Protein AF-A0A151H3S8-F1 (afdb_monomer_lite)

Organism: NCBI:txid1130821

pLDDT: mean 70.16, std 22.09, range [24.27, 95.25]

Radius of gyration: 26.81 Å; chains: 1; bounding box: 78×84×75 Å

Structure (mmCIF, N/CA/C/O backbone):
data_AF-A0A151H3S8-F1
#
_entry.id   AF-A0A151H3S8-F1
#
loop_
_atom_site.group_PDB
_atom_site.id
_atom_site.type_symbol
_atom_site.label_atom_id
_atom_site.label_alt_id
_atom_site.label_comp_id
_atom_site.label_asym_id
_atom_site.label_entity_id
_atom_site.label_seq_id
_atom_site.pdbx_PDB_ins_code
_atom_site.Cartn_x
_atom_site.Cartn_y
_atom_site.Cartn_z
_atom_site.occupancy
_atom_site.B_iso_or_equiv
_atom_site.auth_seq_id
_atom_site.auth_comp_id
_atom_site.auth_asym_id
_atom_site.auth_atom_id
_atom_site.pdbx_PDB_model_num
ATOM 1 N N . MET A 1 1 ? 16.695 7.810 -28.076 1.00 33.47 1 MET A N 1
ATOM 2 C CA . MET A 1 1 ? 15.445 7.553 -27.325 1.00 33.47 1 MET A CA 1
ATOM 3 C C . MET A 1 1 ? 15.535 7.958 -25.852 1.00 33.47 1 MET A C 1
ATOM 5 O O . MET A 1 1 ? 14.651 8.676 -25.416 1.00 33.47 1 MET A O 1
ATOM 9 N N . LEU A 1 2 ? 16.621 7.655 -25.122 1.00 27.52 2 LEU A N 1
ATOM 10 C CA . LEU A 1 2 ? 16.833 8.073 -23.715 1.00 27.52 2 LEU A CA 1
ATOM 11 C C . LEU A 1 2 ? 16.659 9.586 -23.425 1.00 27.52 2 LEU A C 1
ATOM 13 O O . LEU A 1 2 ? 16.150 9.957 -22.371 1.00 27.52 2 LEU A O 1
ATOM 17 N N . CYS A 1 3 ? 17.021 10.472 -24.364 1.00 28.41 3 CYS A N 1
ATOM 18 C CA . CYS A 1 3 ? 16.755 11.915 -24.233 1.00 28.41 3 CYS A CA 1
ATOM 19 C C . CYS A 1 3 ? 15.269 12.282 -24.385 1.00 28.41 3 CYS A C 1
ATOM 21 O O . CYS A 1 3 ? 14.827 13.243 -23.769 1.00 28.41 3 CYS A O 1
ATOM 23 N N . GLY A 1 4 ? 14.491 11.524 -25.166 1.00 32.66 4 GLY A N 1
ATOM 24 C CA . GLY A 1 4 ? 13.061 11.776 -25.363 1.00 32.66 4 GLY A CA 1
ATOM 25 C C . GLY A 1 4 ? 12.244 11.444 -24.116 1.00 32.66 4 GLY A C 1
ATOM 26 O O . GLY A 1 4 ? 11.429 12.256 -23.692 1.00 32.66 4 GLY A O 1
ATOM 27 N N . ASN A 1 5 ? 12.537 10.311 -23.470 1.00 38.62 5 ASN A N 1
ATOM 28 C CA . ASN A 1 5 ? 11.821 9.871 -22.267 1.00 38.62 5 ASN A CA 1
ATOM 29 C C . ASN A 1 5 ? 12.137 10.753 -21.051 1.00 38.62 5 ASN A C 1
ATOM 31 O O . ASN A 1 5 ? 11.227 11.102 -20.307 1.00 38.62 5 ASN A O 1
ATOM 35 N N . ARG A 1 6 ? 13.383 11.231 -20.897 1.00 40.81 6 ARG A N 1
ATOM 36 C CA . ARG A 1 6 ? 13.722 12.232 -19.864 1.00 40.81 6 ARG A CA 1
ATOM 37 C C . ARG A 1 6 ? 13.026 13.576 -20.084 1.00 40.81 6 ARG A C 1
ATOM 39 O O . ARG A 1 6 ? 12.608 14.204 -19.119 1.00 40.81 6 ARG A O 1
ATOM 46 N N . MET A 1 7 ? 12.872 14.010 -21.335 1.00 35.75 7 MET A N 1
ATOM 47 C CA . MET A 1 7 ? 12.169 15.256 -21.666 1.00 35.75 7 MET A CA 1
ATOM 48 C C . MET A 1 7 ? 10.652 15.132 -21.437 1.00 35.75 7 MET A C 1
ATOM 50 O O . MET A 1 7 ? 10.023 16.074 -20.965 1.00 35.75 7 MET A O 1
ATOM 54 N N . ARG A 1 8 ? 10.072 13.953 -21.703 1.00 45.62 8 ARG A N 1
ATOM 55 C CA . ARG A 1 8 ? 8.661 13.639 -21.413 1.00 45.62 8 ARG A CA 1
ATOM 56 C C . ARG A 1 8 ? 8.392 13.529 -19.916 1.00 45.62 8 ARG A C 1
ATOM 58 O O . ARG A 1 8 ? 7.446 14.152 -19.444 1.00 45.62 8 ARG A O 1
ATOM 65 N N . PHE A 1 9 ? 9.264 12.849 -19.170 1.00 49.25 9 PHE A N 1
ATOM 66 C CA . PHE A 1 9 ? 9.236 12.833 -17.708 1.00 49.25 9 PHE A CA 1
ATOM 67 C C . PHE A 1 9 ? 9.288 14.259 -17.152 1.00 49.25 9 PHE A C 1
ATOM 69 O O . PHE A 1 9 ? 8.436 14.642 -16.361 1.00 49.25 9 PHE A O 1
ATOM 76 N N . PHE A 1 10 ? 10.197 15.098 -17.659 1.00 47.69 10 PHE A N 1
ATOM 77 C CA . PHE A 1 10 ? 10.275 16.508 -17.282 1.00 47.69 10 PHE A CA 1
ATOM 78 C C . PHE A 1 10 ? 8.970 17.272 -17.566 1.00 47.69 10 PHE A C 1
ATOM 80 O O . PHE A 1 10 ? 8.544 18.057 -16.730 1.00 47.69 10 PHE A O 1
ATOM 87 N N . CYS A 1 11 ? 8.278 17.016 -18.684 1.00 42.19 11 CYS A N 1
ATOM 88 C CA . CYS A 1 11 ? 6.964 17.614 -18.968 1.00 42.19 11 CYS A CA 1
ATOM 89 C C . CYS A 1 11 ? 5.844 17.127 -18.030 1.00 42.19 11 CYS A C 1
ATOM 91 O O . CYS A 1 11 ? 4.983 17.926 -17.656 1.00 42.19 11 CYS A O 1
ATOM 93 N N . VAL A 1 12 ? 5.840 15.843 -17.657 1.00 51.38 12 VAL A N 1
ATOM 94 C CA . VAL A 1 12 ? 4.890 15.276 -16.682 1.00 51.38 12 VAL A CA 1
ATOM 95 C C . VAL A 1 12 ? 5.138 15.886 -15.300 1.00 51.38 12 VAL A C 1
ATOM 97 O O . VAL A 1 12 ? 4.198 16.340 -14.651 1.00 51.38 12 VAL A O 1
ATOM 100 N N . VAL A 1 13 ? 6.402 16.000 -14.896 1.00 50.38 13 VAL A N 1
ATOM 101 C CA . VAL A 1 13 ? 6.828 16.646 -13.648 1.00 50.38 13 VAL A CA 1
ATOM 102 C C . VAL A 1 13 ? 6.478 18.127 -13.621 1.00 50.38 13 VAL A C 1
ATOM 104 O O . VAL A 1 13 ? 5.935 18.594 -12.624 1.00 50.38 13 VAL A O 1
ATOM 107 N N . LEU A 1 14 ? 6.705 18.859 -14.717 1.00 45.75 14 LEU A N 1
ATOM 108 C CA . LEU A 1 14 ? 6.343 20.276 -14.817 1.00 45.75 14 LEU A CA 1
ATOM 109 C C . LEU A 1 14 ? 4.830 20.482 -14.651 1.00 45.75 14 LEU A C 1
ATOM 111 O O . LEU A 1 14 ? 4.399 21.431 -14.004 1.00 45.75 14 LEU A O 1
ATOM 115 N N . ARG A 1 15 ? 4.008 19.584 -15.214 1.00 47.19 15 ARG A N 1
ATOM 116 C CA . ARG A 1 15 ? 2.549 19.614 -15.027 1.00 47.19 15 ARG A CA 1
ATOM 117 C C . ARG A 1 15 ? 2.136 19.241 -13.608 1.00 47.19 15 ARG A C 1
ATOM 119 O O . ARG A 1 15 ? 1.258 19.902 -13.070 1.00 47.19 15 ARG A O 1
ATOM 126 N N . CYS A 1 16 ? 2.785 18.265 -12.977 1.00 42.44 16 CYS A N 1
ATOM 127 C CA . CYS A 1 16 ? 2.534 17.947 -11.569 1.00 42.44 16 CYS A CA 1
ATOM 128 C C . CYS A 1 16 ? 2.910 19.121 -10.654 1.00 42.44 16 CYS A C 1
ATOM 130 O O . CYS A 1 16 ? 2.154 19.461 -9.751 1.00 42.44 16 CYS A O 1
ATOM 132 N N . GLN A 1 17 ? 4.021 19.813 -10.926 1.00 46.38 17 GLN A N 1
ATOM 133 C CA . GLN A 1 17 ? 4.381 21.050 -10.226 1.00 46.38 17 GLN A CA 1
ATOM 134 C C . GLN A 1 17 ? 3.351 22.170 -10.440 1.00 46.38 17 GLN A C 1
ATOM 136 O O . GLN A 1 17 ? 3.150 22.970 -9.537 1.00 46.38 17 GLN A O 1
ATOM 141 N N . LEU A 1 18 ? 2.665 22.230 -11.586 1.00 42.50 18 LEU A N 1
ATOM 142 C CA . LEU A 1 18 ? 1.588 23.200 -11.827 1.00 42.50 18 LEU A CA 1
ATOM 143 C C . LEU A 1 18 ? 0.288 22.842 -11.087 1.00 42.50 18 LEU A C 1
ATOM 145 O O . LEU A 1 18 ? -0.363 23.739 -10.561 1.00 42.50 18 LEU A O 1
ATOM 149 N N . VAL A 1 19 ? -0.066 21.555 -11.010 1.00 44.34 19 VAL A N 1
ATOM 150 C CA . VAL A 1 19 ? -1.266 21.067 -10.299 1.00 44.34 19 VAL A CA 1
ATOM 151 C C . VAL A 1 19 ? -1.096 21.165 -8.777 1.00 44.34 19 VAL A C 1
ATOM 153 O O . VAL A 1 19 ? -1.994 21.631 -8.086 1.00 44.34 19 VAL A O 1
ATOM 156 N N . PHE A 1 20 ? 0.077 20.805 -8.247 1.00 41.88 20 PHE A N 1
ATOM 157 C CA . PHE A 1 20 ? 0.353 20.813 -6.801 1.00 41.88 20 PHE A CA 1
ATOM 158 C C . PHE A 1 20 ? 1.076 22.080 -6.301 1.00 41.88 20 PHE A C 1
ATOM 160 O O . PHE A 1 20 ? 1.223 22.274 -5.096 1.00 41.88 20 PHE A O 1
ATOM 167 N N . GLY A 1 21 ? 1.536 22.958 -7.197 1.00 34.25 21 GLY A N 1
ATOM 168 C CA . GLY A 1 21 ? 2.223 24.212 -6.855 1.00 34.25 21 GLY A CA 1
ATOM 169 C C . GLY A 1 21 ? 1.316 25.439 -6.746 1.00 34.25 21 GLY A C 1
ATOM 170 O O . GLY A 1 21 ? 1.804 26.502 -6.367 1.00 34.25 21 GLY A O 1
ATOM 171 N N . SER A 1 22 ? 0.015 25.334 -7.051 1.00 29.20 22 SER A N 1
ATOM 172 C CA . SER A 1 22 ? -0.906 26.485 -7.015 1.00 29.20 22 SER A CA 1
ATOM 173 C C . SER A 1 22 ? -1.560 26.745 -5.649 1.00 29.20 22 SER A C 1
ATOM 175 O O . SER A 1 22 ? -2.349 27.683 -5.532 1.00 29.20 22 SER A O 1
ATOM 177 N N . VAL A 1 23 ? -1.241 25.970 -4.609 1.00 31.00 23 VAL A N 1
ATOM 178 C CA . VAL A 1 23 ? -1.730 26.217 -3.243 1.00 31.00 23 VAL A CA 1
ATOM 179 C C . VAL A 1 23 ? -0.580 26.745 -2.387 1.00 31.00 23 VAL A C 1
ATOM 181 O O . VAL A 1 23 ? -0.004 26.040 -1.565 1.00 31.00 23 VAL A O 1
ATOM 184 N N . ALA A 1 24 ? -0.214 28.008 -2.609 1.00 25.53 24 ALA A N 1
ATOM 185 C CA . ALA A 1 24 ? 0.591 28.764 -1.656 1.00 25.53 24 ALA A CA 1
ATOM 186 C C . ALA A 1 24 ? -0.344 29.427 -0.623 1.00 25.53 24 ALA A C 1
ATOM 188 O O . ALA A 1 24 ? -1.339 30.039 -1.019 1.00 25.53 24 ALA A O 1
ATOM 189 N N . PRO A 1 25 ? -0.054 29.361 0.689 1.00 29.08 25 PRO A N 1
ATOM 190 C CA . PRO A 1 25 ? -0.843 30.059 1.691 1.00 29.08 25 PRO A CA 1
ATOM 191 C C . PRO A 1 25 ? -0.446 31.542 1.699 1.00 29.08 25 PRO A C 1
ATOM 193 O O . PRO A 1 25 ? 0.622 31.908 2.186 1.00 29.08 25 PRO A O 1
ATOM 196 N N . GLN A 1 26 ? -1.305 32.423 1.186 1.00 25.70 26 GLN A N 1
ATOM 197 C CA . GLN A 1 26 ? -1.210 33.853 1.493 1.00 25.70 26 GLN A CA 1
ATOM 198 C C . GLN A 1 26 ? -1.675 34.093 2.943 1.00 25.70 26 GLN A C 1
ATOM 200 O O . GLN A 1 26 ? -2.866 34.203 3.220 1.00 25.70 26 GLN A O 1
ATOM 205 N N . ARG A 1 27 ? -0.718 34.176 3.873 1.00 27.08 27 ARG A N 1
ATOM 206 C CA . ARG A 1 27 ? -0.787 35.024 5.083 1.00 27.08 27 ARG A CA 1
ATOM 207 C C . ARG A 1 27 ? -0.183 36.381 4.682 1.00 27.08 27 ARG A C 1
ATOM 209 O O . ARG A 1 27 ? 0.862 36.377 4.046 1.00 27.08 27 ARG A O 1
ATOM 216 N N . ASP A 1 28 ? -0.723 37.572 4.916 1.00 26.20 28 ASP A N 1
ATOM 217 C CA . ASP A 1 28 ? -1.780 38.073 5.791 1.00 26.20 28 ASP A CA 1
ATOM 218 C C . ASP A 1 28 ? -2.398 39.343 5.166 1.00 26.20 28 ASP A C 1
ATOM 220 O O . ASP A 1 28 ? -1.677 40.171 4.607 1.00 26.20 28 ASP A O 1
ATOM 224 N N . SER A 1 29 ? -3.719 39.521 5.299 1.00 25.44 29 SER A N 1
ATOM 225 C CA . SER A 1 29 ? -4.421 40.744 5.763 1.00 25.44 29 SER A CA 1
ATOM 226 C C . SER A 1 29 ? -5.896 40.750 5.306 1.00 25.44 29 SER A C 1
ATOM 228 O O . SER A 1 29 ? -6.223 40.648 4.131 1.00 25.44 29 SER A O 1
ATOM 230 N N . VAL A 1 30 ? -6.802 40.821 6.281 1.00 28.44 30 VAL A N 1
ATOM 231 C CA . VAL A 1 30 ? -8.283 40.794 6.193 1.00 28.44 30 VAL A CA 1
ATOM 232 C C . VAL A 1 30 ? -8.810 42.241 6.375 1.00 28.44 30 VAL A C 1
ATOM 234 O O . VAL A 1 30 ? -8.043 43.026 6.940 1.00 28.44 30 VAL A O 1
ATOM 237 N N . PRO A 1 31 ? -10.071 42.645 6.043 1.00 41.00 31 PRO A N 1
ATOM 238 C CA . PRO A 1 31 ? -11.226 41.920 5.461 1.00 41.00 31 PRO A CA 1
ATOM 239 C C . PRO A 1 31 ? -11.864 42.581 4.214 1.00 41.00 31 PRO A C 1
ATOM 241 O O . PRO A 1 31 ? -11.874 43.796 4.101 1.00 41.00 31 PRO A O 1
ATOM 244 N N . GLU A 1 32 ? -12.561 41.807 3.369 1.00 24.44 32 GLU A N 1
ATOM 245 C CA . GLU A 1 32 ? -14.003 42.004 3.089 1.00 24.44 32 GLU A CA 1
ATOM 246 C C . GLU A 1 32 ? -14.570 40.979 2.083 1.00 24.44 32 GLU A C 1
ATOM 248 O O . GLU A 1 32 ? -13.991 40.664 1.051 1.00 24.44 32 GLU A O 1
ATOM 253 N N . LYS A 1 33 ? -15.748 40.460 2.446 1.00 28.52 33 LYS A N 1
ATOM 254 C CA . LYS A 1 33 ? -16.774 39.730 1.678 1.00 28.52 33 LYS A CA 1
ATOM 255 C C . LYS A 1 33 ? -16.570 39.563 0.156 1.00 28.52 33 LYS A C 1
ATOM 257 O O . LYS A 1 33 ? -16.813 40.496 -0.603 1.00 28.52 33 LYS A O 1
ATOM 262 N N . ARG A 1 34 ? -16.432 38.305 -0.284 1.00 25.00 34 ARG A N 1
ATOM 263 C CA . ARG A 1 34 ? -17.424 37.534 -1.082 1.00 25.00 34 ARG A CA 1
ATOM 264 C C . ARG A 1 34 ? -16.780 36.217 -1.529 1.00 25.00 34 ARG A C 1
ATOM 266 O O . ARG A 1 34 ? -15.941 36.204 -2.419 1.00 25.00 34 ARG A O 1
ATOM 273 N N . SER A 1 35 ? -17.193 35.110 -0.920 1.00 29.03 35 SER A N 1
ATOM 274 C CA . SER A 1 35 ? -16.950 33.768 -1.449 1.00 29.03 35 SER A CA 1
ATOM 275 C C . SER A 1 35 ? -17.723 33.615 -2.760 1.00 29.03 35 SER A C 1
ATOM 277 O O . SER A 1 35 ? -18.953 33.526 -2.744 1.00 29.03 35 SER A O 1
ATOM 279 N N . ALA A 1 36 ? -17.015 33.630 -3.886 1.00 27.00 36 ALA A N 1
ATOM 280 C CA . ALA A 1 36 ? -17.535 33.082 -5.130 1.00 27.00 36 ALA A CA 1
ATOM 281 C C . ALA A 1 36 ? -17.450 31.545 -5.044 1.00 27.00 36 ALA A C 1
ATOM 283 O O . ALA A 1 36 ? -16.439 31.037 -4.552 1.00 27.00 36 ALA A O 1
ATOM 284 N N . PRO A 1 37 ? -18.489 30.803 -5.457 1.00 31.75 37 PRO A N 1
ATOM 285 C CA . PRO A 1 37 ? -18.424 29.349 -5.499 1.00 31.75 37 PRO A CA 1
ATOM 286 C C . PRO A 1 37 ? -17.394 28.930 -6.553 1.00 31.75 37 PRO A C 1
ATOM 288 O O . PRO A 1 37 ? -17.336 29.529 -7.629 1.00 31.75 37 PRO A O 1
ATOM 291 N N . ALA A 1 38 ? -16.580 27.919 -6.246 1.00 35.50 38 ALA A N 1
ATOM 292 C CA . ALA A 1 38 ? -15.809 27.221 -7.265 1.00 35.50 38 ALA A CA 1
ATOM 293 C C . ALA A 1 38 ? -16.806 26.703 -8.312 1.00 35.50 38 ALA A C 1
ATOM 295 O O . ALA A 1 38 ? -17.723 25.951 -7.996 1.00 35.50 38 ALA A O 1
ATOM 296 N N . THR A 1 39 ? -16.714 27.219 -9.532 1.00 38.47 39 THR A N 1
ATOM 297 C CA . THR A 1 39 ? -17.584 26.833 -10.642 1.00 38.47 39 THR A CA 1
ATOM 298 C C . THR A 1 39 ? -17.227 25.419 -11.087 1.00 38.47 39 THR A C 1
ATOM 300 O O . THR A 1 39 ? -16.055 25.168 -11.369 1.00 38.47 39 THR A O 1
ATOM 303 N N . GLU A 1 40 ? -18.225 24.537 -11.205 1.00 41.41 40 GLU A N 1
ATOM 304 C CA . GLU A 1 40 ? -18.119 23.140 -11.677 1.00 41.41 40 GLU A CA 1
ATOM 305 C C . GLU A 1 40 ? -17.261 22.992 -12.954 1.00 41.41 40 GLU A C 1
ATOM 307 O O . GLU A 1 40 ? -16.571 21.996 -13.146 1.00 41.41 40 GLU A O 1
ATOM 312 N N . GLU A 1 41 ? -17.212 24.021 -13.805 1.00 34.31 41 GLU A N 1
ATOM 313 C CA . GLU A 1 41 ? -16.375 24.066 -15.012 1.00 34.31 41 GLU A CA 1
ATOM 314 C C . GLU A 1 41 ? -14.860 23.951 -14.734 1.00 34.31 41 GLU A C 1
ATOM 316 O O . GLU A 1 41 ? -14.128 23.392 -15.550 1.00 34.31 41 GLU A O 1
ATOM 321 N N . GLY A 1 42 ? -14.374 24.441 -13.587 1.00 31.09 42 GLY A N 1
ATOM 322 C CA . GLY A 1 42 ? -12.959 24.360 -13.204 1.00 31.09 42 GLY A CA 1
ATOM 323 C C . GLY A 1 42 ? -12.530 22.953 -12.780 1.00 31.09 42 GLY A C 1
ATOM 324 O O . GLY A 1 42 ? -11.440 22.507 -13.138 1.00 31.09 42 GLY A O 1
ATOM 325 N N . GLU A 1 43 ? -13.412 22.233 -12.086 1.00 41.50 43 GLU A N 1
ATOM 326 C CA . GLU A 1 43 ? -13.204 20.837 -11.678 1.00 41.50 43 GLU A CA 1
ATOM 327 C C . GLU A 1 43 ? -13.292 19.890 -12.883 1.00 41.50 43 GLU A C 1
ATOM 329 O O . GLU A 1 43 ? -12.491 18.966 -13.017 1.00 41.50 43 GLU A O 1
ATOM 334 N N . ILE A 1 44 ? -14.194 20.171 -13.831 1.00 41.34 44 ILE A N 1
ATOM 335 C CA . ILE A 1 44 ? -14.317 19.409 -15.083 1.00 41.34 44 ILE A CA 1
ATOM 336 C C . ILE A 1 44 ? -13.062 19.572 -15.957 1.00 41.34 44 ILE A C 1
ATOM 338 O O . ILE A 1 44 ? -12.578 18.598 -16.540 1.00 41.34 44 ILE A O 1
ATOM 342 N N . LEU A 1 45 ? -12.497 20.782 -16.042 1.00 33.88 45 LEU A N 1
ATOM 343 C CA . LEU A 1 45 ? -11.269 21.034 -16.803 1.00 33.88 45 LEU A CA 1
ATOM 344 C C . LEU A 1 45 ? -10.027 20.410 -16.147 1.00 33.88 45 LEU A C 1
ATOM 346 O O . LEU A 1 45 ? -9.149 19.941 -16.878 1.00 33.88 45 LEU A O 1
ATOM 350 N N . SER A 1 46 ? -9.951 20.358 -14.809 1.00 51.41 46 SER A N 1
ATOM 351 C CA . SER A 1 46 ? -8.850 19.676 -14.115 1.00 51.41 46 SER A CA 1
ATOM 352 C C . SER A 1 46 ? -8.953 18.159 -14.274 1.00 51.41 46 SER A C 1
ATOM 354 O O . SER A 1 46 ? -7.994 17.543 -14.725 1.00 51.41 46 SER A O 1
ATOM 356 N N . ALA A 1 47 ? -10.132 17.565 -14.064 1.00 54.88 47 ALA A N 1
ATOM 357 C CA . ALA A 1 47 ? -10.356 16.131 -14.262 1.00 54.88 47 ALA A CA 1
ATOM 358 C C . ALA A 1 47 ? -10.075 15.687 -15.712 1.00 54.88 47 ALA A C 1
ATOM 360 O O . ALA A 1 47 ? -9.515 14.615 -15.960 1.00 54.88 47 ALA A O 1
ATOM 361 N N . PHE A 1 48 ? -10.402 16.532 -16.697 1.00 48.59 48 PHE A N 1
ATOM 362 C CA . PHE A 1 48 ? -10.076 16.278 -18.100 1.00 48.59 48 PHE A CA 1
ATOM 363 C C . PHE A 1 48 ? -8.564 16.342 -18.375 1.00 48.59 48 PHE A C 1
ATOM 365 O O . PHE A 1 48 ? -8.025 15.487 -19.083 1.00 48.59 48 PHE A O 1
ATOM 372 N N . ALA A 1 49 ? -7.858 17.333 -17.821 1.00 52.88 49 ALA A N 1
ATOM 373 C CA . ALA A 1 49 ? -6.404 17.445 -17.951 1.00 52.88 49 ALA A CA 1
ATOM 374 C C . ALA A 1 49 ? -5.670 16.271 -17.275 1.00 52.88 49 ALA A C 1
ATOM 376 O O . ALA A 1 49 ? -4.692 15.759 -17.835 1.00 52.88 49 ALA A O 1
ATOM 377 N N . ASP A 1 50 ? -6.193 15.813 -16.138 1.00 63.09 50 ASP A N 1
ATOM 378 C CA . ASP A 1 50 ? -5.707 14.671 -15.366 1.00 63.09 50 ASP A CA 1
ATOM 379 C C . ASP A 1 50 ? -5.867 13.367 -16.161 1.00 63.09 50 ASP A C 1
ATOM 381 O O . ASP A 1 50 ? -4.899 12.626 -16.357 1.00 63.09 50 ASP A O 1
ATOM 385 N N . GLY A 1 51 ? -7.046 13.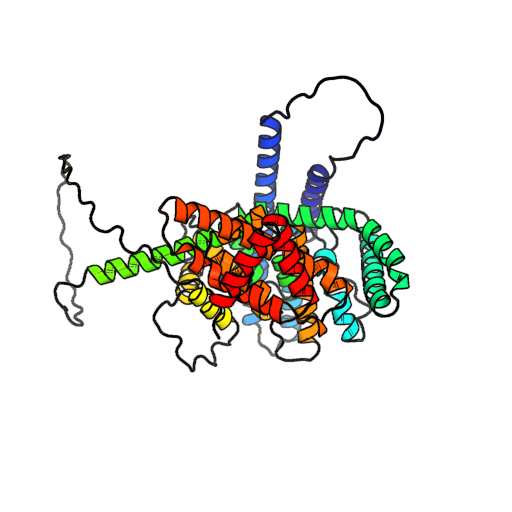142 -16.753 1.00 68.38 51 GLY A N 1
ATOM 386 C CA . GLY A 1 51 ? -7.305 11.984 -17.611 1.00 68.38 51 GLY A CA 1
ATOM 387 C C . GLY A 1 51 ? -6.440 11.951 -18.879 1.00 68.38 51 GLY A C 1
ATOM 388 O O . GLY A 1 51 ? -6.002 10.882 -19.312 1.00 68.38 51 GLY A O 1
ATOM 389 N N . VAL A 1 52 ? -6.135 13.108 -19.480 1.00 73.00 52 VAL A N 1
ATOM 390 C CA . VAL A 1 52 ? -5.234 13.195 -20.646 1.00 73.00 52 VAL A CA 1
ATOM 391 C C . VAL A 1 52 ? -3.785 12.894 -20.262 1.00 73.00 52 VAL A C 1
ATOM 393 O O . VAL A 1 52 ? -3.076 12.238 -21.031 1.00 73.00 52 VAL A O 1
ATOM 396 N N . LEU A 1 53 ? -3.327 13.360 -19.096 1.00 78.00 53 LEU A N 1
ATOM 397 C CA . LEU A 1 53 ? -1.984 13.052 -18.609 1.00 78.00 53 LEU A CA 1
ATOM 398 C C . LEU A 1 53 ? -1.843 11.557 -18.317 1.00 78.00 53 LEU A C 1
ATOM 400 O O . LEU A 1 53 ? -0.917 10.938 -18.838 1.00 78.00 53 LEU A O 1
ATOM 404 N N . ALA A 1 54 ? -2.784 10.976 -17.568 1.00 79.44 54 ALA A N 1
ATOM 405 C CA . ALA A 1 54 ? -2.782 9.553 -17.243 1.00 79.44 54 ALA A CA 1
ATOM 406 C C . ALA A 1 54 ? -2.755 8.685 -18.510 1.00 79.44 54 ALA A C 1
ATOM 408 O O . ALA A 1 54 ? -1.962 7.754 -18.597 1.00 79.44 54 ALA A O 1
ATOM 409 N N . ARG A 1 55 ? -3.533 9.027 -19.548 1.00 84.31 55 ARG A N 1
ATOM 410 C CA . ARG A 1 55 ? -3.518 8.295 -20.831 1.00 84.31 55 ARG A CA 1
ATOM 411 C C . ARG A 1 55 ? -2.155 8.315 -21.517 1.00 84.31 55 ARG A C 1
ATOM 413 O O . ARG A 1 55 ? -1.699 7.269 -21.965 1.00 84.31 55 ARG A O 1
ATOM 420 N N . ARG A 1 56 ? -1.493 9.473 -21.569 1.00 84.38 56 ARG A N 1
ATOM 421 C CA . ARG A 1 56 ? -0.145 9.579 -22.155 1.00 84.38 56 ARG A CA 1
ATOM 422 C C . ARG A 1 56 ? 0.887 8.799 -21.355 1.00 84.38 56 ARG A C 1
ATOM 424 O O . ARG A 1 56 ? 1.725 8.128 -21.939 1.00 84.38 56 ARG A O 1
ATOM 431 N N . VAL A 1 57 ? 0.796 8.867 -20.028 1.00 86.75 57 VAL A N 1
ATOM 432 C CA . VAL A 1 57 ? 1.648 8.080 -19.134 1.00 86.75 57 VAL A CA 1
ATOM 433 C C . VAL A 1 57 ? 1.431 6.588 -19.378 1.00 86.75 57 VAL A C 1
ATOM 435 O O . VAL A 1 57 ? 2.412 5.867 -19.490 1.00 86.75 57 VAL A O 1
ATOM 438 N N . VAL A 1 58 ? 0.184 6.125 -19.530 1.00 87.69 58 VAL A N 1
ATOM 439 C CA . VAL A 1 58 ? -0.117 4.728 -19.885 1.00 87.69 58 VAL A CA 1
ATOM 440 C C . VAL A 1 58 ? 0.543 4.338 -21.207 1.00 87.69 58 VAL A C 1
ATOM 442 O O . VAL A 1 58 ? 1.156 3.279 -21.269 1.00 87.69 58 VAL A O 1
ATOM 445 N N . GLU A 1 59 ? 0.434 5.164 -22.248 1.00 88.06 59 GLU A N 1
ATOM 446 C CA . GLU A 1 59 ? 1.047 4.898 -23.558 1.00 88.06 59 GLU A CA 1
ATOM 447 C C . GLU A 1 59 ? 2.576 4.783 -23.459 1.00 88.06 59 GLU A C 1
ATOM 449 O O . GLU A 1 59 ? 3.129 3.739 -23.804 1.00 88.06 59 GLU A O 1
ATOM 454 N N . ASP A 1 60 ? 3.242 5.795 -22.894 1.00 86.94 60 ASP A N 1
ATOM 455 C CA . ASP A 1 60 ? 4.701 5.802 -22.709 1.00 86.94 60 ASP A CA 1
ATOM 456 C C . ASP A 1 60 ? 5.167 4.626 -21.819 1.00 86.94 60 ASP A C 1
ATOM 458 O O . ASP A 1 60 ? 6.203 4.005 -22.063 1.00 86.94 60 ASP A O 1
ATOM 462 N N . ALA A 1 61 ? 4.394 4.288 -20.785 1.00 89.38 61 ALA A N 1
ATOM 463 C CA . ALA A 1 61 ? 4.690 3.186 -19.878 1.00 89.38 61 ALA A CA 1
ATOM 464 C C . ALA A 1 61 ? 4.512 1.810 -20.539 1.00 89.38 61 ALA A C 1
ATOM 466 O O . ALA A 1 61 ? 5.269 0.884 -20.243 1.00 89.38 61 ALA A O 1
ATOM 467 N N . PHE A 1 62 ? 3.541 1.656 -21.443 1.00 88.56 62 PHE A N 1
ATOM 468 C CA . PHE A 1 62 ? 3.382 0.421 -22.209 1.00 88.56 62 PHE A CA 1
ATOM 469 C C . PHE A 1 62 ? 4.530 0.198 -23.181 1.00 88.56 62 PHE A C 1
ATOM 471 O O . PHE A 1 62 ? 4.973 -0.942 -23.300 1.00 88.56 62 PHE A O 1
ATOM 478 N N . ASP A 1 63 ? 5.032 1.251 -23.825 1.00 89.25 63 ASP A N 1
ATOM 479 C CA . ASP A 1 63 ? 6.198 1.148 -24.705 1.00 89.25 63 ASP A CA 1
ATOM 480 C C . ASP A 1 63 ? 7.415 0.616 -2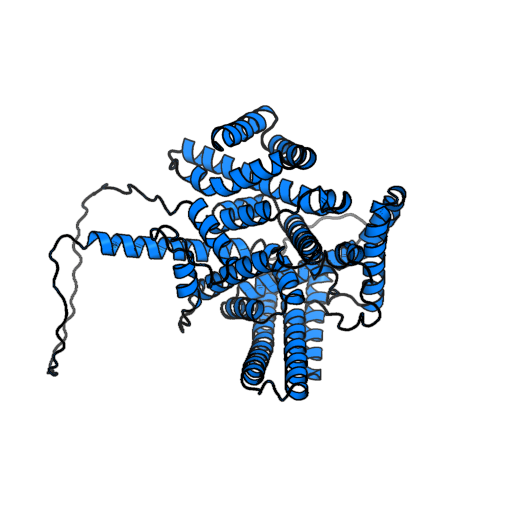3.929 1.00 89.25 63 ASP A C 1
ATOM 482 O O . ASP A 1 63 ? 8.046 -0.358 -24.348 1.00 89.25 63 ASP A O 1
ATOM 486 N N . LEU A 1 64 ? 7.675 1.172 -22.737 1.00 88.56 64 LEU A N 1
ATOM 487 C CA . LEU A 1 64 ? 8.729 0.688 -21.835 1.00 88.56 64 LEU A CA 1
ATOM 488 C C . LEU A 1 64 ? 8.502 -0.767 -21.403 1.00 88.56 64 LEU A C 1
ATOM 490 O O . LEU A 1 64 ? 9.444 -1.556 -21.350 1.00 88.56 64 LEU A O 1
ATOM 494 N N . LEU A 1 65 ? 7.256 -1.135 -21.092 1.00 87.62 65 LEU A N 1
ATOM 495 C CA . LEU A 1 65 ? 6.914 -2.486 -20.653 1.00 87.62 65 LEU A CA 1
ATOM 496 C C . LEU A 1 65 ? 7.063 -3.518 -21.779 1.00 87.62 65 LEU A C 1
ATOM 498 O O . LEU A 1 65 ? 7.510 -4.635 -21.522 1.00 87.62 65 LEU A O 1
ATOM 502 N N . LEU A 1 66 ? 6.705 -3.163 -23.015 1.00 88.38 66 LEU A N 1
ATOM 503 C CA . LEU A 1 66 ? 6.878 -4.018 -24.191 1.00 88.38 66 LEU A CA 1
ATOM 504 C C . LEU A 1 66 ? 8.361 -4.262 -24.479 1.00 88.38 66 LEU A C 1
ATOM 506 O O . LEU A 1 66 ? 8.757 -5.406 -24.700 1.00 88.38 66 LEU A O 1
ATOM 510 N N . GLU A 1 67 ? 9.185 -3.216 -24.407 1.00 89.69 67 GLU A N 1
ATOM 511 C CA . GLU A 1 67 ? 10.636 -3.335 -24.566 1.00 89.69 67 GLU A CA 1
ATOM 512 C C . GLU A 1 67 ? 11.246 -4.195 -23.445 1.00 89.69 67 GLU A C 1
ATOM 514 O O . GLU A 1 67 ? 11.993 -5.137 -23.716 1.00 89.69 67 GLU A O 1
ATOM 519 N N . ALA A 1 68 ? 10.846 -3.969 -22.189 1.00 87.75 68 ALA A N 1
ATOM 520 C CA . ALA A 1 68 ? 11.298 -4.774 -21.056 1.00 87.75 68 ALA A CA 1
ATOM 521 C C . ALA A 1 68 ? 10.867 -6.251 -21.153 1.00 87.75 68 ALA A C 1
ATOM 523 O O . ALA A 1 68 ? 11.623 -7.138 -20.751 1.00 87.75 68 ALA A O 1
ATOM 524 N N . ALA A 1 69 ? 9.676 -6.536 -21.689 1.00 87.25 69 ALA A N 1
ATOM 525 C CA . ALA A 1 69 ? 9.194 -7.899 -21.917 1.00 87.25 69 ALA A CA 1
ATOM 526 C C . ALA A 1 69 ? 9.932 -8.602 -23.073 1.00 87.25 69 ALA A C 1
ATOM 528 O O . ALA A 1 69 ? 10.209 -9.802 -22.979 1.00 87.25 69 ALA A O 1
ATOM 529 N N . SER A 1 70 ? 10.297 -7.865 -24.130 1.00 89.25 70 SER A N 1
ATOM 530 C CA . SER A 1 70 ? 11.166 -8.368 -25.205 1.00 89.25 70 SER A CA 1
ATOM 531 C C . SER A 1 70 ? 12.530 -8.764 -24.647 1.00 89.25 70 SER A C 1
ATOM 533 O O . SER A 1 70 ? 12.936 -9.916 -24.784 1.00 89.25 70 SER A O 1
ATOM 535 N N . LEU A 1 71 ? 13.178 -7.858 -23.903 1.00 88.00 71 LEU A N 1
ATOM 536 C CA . LEU A 1 71 ? 14.463 -8.133 -23.253 1.00 88.00 71 LEU A CA 1
ATOM 537 C C . LEU A 1 71 ? 14.376 -9.320 -22.292 1.00 88.00 71 LEU A C 1
ATOM 539 O O . LEU A 1 71 ? 15.292 -10.136 -22.239 1.00 88.00 71 LEU A O 1
ATOM 543 N N . HIS A 1 72 ? 13.273 -9.458 -21.549 1.00 86.81 72 HIS A N 1
ATOM 544 C CA . HIS A 1 72 ? 13.070 -10.616 -20.681 1.00 86.81 72 HIS A CA 1
ATOM 545 C C . HIS A 1 72 ? 13.096 -11.934 -21.462 1.00 86.81 72 HIS A C 1
ATOM 547 O O . HIS A 1 72 ? 13.735 -12.894 -21.035 1.00 86.81 72 HIS A O 1
ATOM 553 N N . SER A 1 73 ? 12.427 -11.968 -22.615 1.00 87.75 73 SER A N 1
ATOM 554 C CA . SER A 1 73 ? 12.382 -13.144 -23.488 1.00 87.75 73 SER A CA 1
ATOM 555 C C . SER A 1 73 ? 13.771 -13.448 -24.060 1.00 87.75 73 SER A C 1
ATOM 557 O O . SER A 1 73 ? 14.236 -14.582 -23.975 1.00 87.75 73 SER A O 1
ATOM 559 N N . GLU A 1 74 ? 14.499 -12.421 -24.506 1.00 89.06 74 GLU A N 1
ATOM 560 C CA . GLU A 1 74 ? 15.887 -12.546 -24.973 1.00 89.06 74 GLU A CA 1
ATOM 561 C C . GLU A 1 74 ? 16.836 -13.071 -23.879 1.00 89.06 74 GLU A C 1
ATOM 563 O O . GLU A 1 74 ? 17.717 -13.887 -24.148 1.00 89.06 74 GLU A O 1
ATOM 568 N N . ILE A 1 75 ? 16.653 -12.657 -22.620 1.00 87.25 75 ILE A N 1
ATOM 569 C CA . ILE A 1 75 ? 17.430 -13.161 -21.474 1.00 87.25 75 ILE A CA 1
ATOM 570 C C . ILE A 1 75 ? 17.171 -14.654 -21.238 1.00 87.25 75 ILE A C 1
ATOM 572 O O . ILE A 1 75 ? 18.104 -15.385 -20.885 1.00 87.25 75 ILE A O 1
ATOM 576 N N . LEU A 1 76 ? 15.922 -15.105 -21.398 1.00 86.94 76 LEU A N 1
ATOM 577 C CA . LEU A 1 76 ? 15.545 -16.513 -21.244 1.00 86.94 76 LEU A CA 1
ATOM 578 C C . LEU A 1 76 ? 16.112 -17.382 -22.375 1.00 86.94 76 LEU A C 1
ATOM 580 O O . LEU A 1 76 ? 16.527 -18.510 -22.116 1.00 86.94 76 LEU A O 1
ATOM 584 N N . GLU A 1 77 ? 16.183 -16.846 -23.593 1.00 89.50 77 GLU A N 1
ATOM 585 C CA . GLU A 1 77 ? 16.759 -17.520 -24.764 1.00 89.50 77 GLU A CA 1
ATOM 586 C C . GLU A 1 77 ? 18.299 -17.485 -24.788 1.00 89.50 77 GLU A C 1
ATOM 588 O O . GLU A 1 77 ? 18.939 -18.336 -25.412 1.00 89.50 77 GLU A O 1
ATOM 593 N N . CYS A 1 78 ? 18.921 -16.532 -24.086 1.00 85.44 78 CYS A N 1
ATOM 594 C CA . CYS A 1 78 ? 20.372 -16.390 -24.023 1.00 85.44 78 CYS A CA 1
ATOM 595 C C . CYS A 1 78 ? 21.027 -17.568 -23.265 1.00 85.44 78 CYS A C 1
ATOM 597 O O . CYS A 1 78 ? 20.744 -17.776 -22.074 1.00 85.44 78 CYS A O 1
ATOM 599 N N . PRO A 1 79 ? 21.959 -18.316 -23.900 1.00 85.50 79 PRO A N 1
ATOM 600 C CA . PRO A 1 79 ? 22.648 -19.433 -23.262 1.00 85.50 79 PRO A CA 1
ATOM 601 C C . PRO A 1 79 ? 23.346 -19.015 -21.966 1.00 85.50 79 PRO A C 1
ATOM 603 O O . PRO A 1 79 ? 24.034 -17.995 -21.916 1.00 85.50 79 PRO A O 1
ATOM 606 N N . ALA A 1 80 ? 23.254 -19.848 -20.926 1.00 78.12 80 ALA A N 1
ATOM 607 C CA . ALA A 1 80 ? 23.875 -19.567 -19.627 1.00 78.12 80 ALA A CA 1
ATOM 608 C C . ALA A 1 80 ? 25.408 -19.381 -19.701 1.00 78.12 80 ALA A C 1
ATOM 610 O O . ALA A 1 80 ? 25.994 -18.728 -18.841 1.00 78.12 80 ALA A O 1
ATOM 611 N N . SER A 1 81 ? 26.061 -19.907 -20.745 1.00 80.44 81 SER A N 1
ATOM 612 C CA . SER A 1 81 ? 27.491 -19.716 -21.012 1.00 80.44 81 SER A CA 1
ATOM 613 C C . SER A 1 81 ? 27.859 -18.278 -21.405 1.00 80.44 81 SER A C 1
ATOM 615 O O . SER A 1 81 ? 29.019 -17.890 -21.277 1.00 80.44 81 SER A O 1
ATOM 617 N N . HIS A 1 82 ? 26.903 -17.458 -21.852 1.00 87.19 82 HIS A N 1
ATOM 618 C CA . HIS A 1 82 ? 27.125 -16.074 -22.279 1.00 87.19 82 HIS A CA 1
ATOM 619 C C . HIS A 1 82 ? 26.855 -15.074 -21.144 1.00 87.19 82 HIS A C 1
ATOM 621 O O . HIS A 1 82 ? 26.084 -14.124 -21.289 1.00 87.19 82 HIS A O 1
ATOM 627 N N . VAL A 1 83 ? 27.532 -15.269 -20.008 1.00 86.19 83 VAL A N 1
ATOM 628 C CA . VAL A 1 83 ? 27.326 -14.506 -18.760 1.00 86.19 83 VAL A CA 1
ATOM 629 C C . VAL A 1 83 ? 27.391 -12.989 -18.976 1.00 86.19 83 VAL A C 1
ATOM 631 O O . VAL A 1 83 ? 26.521 -12.264 -18.504 1.00 86.19 83 VAL A O 1
ATOM 634 N N . ALA A 1 84 ? 28.371 -12.496 -19.739 1.00 85.44 84 ALA A N 1
ATOM 635 C CA . ALA A 1 84 ? 28.536 -11.060 -19.977 1.00 85.44 84 ALA A CA 1
ATOM 636 C C . ALA A 1 84 ? 27.415 -10.452 -20.840 1.00 85.44 84 ALA A C 1
ATOM 638 O O . ALA A 1 84 ? 26.990 -9.327 -20.591 1.00 85.44 84 ALA A O 1
ATOM 639 N N . ALA A 1 85 ? 26.926 -11.181 -21.848 1.00 84.31 85 ALA A N 1
ATOM 640 C CA . ALA A 1 85 ? 25.810 -10.722 -22.673 1.00 84.31 85 ALA A CA 1
ATOM 641 C C . ALA A 1 85 ? 24.505 -10.731 -21.867 1.00 84.31 85 ALA A C 1
ATOM 643 O O . ALA A 1 85 ? 23.761 -9.756 -21.887 1.00 84.31 85 ALA A O 1
ATOM 644 N N . ARG A 1 86 ? 24.283 -11.795 -21.086 1.00 86.69 86 ARG A N 1
ATOM 645 C CA . ARG A 1 86 ? 23.132 -11.922 -20.190 1.00 86.69 86 ARG A CA 1
ATOM 646 C C . ARG A 1 86 ? 23.101 -10.821 -19.128 1.00 86.69 86 ARG A C 1
ATOM 648 O O . ARG A 1 86 ? 22.055 -10.213 -18.948 1.00 86.69 86 ARG A O 1
ATOM 655 N N . SER A 1 87 ? 24.239 -10.516 -18.499 1.00 86.62 87 SER A N 1
ATOM 656 C CA . SER A 1 87 ? 24.357 -9.411 -17.535 1.00 86.62 87 SER A CA 1
ATOM 657 C C . SER A 1 87 ? 23.976 -8.075 -18.169 1.00 86.62 87 SER A C 1
ATOM 659 O O . SER A 1 87 ? 23.180 -7.342 -17.603 1.00 86.62 87 SER A O 1
ATOM 661 N N . ARG A 1 88 ? 24.463 -7.778 -19.382 1.00 87.44 88 ARG A N 1
ATOM 662 C CA . ARG A 1 88 ? 24.117 -6.526 -20.078 1.00 87.44 88 ARG A CA 1
ATOM 663 C C . ARG A 1 88 ? 22.625 -6.413 -20.384 1.00 87.44 88 ARG A C 1
ATOM 665 O O . ARG A 1 88 ? 22.063 -5.336 -20.223 1.00 87.44 88 ARG A O 1
ATOM 672 N N . LEU A 1 89 ? 21.993 -7.503 -20.822 1.00 87.81 89 LEU A N 1
ATOM 673 C CA . LEU A 1 89 ? 20.549 -7.524 -21.070 1.00 87.81 89 LEU A CA 1
ATOM 674 C C . LEU A 1 89 ? 19.759 -7.337 -19.766 1.00 87.81 89 LEU A C 1
ATOM 676 O O . LEU A 1 89 ? 18.772 -6.607 -19.750 1.00 87.81 89 LEU A O 1
ATOM 680 N N . GLN A 1 90 ? 20.211 -7.943 -18.664 1.00 86.81 90 GLN A N 1
ATOM 681 C CA . GLN A 1 90 ? 19.617 -7.752 -17.338 1.00 86.81 90 GLN A CA 1
ATOM 682 C C . GLN A 1 90 ? 19.747 -6.301 -16.858 1.00 86.81 90 GLN A C 1
ATOM 684 O O . GLN A 1 90 ? 18.758 -5.736 -16.399 1.00 86.81 90 GLN A O 1
ATOM 689 N N . ASP A 1 91 ? 20.912 -5.674 -17.036 1.00 85.81 91 ASP A N 1
ATOM 690 C CA . ASP A 1 91 ? 21.132 -4.265 -16.687 1.00 85.81 91 ASP A CA 1
ATOM 691 C C . ASP A 1 91 ? 20.224 -3.337 -17.512 1.00 85.81 91 ASP A C 1
ATOM 693 O O . ASP A 1 91 ? 19.642 -2.385 -16.988 1.00 85.81 91 ASP A O 1
ATOM 697 N N . GLN A 1 92 ? 20.052 -3.632 -18.807 1.00 86.88 92 GLN A N 1
ATOM 698 C CA . GLN A 1 92 ? 19.137 -2.899 -19.686 1.00 86.88 92 GLN A CA 1
ATOM 699 C C . GLN A 1 92 ? 17.679 -3.070 -19.261 1.00 86.88 92 GLN A C 1
ATOM 701 O O . GLN A 1 92 ? 16.962 -2.076 -19.131 1.00 86.88 92 GLN A O 1
ATOM 706 N N . GLN A 1 93 ? 17.249 -4.305 -18.988 1.00 86.88 93 GLN A N 1
ATOM 707 C CA . GLN A 1 93 ? 15.904 -4.582 -18.494 1.00 86.88 93 GLN A CA 1
ATOM 708 C C . GLN A 1 93 ? 15.660 -3.841 -17.175 1.00 86.88 93 GLN A C 1
ATOM 710 O O . GLN A 1 93 ? 14.647 -3.161 -17.027 1.00 86.88 9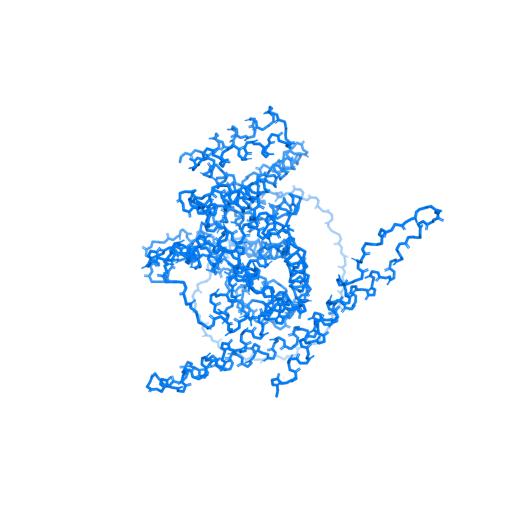3 GLN A O 1
ATOM 715 N N . GLN A 1 94 ? 16.605 -3.909 -16.236 1.00 84.38 94 GLN A N 1
ATOM 716 C CA . GLN A 1 94 ? 16.517 -3.207 -14.962 1.00 84.38 94 GLN A CA 1
ATOM 717 C C . GLN A 1 94 ? 16.411 -1.694 -15.166 1.00 84.38 94 GLN A C 1
ATOM 719 O O . GLN A 1 94 ? 15.587 -1.054 -14.518 1.00 84.38 94 GLN A O 1
ATOM 724 N N . HIS A 1 95 ? 17.184 -1.115 -16.086 1.00 84.12 95 HIS A N 1
ATOM 725 C CA . HIS A 1 95 ? 17.105 0.311 -16.386 1.00 84.12 95 HIS A CA 1
ATOM 726 C C . HIS A 1 95 ? 15.724 0.729 -16.912 1.00 84.12 95 HIS A C 1
ATOM 728 O O . HIS A 1 95 ? 15.174 1.724 -16.440 1.00 84.12 95 HIS A O 1
ATOM 734 N N . LEU A 1 96 ? 15.141 -0.037 -17.840 1.00 86.94 96 LEU A N 1
ATOM 735 C CA . LEU A 1 96 ? 13.792 0.225 -18.354 1.00 86.94 96 LEU A CA 1
ATOM 736 C C . LEU A 1 96 ? 12.730 0.082 -17.266 1.00 86.94 96 LEU A C 1
ATOM 738 O O . LEU A 1 96 ? 11.841 0.924 -17.165 1.00 86.94 96 LEU A O 1
ATOM 742 N N . MET A 1 97 ? 12.845 -0.939 -16.413 1.00 85.69 97 MET A N 1
ATOM 743 C CA . MET A 1 97 ? 11.931 -1.106 -15.285 1.00 85.69 97 MET A CA 1
ATOM 744 C C . MET A 1 97 ? 12.036 0.077 -14.321 1.00 85.69 97 MET A C 1
ATOM 746 O O . MET A 1 97 ? 11.019 0.605 -13.895 1.00 85.69 97 MET A O 1
ATOM 750 N N . LEU A 1 98 ? 13.235 0.568 -14.017 1.00 82.62 98 LEU A N 1
ATOM 751 C CA . LEU A 1 98 ? 13.380 1.756 -13.177 1.00 82.62 98 LEU A CA 1
ATOM 752 C C . LEU A 1 98 ? 12.736 2.990 -13.819 1.00 82.62 98 LEU A C 1
ATOM 754 O O . LEU A 1 98 ? 12.006 3.691 -13.135 1.00 82.62 98 LEU A O 1
ATOM 758 N N . GLN A 1 99 ? 12.908 3.215 -15.124 1.00 85.31 99 GLN A N 1
ATOM 759 C CA . GLN A 1 99 ? 12.213 4.306 -15.825 1.00 85.31 99 GLN A CA 1
ATOM 760 C C . GLN A 1 99 ? 10.689 4.158 -15.782 1.00 85.31 99 GLN A C 1
ATOM 762 O O . GLN A 1 99 ? 9.979 5.141 -15.580 1.00 85.31 99 GLN A O 1
ATOM 767 N N . LEU A 1 100 ? 10.187 2.931 -15.949 1.00 89.50 100 LEU A N 1
ATOM 768 C CA . LEU A 1 100 ? 8.767 2.629 -15.825 1.00 89.50 100 LEU A CA 1
ATOM 769 C C . LEU A 1 100 ? 8.266 2.968 -14.419 1.00 89.50 100 LEU A C 1
ATOM 771 O O . LEU A 1 100 ? 7.233 3.617 -14.292 1.00 89.50 100 LEU A O 1
ATOM 775 N N . PHE A 1 101 ? 9.007 2.569 -13.381 1.00 87.38 101 PHE A N 1
ATOM 776 C CA . PHE A 1 101 ? 8.704 2.912 -11.994 1.00 87.38 101 PHE A CA 1
ATOM 777 C C . PHE A 1 101 ? 8.626 4.428 -11.813 1.00 87.38 101 PHE A C 1
ATOM 779 O O . PHE A 1 101 ? 7.600 4.929 -11.363 1.00 87.38 101 PHE A O 1
ATOM 786 N N . GLU A 1 102 ? 9.663 5.159 -12.235 1.00 85.81 102 GLU A N 1
ATOM 787 C CA . GLU A 1 102 ? 9.698 6.615 -12.103 1.00 85.81 102 GLU A CA 1
ATOM 788 C C . GLU A 1 102 ? 8.460 7.259 -12.732 1.00 85.81 102 GLU A C 1
ATOM 790 O O . GLU A 1 102 ? 7.805 8.100 -12.111 1.00 85.81 102 GLU A O 1
ATOM 795 N N . LEU A 1 103 ? 8.115 6.821 -13.944 1.00 87.50 103 LEU A N 1
ATOM 796 C CA . LEU A 1 103 ? 6.995 7.327 -14.723 1.00 87.50 103 LEU A CA 1
ATOM 797 C C . LEU A 1 103 ? 5.636 7.054 -14.055 1.00 87.50 103 LEU A C 1
ATOM 799 O O . LEU A 1 103 ? 4.811 7.964 -13.983 1.00 87.50 103 LEU A O 1
ATOM 803 N N . VAL A 1 104 ? 5.400 5.838 -13.547 1.00 89.12 104 VAL A N 1
ATOM 804 C CA . VAL A 1 104 ? 4.103 5.473 -12.941 1.00 89.12 104 VAL A CA 1
ATOM 805 C C . VAL A 1 104 ? 3.944 5.975 -11.507 1.00 89.12 104 VAL A C 1
ATOM 807 O O . VAL A 1 104 ? 2.816 6.147 -11.053 1.00 89.12 104 VAL A O 1
ATOM 810 N N . THR A 1 105 ? 5.041 6.238 -10.787 1.00 86.56 105 THR A N 1
ATOM 811 C CA . THR A 1 105 ? 4.987 6.716 -9.395 1.00 86.56 105 THR A CA 1
ATOM 812 C C . THR A 1 105 ? 5.327 8.191 -9.227 1.00 86.56 105 THR A C 1
ATOM 814 O O . THR A 1 105 ? 5.194 8.702 -8.118 1.00 86.56 105 THR A O 1
ATOM 817 N N . LEU A 1 106 ? 5.793 8.882 -10.271 1.00 86.12 106 LEU A N 1
ATOM 818 C CA . LEU A 1 106 ? 6.306 10.258 -10.195 1.00 86.12 106 LEU A CA 1
ATOM 819 C C . LEU A 1 106 ? 7.415 10.430 -9.151 1.00 86.12 106 LEU A C 1
ATOM 821 O O . LEU A 1 106 ? 7.426 11.382 -8.364 1.00 86.12 106 LEU A O 1
ATOM 825 N N . ARG A 1 107 ? 8.364 9.494 -9.134 1.00 81.44 107 ARG A N 1
ATOM 826 C CA . ARG A 1 107 ? 9.531 9.556 -8.247 1.00 81.44 107 ARG A CA 1
ATOM 827 C C . ARG A 1 107 ? 10.797 9.304 -9.027 1.00 81.44 107 ARG A C 1
ATOM 829 O O . ARG A 1 107 ? 10.772 8.570 -9.995 1.00 81.44 107 ARG A O 1
ATOM 836 N N . HIS A 1 108 ? 11.896 9.899 -8.603 1.00 73.62 108 HIS A N 1
ATOM 837 C CA . HIS A 1 108 ? 13.210 9.602 -9.135 1.00 73.62 108 HIS A CA 1
ATOM 838 C C . HIS A 1 108 ? 13.818 8.424 -8.396 1.00 73.62 108 HIS A C 1
ATOM 840 O O . HIS A 1 108 ? 13.874 8.400 -7.160 1.00 73.62 108 HIS A O 1
ATOM 846 N N . ASN A 1 109 ? 14.345 7.481 -9.165 1.00 66.75 109 ASN A N 1
ATOM 847 C CA . ASN A 1 109 ? 15.203 6.461 -8.627 1.00 66.75 109 ASN A CA 1
ATOM 848 C C . ASN A 1 109 ? 16.631 7.004 -8.546 1.00 66.75 109 ASN A C 1
ATOM 850 O O . ASN A 1 109 ? 17.271 7.326 -9.550 1.00 66.75 109 ASN A O 1
ATOM 854 N N . LEU A 1 110 ? 17.166 7.086 -7.333 1.00 56.91 110 LEU A N 1
ATOM 855 C CA . LEU A 1 110 ? 18.578 7.370 -7.137 1.00 56.91 110 LEU A CA 1
ATOM 856 C C . LEU A 1 110 ? 19.375 6.110 -7.483 1.00 56.91 110 LEU A C 1
ATOM 858 O O . LEU A 1 110 ? 19.693 5.305 -6.617 1.00 56.91 110 LEU A O 1
ATOM 862 N N . ALA A 1 111 ? 19.742 5.957 -8.755 1.00 44.03 111 ALA A N 1
ATOM 863 C CA . ALA A 1 111 ? 20.653 4.903 -9.210 1.00 44.03 111 ALA A CA 1
ATOM 864 C C . ALA A 1 111 ? 22.086 5.027 -8.632 1.00 44.03 111 ALA A C 1
ATOM 866 O O . ALA A 1 111 ? 22.955 4.244 -8.992 1.00 44.03 111 ALA A O 1
ATOM 867 N N . ALA A 1 112 ? 22.357 5.990 -7.743 1.00 36.47 112 ALA A N 1
ATOM 868 C CA . ALA A 1 112 ? 23.673 6.235 -7.167 1.00 36.47 112 ALA A CA 1
ATOM 869 C C . ALA A 1 112 ? 23.574 6.730 -5.711 1.00 36.47 112 ALA A C 1
ATOM 871 O O . ALA A 1 112 ? 23.721 7.913 -5.420 1.00 36.47 112 ALA A O 1
ATOM 872 N N . ALA A 1 113 ? 23.378 5.790 -4.789 1.00 36.50 113 ALA A N 1
ATOM 873 C CA . ALA A 1 113 ? 24.164 5.757 -3.554 1.00 36.50 113 ALA A CA 1
ATOM 874 C C . ALA A 1 113 ? 25.156 4.578 -3.638 1.00 36.50 113 ALA A C 1
ATOM 876 O O . ALA A 1 113 ? 25.363 3.822 -2.691 1.00 36.50 113 ALA A O 1
ATOM 877 N N . GLU A 1 114 ? 25.755 4.387 -4.818 1.00 35.00 114 GLU A N 1
ATOM 878 C CA . GLU A 1 114 ? 27.030 3.689 -4.935 1.00 35.00 114 GLU A CA 1
ATOM 879 C C . GLU A 1 114 ? 28.026 4.443 -4.046 1.00 35.00 114 GLU A C 1
ATOM 881 O O . GLU A 1 114 ? 28.294 5.616 -4.295 1.00 35.00 114 GLU A O 1
ATOM 886 N N . ASN A 1 115 ? 28.479 3.779 -2.976 1.00 30.25 115 ASN A N 1
ATOM 887 C CA . ASN A 1 115 ? 29.592 4.101 -2.060 1.00 30.25 115 ASN A CA 1
ATOM 888 C C . ASN A 1 115 ? 29.243 3.957 -0.568 1.00 30.25 115 ASN A C 1
ATOM 890 O O . ASN A 1 115 ? 29.862 4.595 0.278 1.00 30.25 115 ASN A O 1
ATOM 894 N N . SER A 1 116 ? 28.289 3.104 -0.197 1.00 29.41 116 SER A N 1
ATOM 895 C CA . SER A 1 116 ? 28.496 2.119 0.883 1.00 29.41 116 SER A CA 1
ATOM 896 C C . SER A 1 116 ? 27.217 1.316 1.122 1.00 29.41 116 SER A C 1
ATOM 898 O O . SER A 1 116 ? 26.202 1.896 1.503 1.00 29.41 116 SER A O 1
ATOM 900 N N . PRO A 1 117 ? 27.224 -0.020 0.964 1.00 36.34 117 PRO A N 1
ATOM 901 C CA . PRO A 1 117 ? 26.209 -0.811 1.635 1.00 36.34 117 PRO A CA 1
ATOM 902 C C . PRO A 1 117 ? 26.399 -0.609 3.148 1.00 36.34 117 PRO A C 1
ATOM 904 O O . PRO A 1 117 ? 27.542 -0.634 3.623 1.00 36.34 117 PRO A O 1
ATOM 907 N N . PRO A 1 118 ? 25.327 -0.404 3.929 1.00 42.94 118 PRO A N 1
ATOM 908 C CA . PRO A 1 118 ? 25.444 -0.418 5.374 1.00 42.94 118 PRO A CA 1
ATOM 909 C C . PRO A 1 118 ? 26.050 -1.761 5.805 1.00 42.94 118 PRO A C 1
ATOM 911 O O . PRO A 1 118 ? 25.480 -2.822 5.571 1.00 42.94 118 PRO A O 1
ATOM 914 N N . THR A 1 119 ? 27.224 -1.725 6.430 1.00 37.31 119 THR A N 1
ATOM 915 C CA . THR A 1 119 ? 28.044 -2.897 6.794 1.00 37.31 119 THR A CA 1
ATOM 916 C C . THR A 1 119 ? 27.442 -3.773 7.904 1.00 37.31 119 THR A C 1
ATOM 918 O O . THR A 1 119 ? 28.110 -4.661 8.427 1.00 37.31 119 THR A O 1
ATOM 921 N N . SER A 1 120 ? 26.179 -3.557 8.284 1.00 40.31 120 SER A N 1
ATOM 922 C CA . SER A 1 120 ? 25.516 -4.245 9.392 1.00 40.31 120 SER A CA 1
ATOM 923 C C . SER A 1 120 ? 24.056 -4.566 9.071 1.00 40.31 120 SER A C 1
ATOM 925 O O . SER A 1 120 ? 23.310 -3.693 8.636 1.00 40.31 120 SER A O 1
ATOM 927 N N . ALA A 1 121 ? 23.626 -5.792 9.394 1.00 42.38 121 ALA A N 1
ATOM 928 C CA . ALA A 1 121 ? 22.226 -6.233 9.345 1.00 42.38 121 ALA A CA 1
ATOM 929 C C . ALA A 1 121 ? 21.286 -5.338 10.173 1.00 42.38 121 ALA A C 1
ATOM 931 O O . ALA A 1 121 ? 20.113 -5.186 9.846 1.00 42.38 121 ALA A O 1
ATOM 932 N N . VAL A 1 122 ? 21.819 -4.710 11.229 1.00 41.75 122 VAL A N 1
ATOM 933 C CA . VAL A 1 122 ? 21.097 -3.709 12.015 1.00 41.75 122 VAL A CA 1
ATOM 934 C C . VAL A 1 122 ? 20.825 -2.497 11.143 1.00 41.75 122 VAL A C 1
ATOM 936 O O . VAL A 1 122 ? 19.694 -2.069 11.075 1.00 41.75 122 VAL A O 1
ATOM 939 N N . ALA A 1 123 ? 21.800 -1.995 10.391 1.00 41.94 123 ALA A N 1
ATOM 940 C CA . ALA A 1 123 ? 21.573 -0.883 9.479 1.00 41.94 123 ALA A CA 1
ATOM 941 C C . ALA A 1 123 ? 20.610 -1.258 8.327 1.00 41.94 123 ALA A C 1
ATOM 943 O O . ALA A 1 123 ? 19.773 -0.453 7.954 1.00 41.94 123 ALA A O 1
ATOM 944 N N . THR A 1 124 ? 20.548 -2.504 7.863 1.00 46.78 124 THR A N 1
ATOM 945 C CA . THR A 1 124 ? 19.487 -2.932 6.926 1.00 46.78 124 THR A CA 1
ATOM 946 C C . THR A 1 124 ? 18.057 -2.717 7.476 1.00 46.78 124 THR A C 1
ATOM 948 O O . THR A 1 124 ? 17.180 -2.322 6.711 1.00 46.78 124 THR A O 1
ATOM 951 N N . LEU A 1 125 ? 17.825 -2.852 8.795 1.00 44.69 125 LEU A N 1
ATOM 952 C CA . LEU A 1 125 ? 16.535 -2.529 9.447 1.00 44.69 125 LEU A CA 1
ATOM 953 C C . LEU A 1 125 ? 16.185 -1.031 9.422 1.00 44.69 125 LEU A C 1
ATOM 955 O O . LEU A 1 125 ? 15.008 -0.681 9.432 1.00 44.69 125 LEU A O 1
ATOM 959 N N . TYR A 1 126 ? 17.188 -0.149 9.407 1.00 47.97 126 TYR A N 1
ATOM 960 C CA . TYR A 1 126 ? 16.993 1.308 9.475 1.00 47.97 126 TYR A CA 1
ATOM 961 C C . TYR A 1 126 ? 17.022 1.988 8.103 1.00 47.97 126 TYR A C 1
ATOM 963 O O . TYR A 1 126 ? 16.515 3.095 7.962 1.00 47.97 126 TYR A O 1
ATOM 971 N N . PHE A 1 127 ? 17.596 1.336 7.089 1.00 50.16 127 PHE A N 1
ATOM 972 C CA . PHE A 1 127 ? 17.765 1.919 5.755 1.00 50.16 127 PHE A CA 1
ATOM 973 C C . PHE A 1 127 ? 16.626 1.556 4.782 1.00 50.16 127 PHE A C 1
ATOM 975 O O . PHE A 1 127 ? 16.432 2.265 3.796 1.00 50.16 127 PHE A O 1
ATOM 982 N N . LEU A 1 128 ? 15.851 0.498 5.061 1.00 48.88 128 LEU A N 1
ATOM 983 C CA . LEU A 1 128 ? 14.765 0.017 4.197 1.00 48.88 128 LEU A CA 1
ATOM 984 C C . LEU A 1 128 ? 13.314 0.483 4.463 1.00 48.88 128 LEU A C 1
ATOM 986 O O . LEU A 1 128 ? 12.523 0.286 3.539 1.00 48.88 128 LEU A O 1
ATOM 990 N N . PRO A 1 129 ? 12.875 1.075 5.600 1.00 42.31 129 PRO A N 1
ATOM 991 C CA . PRO A 1 129 ? 11.428 1.111 5.857 1.00 42.31 129 PRO A CA 1
ATOM 992 C C . PRO A 1 129 ? 10.602 2.056 4.985 1.00 42.31 129 PRO A C 1
ATOM 994 O O . PRO A 1 129 ? 9.381 1.962 4.996 1.00 42.31 129 PRO A O 1
ATOM 997 N N . PHE A 1 130 ? 11.217 2.922 4.184 1.00 54.28 130 PHE A N 1
ATOM 998 C CA . PHE A 1 130 ? 10.472 3.762 3.252 1.00 54.28 130 PHE A CA 1
ATOM 999 C C . PHE A 1 130 ? 11.038 3.603 1.861 1.00 54.28 130 PHE A C 1
ATOM 1001 O O . PHE A 1 130 ? 11.611 4.537 1.328 1.00 54.28 130 PHE A O 1
ATOM 1008 N N . LEU A 1 131 ? 10.906 2.422 1.255 1.00 56.34 131 LEU A N 1
ATOM 1009 C CA . LEU A 1 131 ? 11.287 2.249 -0.151 1.00 56.34 131 LEU A CA 1
ATOM 1010 C C . LEU A 1 131 ? 10.684 3.360 -1.016 1.00 56.34 131 LEU A C 1
ATOM 1012 O O . LEU A 1 131 ? 11.382 3.951 -1.832 1.00 56.34 131 LEU A O 1
ATOM 1016 N N . LEU A 1 132 ? 9.431 3.730 -0.736 1.00 55.03 132 LEU A N 1
ATOM 1017 C CA . LEU A 1 132 ? 8.807 4.879 -1.359 1.00 55.03 132 LEU A CA 1
ATOM 1018 C C . LEU A 1 132 ? 9.521 6.208 -1.037 1.00 55.03 132 LEU A C 1
ATOM 1020 O O . LEU A 1 132 ? 9.917 6.908 -1.966 1.00 55.03 132 LEU A O 1
ATOM 1024 N N . ASP A 1 133 ? 9.709 6.573 0.237 1.00 67.50 133 ASP A N 1
ATOM 1025 C CA . ASP A 1 133 ? 10.290 7.880 0.621 1.00 67.50 133 ASP A CA 1
ATOM 1026 C C . ASP A 1 133 ? 11.817 7.971 0.475 1.00 67.50 133 ASP A C 1
ATOM 1028 O O . ASP A 1 133 ? 12.372 9.071 0.482 1.00 67.50 133 ASP A O 1
ATOM 1032 N N . ALA A 1 134 ? 12.474 6.836 0.239 1.00 59.31 134 ALA A N 1
ATOM 1033 C CA . ALA A 1 134 ? 13.844 6.724 -0.240 1.00 59.31 134 ALA A CA 1
ATOM 1034 C C . ALA A 1 134 ? 13.966 7.138 -1.713 1.00 59.31 134 ALA A C 1
ATOM 1036 O O . ALA A 1 134 ? 15.051 7.523 -2.156 1.00 59.31 134 ALA A O 1
ATOM 1037 N N . HIS A 1 135 ? 12.869 7.086 -2.472 1.00 71.25 135 HIS A N 1
ATOM 1038 C CA . HIS A 1 135 ? 12.800 7.669 -3.802 1.00 71.25 135 HIS A CA 1
ATOM 1039 C C . HIS A 1 135 ? 12.439 9.147 -3.705 1.00 71.25 135 HIS A C 1
ATOM 1041 O O . HIS A 1 135 ? 11.524 9.549 -2.983 1.00 71.25 135 HIS A O 1
ATOM 1047 N N . VAL A 1 136 ? 13.171 9.961 -4.459 1.00 75.12 136 VAL A N 1
ATOM 1048 C CA . VAL A 1 136 ? 13.043 11.416 -4.399 1.00 75.12 136 VAL A CA 1
ATOM 1049 C C . VAL A 1 136 ? 11.771 11.810 -5.151 1.00 75.12 136 VAL A C 1
ATOM 1051 O O . VAL A 1 136 ? 11.624 11.413 -6.310 1.00 75.12 136 VAL A O 1
ATOM 1054 N N . PRO A 1 137 ? 10.844 12.566 -4.543 1.00 80.31 137 PRO A N 1
ATOM 1055 C CA . PRO A 1 137 ? 9.677 13.076 -5.250 1.00 80.31 137 PRO A CA 1
ATOM 1056 C C . PRO A 1 137 ? 10.098 13.791 -6.532 1.00 80.31 137 PRO A C 1
ATOM 1058 O O . PRO A 1 137 ? 11.037 14.585 -6.526 1.00 80.31 137 PRO A O 1
ATOM 1061 N N . ALA A 1 138 ? 9.405 13.553 -7.643 1.00 77.19 138 ALA A N 1
ATOM 1062 C CA . ALA A 1 138 ? 9.788 14.207 -8.891 1.00 77.19 138 ALA A CA 1
ATOM 1063 C C . ALA A 1 138 ? 9.601 15.737 -8.847 1.00 77.19 138 ALA A C 1
ATOM 1065 O O . ALA A 1 138 ? 10.198 16.469 -9.628 1.00 77.19 138 ALA A O 1
ATOM 1066 N N . SER A 1 139 ? 8.815 16.239 -7.890 1.00 73.25 139 SER A N 1
ATOM 1067 C CA . SER A 1 139 ? 8.676 17.666 -7.600 1.00 73.25 139 SER A CA 1
ATOM 1068 C C . SER A 1 139 ? 9.912 18.300 -6.951 1.00 73.25 139 SER A C 1
ATOM 1070 O O . SER A 1 139 ? 10.002 19.528 -6.941 1.00 73.25 139 SER A O 1
ATOM 1072 N N . THR A 1 140 ? 10.831 17.510 -6.388 1.00 77.00 140 THR A N 1
ATOM 1073 C CA . THR A 1 140 ? 11.993 18.004 -5.643 1.00 77.00 140 THR A CA 1
ATOM 1074 C C . THR A 1 140 ? 12.982 18.716 -6.564 1.00 77.00 140 THR A C 1
ATOM 1076 O O . THR A 1 140 ? 13.463 18.156 -7.546 1.00 77.00 140 THR A O 1
ATOM 1079 N N . VAL A 1 141 ? 13.329 19.957 -6.211 1.00 75.94 141 VAL A N 1
ATOM 1080 C CA . VAL A 1 141 ? 14.246 20.800 -6.998 1.00 75.94 141 VAL A CA 1
ATOM 1081 C C . VAL A 1 141 ? 15.716 20.441 -6.739 1.00 75.94 141 VAL A C 1
ATOM 1083 O O . VAL A 1 141 ? 16.514 20.431 -7.674 1.00 75.94 141 VAL A O 1
ATOM 1086 N N . ASP A 1 142 ? 16.078 20.109 -5.492 1.00 81.69 142 ASP A N 1
ATOM 1087 C CA . ASP A 1 142 ? 17.432 19.681 -5.103 1.00 81.69 142 ASP A CA 1
ATOM 1088 C C . ASP A 1 142 ? 17.436 18.235 -4.585 1.00 81.69 142 ASP A C 1
ATOM 1090 O O . ASP A 1 142 ? 17.315 17.947 -3.390 1.00 81.69 142 ASP A O 1
ATOM 1094 N N . VAL A 1 143 ? 17.615 17.315 -5.529 1.00 77.75 143 VAL A N 1
ATOM 1095 C CA . VAL A 1 143 ? 17.675 15.867 -5.301 1.00 77.75 143 VAL A CA 1
ATOM 1096 C C . VAL A 1 143 ? 18.778 15.482 -4.301 1.00 77.75 143 VAL A C 1
ATOM 1098 O O . VAL A 1 143 ? 18.587 14.599 -3.462 1.00 77.75 143 VAL A O 1
ATOM 1101 N N . ALA A 1 144 ? 19.934 16.152 -4.353 1.00 76.94 144 ALA A N 1
ATOM 1102 C CA . ALA A 1 144 ? 21.081 15.825 -3.510 1.00 76.94 144 ALA A CA 1
ATOM 1103 C C . ALA A 1 144 ? 20.900 16.318 -2.067 1.00 76.94 144 ALA A C 1
ATOM 1105 O O . ALA A 1 144 ? 21.404 15.689 -1.131 1.00 76.94 144 ALA A O 1
ATOM 1106 N N . ALA A 1 145 ? 20.220 17.450 -1.864 1.00 80.12 145 ALA A N 1
ATOM 1107 C CA . ALA A 1 145 ? 19.846 17.914 -0.531 1.00 80.12 145 ALA A CA 1
ATOM 1108 C C . ALA A 1 145 ? 18.775 17.018 0.098 1.00 80.12 145 ALA A C 1
ATOM 1110 O O . ALA A 1 145 ? 18.940 16.622 1.253 1.00 80.12 145 ALA A O 1
ATOM 1111 N N . TYR A 1 146 ? 17.740 16.642 -0.663 1.00 78.19 146 TYR A N 1
ATOM 1112 C CA . TYR A 1 146 ? 16.708 15.715 -0.191 1.00 78.19 146 TYR A CA 1
ATOM 1113 C C . TYR A 1 146 ? 17.327 14.394 0.269 1.00 78.19 146 TYR A C 1
ATOM 1115 O O . TYR A 1 146 ? 17.109 13.968 1.402 1.00 78.19 146 TYR A O 1
ATOM 1123 N N . HIS A 1 147 ? 18.188 13.790 -0.559 1.00 75.88 147 HIS A N 1
ATOM 1124 C CA . HIS A 1 147 ? 18.840 12.529 -0.210 1.00 75.88 147 HIS A CA 1
ATOM 1125 C C . HIS A 1 147 ? 19.675 12.635 1.075 1.00 75.88 147 HIS A C 1
ATOM 1127 O O . HIS A 1 147 ? 19.577 11.778 1.949 1.00 75.88 147 HIS A O 1
ATOM 1133 N N . ARG A 1 148 ? 20.453 13.714 1.240 1.00 76.44 148 ARG A N 1
ATOM 1134 C CA . ARG A 1 148 ? 21.253 13.937 2.456 1.00 76.44 148 ARG A CA 1
ATOM 1135 C C . ARG A 1 148 ? 20.390 14.074 3.709 1.00 76.44 148 ARG A C 1
ATOM 1137 O O . ARG A 1 148 ? 20.710 13.459 4.723 1.00 76.44 148 ARG A O 1
ATOM 1144 N N . ARG A 1 149 ? 19.298 14.841 3.638 1.00 79.88 149 ARG A N 1
ATOM 1145 C CA . ARG A 1 149 ? 18.343 14.992 4.749 1.00 79.88 149 ARG A CA 1
ATOM 1146 C C . ARG A 1 149 ? 17.670 13.665 5.085 1.00 79.88 149 ARG A C 1
ATOM 1148 O O . ARG A 1 149 ? 17.537 13.332 6.256 1.00 79.88 149 ARG A O 1
ATOM 1155 N N . TYR A 1 150 ? 17.293 12.892 4.070 1.00 78.12 150 TYR A N 1
ATOM 1156 C CA . TYR A 1 150 ? 16.674 11.585 4.257 1.00 78.12 150 TYR A CA 1
ATOM 1157 C C . TYR A 1 150 ? 17.635 10.597 4.941 1.00 78.12 150 TYR A C 1
ATOM 1159 O O . TYR A 1 150 ? 17.271 9.967 5.931 1.00 78.12 150 TYR A O 1
ATOM 1167 N N . VAL A 1 151 ? 18.898 10.534 4.502 1.00 76.25 151 VAL A N 1
ATOM 1168 C CA . VAL A 1 151 ? 19.940 9.723 5.161 1.00 76.25 151 VAL A CA 1
ATOM 1169 C C . VAL A 1 151 ? 20.180 10.188 6.603 1.00 76.25 151 VAL A C 1
ATOM 1171 O O . VAL A 1 151 ? 20.323 9.359 7.502 1.00 76.25 151 VAL A O 1
ATOM 1174 N N . GLN A 1 152 ? 20.185 11.500 6.857 1.00 78.94 152 GLN A N 1
ATOM 1175 C CA . GLN A 1 152 ? 20.303 12.048 8.210 1.00 78.94 152 GLN A CA 1
ATOM 1176 C C . GLN A 1 152 ? 19.123 11.631 9.102 1.00 78.94 152 GLN A C 1
ATOM 1178 O O . GLN A 1 152 ? 19.341 11.215 10.240 1.00 78.94 152 GLN A O 1
ATOM 1183 N N . LEU A 1 153 ? 17.889 11.690 8.591 1.00 79.81 153 LEU A N 1
ATOM 1184 C CA . LEU A 1 153 ? 16.695 11.240 9.309 1.00 79.81 153 LEU A CA 1
ATOM 1185 C C . LEU A 1 153 ? 16.803 9.754 9.688 1.00 79.81 153 LEU A C 1
ATOM 1187 O O . LEU A 1 153 ? 16.549 9.399 10.838 1.00 79.81 153 LEU A O 1
ATOM 1191 N N . GLN A 1 154 ? 17.254 8.899 8.763 1.00 75.88 154 GLN A N 1
ATOM 1192 C CA . GLN A 1 154 ? 17.476 7.471 9.031 1.00 75.88 154 GLN A CA 1
ATOM 1193 C C . GLN A 1 154 ? 18.532 7.238 10.125 1.00 75.88 154 GLN A C 1
ATOM 1195 O O . GLN A 1 154 ? 18.356 6.394 11.007 1.00 75.88 154 GLN A O 1
ATOM 1200 N N . GLN A 1 155 ? 19.626 8.005 10.109 1.00 76.19 155 GLN A N 1
ATOM 1201 C CA . GLN A 1 155 ? 20.666 7.923 11.139 1.00 76.19 155 GLN A CA 1
ATOM 1202 C C . GLN A 1 155 ? 20.153 8.366 12.517 1.00 76.19 155 GLN A C 1
ATOM 1204 O O . GLN A 1 155 ? 20.469 7.721 13.519 1.00 76.19 155 GLN A O 1
ATOM 1209 N N . LEU A 1 156 ? 19.336 9.422 12.576 1.00 78.00 156 LEU A N 1
ATOM 1210 C CA . LEU A 1 156 ? 18.717 9.893 13.819 1.00 78.00 156 LEU A CA 1
ATOM 1211 C C . LEU A 1 156 ? 17.703 8.886 14.374 1.00 78.00 156 LEU A C 1
ATOM 1213 O O . LEU A 1 156 ? 17.699 8.647 15.578 1.00 78.00 156 LEU A O 1
ATOM 1217 N N . GLN A 1 157 ? 16.908 8.238 13.516 1.00 76.31 157 GLN A N 1
ATOM 1218 C CA . GLN A 1 157 ? 16.003 7.149 13.914 1.00 76.31 157 GLN A CA 1
ATOM 1219 C C . GLN A 1 157 ? 16.757 5.975 14.550 1.00 76.31 157 GLN A C 1
ATOM 1221 O O . GLN A 1 157 ? 16.323 5.427 15.563 1.00 76.31 157 GLN A O 1
ATOM 1226 N N . LEU A 1 158 ? 17.923 5.615 14.002 1.00 72.88 158 LEU A N 1
ATOM 1227 C CA . LEU A 1 158 ? 18.799 4.615 14.613 1.00 72.88 158 LEU A CA 1
ATOM 1228 C C . LEU A 1 158 ? 19.361 5.093 15.958 1.00 72.88 158 LEU A C 1
ATOM 1230 O O . LEU A 1 158 ? 19.426 4.313 16.909 1.00 72.88 158 LEU A O 1
ATOM 1234 N N . ALA A 1 159 ? 19.783 6.351 16.051 1.00 75.75 159 ALA A N 1
ATOM 1235 C CA . ALA A 1 159 ? 20.393 6.887 17.261 1.00 75.75 159 ALA A CA 1
ATOM 1236 C C . ALA A 1 159 ? 19.388 7.038 18.420 1.00 75.75 159 ALA A C 1
ATOM 1238 O O . ALA A 1 159 ? 19.741 6.730 19.560 1.00 75.75 159 ALA A O 1
ATOM 1239 N N . GLU A 1 160 ? 18.136 7.417 18.138 1.00 79.00 160 GLU A N 1
ATOM 1240 C CA . GLU A 1 160 ? 17.064 7.566 19.139 1.00 79.00 160 GLU A CA 1
ATOM 1241 C C . GLU A 1 160 ? 16.803 6.264 19.904 1.00 79.00 160 GLU A C 1
ATOM 1243 O O . GLU A 1 160 ? 16.649 6.294 21.124 1.00 79.00 160 GLU A O 1
ATOM 1248 N N . SER A 1 161 ? 16.921 5.111 19.229 1.00 69.44 161 SER A N 1
ATOM 1249 C CA . SER A 1 161 ? 16.794 3.792 19.868 1.00 69.44 161 SER A CA 1
ATOM 1250 C C . SER A 1 161 ? 17.797 3.554 21.007 1.00 69.44 161 SER A C 1
ATOM 1252 O O . SER A 1 161 ? 17.548 2.744 21.899 1.00 69.44 161 SER A O 1
ATOM 1254 N N . ARG A 1 162 ? 18.941 4.251 20.984 1.00 77.50 162 ARG A N 1
ATOM 1255 C CA . ARG A 1 162 ? 20.005 4.166 21.999 1.00 77.50 162 ARG A CA 1
ATOM 1256 C C . ARG A 1 162 ? 20.011 5.369 22.938 1.00 77.50 162 ARG A C 1
ATOM 1258 O O . ARG A 1 162 ? 20.486 5.250 24.064 1.00 77.50 162 ARG A O 1
ATOM 1265 N N . GLN A 1 163 ? 19.547 6.521 22.462 1.00 84.12 163 GLN A N 1
ATOM 1266 C CA . GLN A 1 163 ? 19.593 7.804 23.155 1.00 84.12 163 GLN A CA 1
ATOM 1267 C C . GLN A 1 163 ? 18.257 8.540 22.963 1.00 84.12 163 GLN A C 1
ATOM 1269 O O . GLN A 1 163 ? 18.112 9.305 22.007 1.00 84.12 163 GLN A O 1
ATOM 1274 N N . PRO A 1 164 ? 17.284 8.366 23.879 1.00 80.50 164 PRO A N 1
ATOM 1275 C CA . PRO A 1 164 ? 15.951 8.963 23.739 1.00 80.50 164 PRO A CA 1
ATOM 1276 C C . PRO A 1 164 ? 15.959 10.503 23.782 1.00 80.50 164 PRO A C 1
ATOM 1278 O O . PRO A 1 164 ? 14.998 11.145 23.364 1.00 80.50 164 PRO A O 1
ATOM 1281 N N . GLU A 1 165 ? 17.047 11.119 24.253 1.00 84.12 165 GLU A N 1
ATOM 1282 C CA . GLU A 1 165 ? 17.251 12.575 24.253 1.00 84.12 165 GLU A CA 1
ATOM 1283 C C . GLU A 1 165 ? 17.332 13.166 22.832 1.00 84.12 165 GLU A C 1
ATOM 1285 O O . GLU A 1 165 ? 16.990 14.330 22.628 1.00 84.12 165 GLU A O 1
ATOM 1290 N N . LEU A 1 166 ? 17.699 12.360 21.825 1.00 83.88 166 LEU A N 1
ATOM 1291 C CA . LEU A 1 166 ? 17.770 12.785 20.419 1.00 83.88 166 LEU A CA 1
ATOM 1292 C C . LEU A 1 166 ? 16.397 12.939 19.752 1.00 83.88 166 LEU A C 1
ATOM 1294 O O . LEU A 1 166 ? 16.315 13.365 18.600 1.00 83.88 166 LEU A O 1
ATOM 1298 N N . ARG A 1 167 ? 15.307 12.642 20.466 1.00 82.88 167 ARG A N 1
ATOM 1299 C CA . ARG A 1 167 ? 13.945 12.721 19.934 1.00 82.88 167 ARG A CA 1
ATOM 1300 C C . ARG A 1 167 ? 13.596 14.097 19.368 1.00 82.88 167 ARG A C 1
ATOM 1302 O O . ARG A 1 167 ? 12.965 14.167 18.323 1.00 82.88 167 ARG A O 1
ATOM 1309 N N . ALA A 1 168 ? 14.015 15.180 20.024 1.00 86.12 168 ALA A N 1
ATOM 1310 C CA . ALA A 1 168 ? 13.730 16.532 19.537 1.00 86.12 168 ALA A CA 1
ATOM 1311 C C . ALA A 1 168 ? 14.374 16.797 18.163 1.00 86.12 168 ALA A C 1
ATOM 1313 O O . ALA A 1 168 ? 13.724 17.340 17.276 1.00 86.12 168 ALA A O 1
ATOM 1314 N N . GLN A 1 169 ? 15.615 16.340 17.966 1.00 85.56 169 GLN A N 1
ATOM 1315 C CA . GLN A 1 169 ? 16.334 16.482 16.694 1.00 85.56 169 GLN A CA 1
ATOM 1316 C C . GLN A 1 169 ? 15.722 15.612 15.591 1.00 85.56 169 GLN A C 1
ATOM 1318 O O . GLN A 1 169 ? 15.713 15.998 14.426 1.00 85.56 169 GLN A O 1
ATOM 1323 N N . LEU A 1 170 ? 15.210 14.431 15.953 1.00 83.19 170 LEU A N 1
ATOM 1324 C CA . LEU A 1 170 ? 14.513 13.549 15.023 1.00 83.19 170 LEU A CA 1
ATOM 1325 C C . LEU A 1 170 ? 13.224 14.191 14.501 1.00 83.19 170 LEU A C 1
ATOM 1327 O O . LEU A 1 170 ? 12.988 14.162 13.295 1.00 83.19 170 LEU A O 1
ATOM 1331 N N . GLU A 1 171 ? 12.408 14.774 15.384 1.00 84.06 171 GLU A N 1
ATOM 1332 C CA . GLU A 1 171 ? 11.168 15.447 14.974 1.00 84.06 171 GLU A CA 1
ATOM 1333 C C . GLU A 1 171 ? 11.467 16.695 14.128 1.00 84.06 171 GLU A C 1
ATOM 1335 O O . GLU A 1 171 ? 10.840 16.881 13.092 1.00 84.06 171 GLU A O 1
ATOM 1340 N N . GLU A 1 172 ? 12.493 17.481 14.472 1.00 86.69 172 GLU A N 1
ATOM 1341 C CA . GLU A 1 172 ? 12.932 18.622 13.653 1.00 86.69 172 GLU A CA 1
ATOM 1342 C C . GLU A 1 172 ? 13.369 18.180 12.244 1.00 86.69 172 GLU A C 1
ATOM 1344 O O . GLU A 1 172 ? 12.918 18.727 11.235 1.00 86.69 172 GLU A O 1
ATOM 1349 N N . ALA A 1 173 ? 14.202 17.138 12.144 1.00 83.88 173 ALA A N 1
ATOM 1350 C CA . ALA A 1 173 ? 14.622 16.588 10.855 1.00 83.88 173 ALA A CA 1
ATOM 1351 C C . ALA A 1 173 ? 13.436 16.046 10.037 1.00 83.88 173 ALA A C 1
ATOM 1353 O O . ALA A 1 173 ? 13.441 16.134 8.806 1.00 83.88 173 ALA A O 1
ATOM 1354 N N . ARG A 1 174 ? 12.417 15.501 10.710 1.00 83.06 174 ARG A N 1
ATOM 1355 C CA . ARG A 1 174 ? 11.186 15.018 10.079 1.00 83.06 174 ARG A CA 1
ATOM 1356 C C . ARG A 1 174 ? 10.349 16.172 9.541 1.00 83.06 174 ARG A C 1
ATOM 1358 O O . ARG A 1 174 ? 9.911 16.096 8.399 1.00 83.06 174 ARG A O 1
ATOM 1365 N N . GLU A 1 175 ? 10.160 17.234 10.318 1.00 84.12 175 GLU A N 1
ATOM 1366 C CA . GLU A 1 175 ? 9.416 18.427 9.897 1.00 84.12 175 GLU A CA 1
ATOM 1367 C C . GLU A 1 175 ? 10.031 19.068 8.646 1.00 84.12 175 GLU A C 1
ATOM 1369 O O . GLU A 1 175 ? 9.304 19.445 7.728 1.00 84.12 175 GLU A O 1
ATOM 1374 N N . LEU A 1 176 ? 11.365 19.094 8.547 1.00 84.31 176 LEU A N 1
ATOM 1375 C CA . LEU A 1 176 ? 12.081 19.621 7.378 1.00 84.31 176 LEU A CA 1
ATOM 1376 C C . LEU A 1 176 ? 11.843 18.831 6.080 1.00 84.31 176 LEU A C 1
ATOM 1378 O O . LEU A 1 176 ? 12.018 19.386 4.995 1.00 84.31 176 LEU A O 1
ATOM 1382 N N . LEU A 1 177 ? 11.493 17.546 6.178 1.00 81.75 177 LEU A N 1
ATOM 1383 C CA . LEU A 1 177 ? 11.180 16.678 5.035 1.00 81.75 177 LEU A CA 1
ATOM 1384 C C . LEU A 1 177 ? 9.676 16.475 4.833 1.00 81.75 177 LEU A C 1
ATOM 1386 O O . LEU A 1 177 ? 9.269 16.031 3.761 1.00 81.75 177 LEU A O 1
ATOM 1390 N N . ALA A 1 178 ? 8.859 16.787 5.841 1.00 82.56 178 ALA A N 1
ATOM 1391 C CA . ALA A 1 178 ? 7.449 16.425 5.884 1.00 82.56 178 ALA A CA 1
ATOM 1392 C C . ALA A 1 178 ? 6.687 16.943 4.664 1.00 82.56 178 ALA A C 1
ATOM 1394 O O . ALA A 1 178 ? 5.979 16.174 4.027 1.00 82.56 178 ALA A O 1
ATOM 1395 N N . GLU A 1 179 ? 6.876 18.210 4.289 1.00 83.25 179 GLU A N 1
ATOM 1396 C CA . GLU A 1 179 ? 6.164 18.808 3.156 1.00 83.25 179 GLU A CA 1
ATOM 1397 C C . GLU A 1 179 ? 6.536 18.159 1.811 1.00 83.25 179 GLU A C 1
ATOM 1399 O O . GLU A 1 179 ? 5.661 17.888 0.987 1.00 83.25 179 GLU A O 1
ATOM 1404 N N . GLU A 1 180 ? 7.821 17.887 1.571 1.00 81.44 180 GLU A N 1
ATOM 1405 C CA . GLU A 1 180 ? 8.274 17.263 0.321 1.00 81.44 180 GLU A CA 1
ATOM 1406 C C . GLU A 1 180 ? 7.824 15.800 0.231 1.00 81.44 180 GLU A C 1
ATOM 1408 O O . GLU A 1 180 ? 7.357 15.360 -0.823 1.00 81.44 180 GLU A O 1
ATOM 1413 N N . VAL A 1 181 ? 7.912 15.065 1.343 1.00 81.56 181 VAL A N 1
ATOM 1414 C CA . VAL A 1 181 ? 7.436 13.680 1.455 1.00 81.56 181 VAL A CA 1
ATOM 1415 C C . VAL A 1 181 ? 5.925 13.614 1.242 1.00 81.56 181 VAL A C 1
ATOM 1417 O O . VAL A 1 181 ? 5.461 12.799 0.447 1.00 81.56 181 VAL A O 1
ATOM 1420 N N . GLU A 1 182 ? 5.167 14.500 1.888 1.00 83.94 182 GLU A N 1
ATOM 1421 C CA . GLU A 1 182 ? 3.712 14.617 1.761 1.00 83.94 182 GLU A CA 1
ATOM 1422 C C . GLU A 1 182 ? 3.306 14.823 0.300 1.00 83.94 182 GLU A C 1
ATOM 1424 O O . GLU A 1 182 ? 2.560 14.020 -0.264 1.00 83.94 182 GLU A O 1
ATOM 1429 N N . LYS A 1 183 ? 3.865 15.852 -0.351 1.00 81.94 183 LYS A N 1
ATOM 1430 C CA . LYS A 1 183 ? 3.598 16.147 -1.766 1.00 81.94 183 LYS A CA 1
ATOM 1431 C C . LYS A 1 183 ? 3.989 14.980 -2.665 1.00 81.94 183 LYS A C 1
ATOM 1433 O O . LYS A 1 183 ? 3.248 14.635 -3.583 1.00 81.94 183 LYS A O 1
ATOM 1438 N N . GLY A 1 184 ? 5.119 14.333 -2.383 1.00 83.12 184 GLY A N 1
ATOM 1439 C CA . GLY A 1 184 ? 5.560 13.148 -3.111 1.00 83.12 184 GLY A CA 1
ATOM 1440 C C . GLY A 1 184 ? 4.594 11.973 -2.977 1.00 83.12 184 GLY A C 1
ATOM 1441 O O . GLY A 1 184 ? 4.271 11.326 -3.970 1.00 83.12 184 GLY A O 1
ATOM 1442 N N . ARG A 1 185 ? 4.108 11.677 -1.766 1.00 85.69 185 ARG A N 1
ATOM 1443 C CA . ARG A 1 185 ? 3.139 10.594 -1.520 1.00 85.69 185 ARG A CA 1
ATOM 1444 C C . ARG A 1 185 ? 1.799 10.897 -2.192 1.00 85.69 185 ARG A C 1
ATOM 1446 O O . ARG A 1 185 ? 1.235 10.014 -2.839 1.00 85.69 185 ARG A O 1
ATOM 1453 N N . GLN A 1 186 ? 1.324 12.140 -2.103 1.00 85.50 186 GLN A N 1
ATOM 1454 C CA . GLN A 1 186 ? 0.089 12.587 -2.755 1.00 85.50 186 GLN A CA 1
ATOM 1455 C C . GLN A 1 186 ? 0.180 12.476 -4.282 1.00 85.50 186 GLN A C 1
ATOM 1457 O O . GLN A 1 186 ? -0.703 11.883 -4.899 1.00 85.50 186 GLN A O 1
ATOM 1462 N N . ALA A 1 187 ? 1.269 12.958 -4.889 1.00 84.94 187 ALA A N 1
ATOM 1463 C CA . ALA A 1 187 ? 1.480 12.880 -6.333 1.00 84.94 187 ALA A CA 1
ATOM 1464 C C . ALA A 1 187 ? 1.542 11.426 -6.832 1.00 84.94 187 ALA A C 1
ATOM 1466 O O . ALA A 1 187 ? 0.886 11.088 -7.819 1.00 84.94 187 ALA A O 1
ATOM 1467 N N . SER A 1 188 ? 2.268 10.549 -6.126 1.00 87.69 188 SER A N 1
ATOM 1468 C CA . SER A 1 188 ? 2.328 9.118 -6.454 1.00 87.69 188 SER A CA 1
ATOM 1469 C C . SER A 1 188 ? 0.943 8.461 -6.417 1.00 87.69 188 SER A C 1
ATOM 1471 O O . SER A 1 188 ? 0.589 7.716 -7.330 1.00 87.69 188 SER A O 1
ATOM 1473 N N . ARG A 1 189 ? 0.134 8.750 -5.388 1.00 87.50 189 ARG A N 1
ATOM 1474 C CA . ARG A 1 189 ? -1.225 8.197 -5.254 1.00 87.50 189 ARG A CA 1
ATOM 1475 C C . ARG A 1 189 ? -2.181 8.722 -6.310 1.00 87.50 189 ARG A C 1
ATOM 1477 O O . ARG A 1 189 ? -2.951 7.937 -6.862 1.00 87.50 189 ARG A O 1
ATOM 1484 N N . TRP A 1 190 ? -2.138 10.023 -6.583 1.00 87.12 190 TRP A N 1
ATOM 1485 C CA . TRP A 1 190 ? -2.955 10.643 -7.622 1.00 87.12 190 TRP A CA 1
ATOM 1486 C C . TRP A 1 190 ? -2.656 10.020 -8.989 1.00 87.12 190 TRP A C 1
ATOM 1488 O O . TRP A 1 190 ? -3.581 9.565 -9.660 1.00 87.12 190 TRP A O 1
ATOM 1498 N N . MET A 1 191 ? -1.373 9.879 -9.346 1.00 88.94 191 MET A N 1
ATOM 1499 C CA . MET A 1 191 ? -0.976 9.246 -10.605 1.00 88.94 191 MET A CA 1
ATOM 1500 C C . MET A 1 191 ? -1.471 7.799 -10.688 1.00 88.94 191 MET A C 1
ATOM 1502 O O . MET A 1 191 ? -2.147 7.447 -11.650 1.00 88.94 191 MET A O 1
ATOM 1506 N N . LEU A 1 192 ? -1.207 6.961 -9.678 1.00 90.12 192 LEU A N 1
ATOM 1507 C CA . LEU A 1 192 ? -1.644 5.560 -9.713 1.00 90.12 192 LEU A CA 1
ATOM 1508 C C . LEU A 1 192 ? -3.164 5.402 -9.753 1.00 90.12 192 LEU A C 1
ATOM 1510 O O . LEU A 1 192 ? -3.652 4.498 -10.429 1.00 90.12 192 LEU A O 1
ATOM 1514 N N . SER A 1 193 ? -3.906 6.275 -9.070 1.00 89.19 193 SER A N 1
ATOM 1515 C CA . SER A 1 193 ? -5.371 6.269 -9.125 1.00 89.19 193 SER A CA 1
ATOM 1516 C C . SER A 1 193 ? -5.854 6.586 -10.543 1.00 89.19 193 SER A C 1
ATOM 1518 O O . SER A 1 193 ? -6.628 5.815 -11.105 1.00 89.19 193 SER A O 1
ATOM 1520 N N . GLY A 1 194 ? -5.304 7.632 -11.172 1.00 88.19 194 GLY A N 1
ATOM 1521 C CA . GLY A 1 194 ? -5.627 7.990 -12.557 1.00 88.19 194 GLY A CA 1
ATOM 1522 C C . GLY A 1 194 ? -5.216 6.922 -13.580 1.00 88.19 194 GLY A C 1
ATOM 1523 O O . GLY A 1 194 ? -5.937 6.675 -14.545 1.00 88.19 194 GLY A O 1
ATOM 1524 N N . LEU A 1 195 ? -4.091 6.229 -13.367 1.00 90.06 195 LEU A N 1
ATOM 1525 C CA . LEU A 1 195 ? -3.709 5.077 -14.192 1.00 90.06 195 LEU A CA 1
ATOM 1526 C C . LEU A 1 195 ? -4.700 3.922 -14.015 1.00 90.06 195 LEU A C 1
ATOM 1528 O O . LEU A 1 195 ? -5.123 3.321 -15.000 1.00 90.06 195 LEU A O 1
ATOM 1532 N N . TYR A 1 196 ? -5.088 3.612 -12.780 1.00 89.56 196 TYR A N 1
ATOM 1533 C CA . TYR A 1 196 ? -5.999 2.510 -12.481 1.00 89.56 196 TYR A CA 1
ATOM 1534 C C . TYR A 1 196 ? -7.419 2.737 -13.028 1.00 89.56 196 TYR A C 1
ATOM 1536 O O . TYR A 1 196 ? -8.100 1.779 -13.396 1.00 89.56 196 TYR A O 1
ATOM 1544 N N . GLU A 1 197 ? -7.878 3.981 -13.147 1.00 87.00 197 GLU A N 1
ATOM 1545 C CA . GLU A 1 197 ? -9.166 4.296 -13.779 1.00 87.00 197 GLU A CA 1
ATOM 1546 C C . GLU A 1 197 ? -9.221 3.893 -15.262 1.00 87.00 197 GLU A C 1
ATOM 1548 O O . GLU A 1 197 ? -10.290 3.572 -15.783 1.00 87.00 197 GLU A O 1
ATOM 1553 N N . LEU A 1 198 ? -8.072 3.833 -15.941 1.00 86.50 198 LEU A N 1
ATOM 1554 C CA . LEU A 1 198 ? -7.984 3.455 -17.348 1.00 86.50 198 LEU A CA 1
ATOM 1555 C C . LEU A 1 198 ? -7.879 1.923 -17.501 1.00 86.50 198 LEU A C 1
ATOM 1557 O O . LEU A 1 198 ? -6.988 1.316 -16.903 1.00 86.50 198 LEU A O 1
ATOM 1561 N N . PRO A 1 199 ? -8.670 1.271 -18.381 1.00 83.62 199 PRO A N 1
ATOM 1562 C CA . PRO A 1 199 ? -8.590 -0.181 -18.600 1.00 83.62 199 PRO A CA 1
ATOM 1563 C C . PRO A 1 199 ? -7.179 -0.663 -18.964 1.00 83.62 199 PRO A C 1
ATOM 1565 O O . PRO A 1 199 ? -6.654 -1.614 -18.379 1.00 83.62 199 PRO A O 1
ATOM 1568 N N . LYS A 1 200 ? -6.518 0.064 -19.875 1.00 85.81 200 LYS A N 1
ATOM 1569 C CA . LYS A 1 200 ? -5.114 -0.164 -20.235 1.00 85.81 200 LYS A CA 1
ATOM 1570 C C . LYS A 1 200 ? -4.185 0.031 -19.031 1.00 85.81 200 LYS A C 1
ATOM 1572 O O . LYS A 1 200 ? -3.275 -0.764 -18.834 1.00 85.81 200 LYS A O 1
ATOM 1577 N N . GLY A 1 201 ? -4.424 1.034 -18.190 1.00 88.31 201 GLY A N 1
ATOM 1578 C CA . GLY A 1 201 ? -3.599 1.275 -17.008 1.00 88.31 201 GLY A CA 1
ATOM 1579 C C . GLY A 1 201 ? -3.707 0.168 -15.951 1.00 88.31 201 GLY A C 1
ATOM 1580 O O . GLY A 1 201 ? -2.691 -0.212 -15.377 1.00 88.31 201 GLY A O 1
ATOM 1581 N N . ARG A 1 202 ? -4.871 -0.474 -15.771 1.00 87.69 202 ARG A N 1
ATOM 1582 C CA . ARG A 1 202 ? -4.980 -1.677 -14.912 1.00 87.69 202 ARG A CA 1
ATOM 1583 C C . ARG A 1 202 ? -4.114 -2.826 -15.425 1.00 87.69 202 ARG A C 1
ATOM 1585 O O . ARG A 1 202 ? -3.393 -3.456 -14.653 1.00 87.69 202 ARG A O 1
ATOM 1592 N N . GLN A 1 203 ? -4.152 -3.073 -16.737 1.00 87.19 203 GLN A N 1
ATOM 1593 C CA . GLN A 1 203 ? -3.306 -4.084 -17.380 1.00 87.19 203 GLN A CA 1
ATOM 1594 C C . GLN A 1 203 ? -1.816 -3.747 -17.242 1.00 87.19 203 GLN A C 1
ATOM 1596 O O . GLN A 1 203 ? -1.010 -4.640 -16.973 1.00 87.19 203 GLN A O 1
ATOM 1601 N N . LEU A 1 204 ? -1.454 -2.469 -17.395 1.00 89.56 204 LEU A N 1
ATOM 1602 C CA . LEU A 1 204 ? -0.094 -1.975 -17.191 1.00 89.56 204 LEU A CA 1
ATOM 1603 C C . LEU A 1 204 ? 0.385 -2.292 -15.773 1.00 89.56 204 LEU A C 1
ATOM 1605 O O . LEU A 1 204 ? 1.428 -2.917 -15.623 1.00 89.56 204 LEU A O 1
ATOM 1609 N N . LEU A 1 205 ? -0.385 -1.918 -14.747 1.00 90.44 205 LEU A N 1
ATOM 1610 C CA . LEU A 1 205 ? -0.017 -2.126 -13.343 1.00 90.44 205 LEU A CA 1
ATOM 1611 C C . LEU A 1 205 ? 0.126 -3.615 -13.000 1.00 90.44 205 LEU A C 1
ATOM 1613 O O . LEU A 1 205 ? 1.109 -4.005 -12.367 1.00 90.44 205 LEU A O 1
ATOM 1617 N N . ALA A 1 206 ? -0.798 -4.458 -13.472 1.00 87.00 206 ALA A N 1
ATOM 1618 C CA . ALA A 1 206 ? -0.725 -5.903 -13.267 1.00 87.00 206 ALA A CA 1
ATOM 1619 C C . ALA A 1 206 ? 0.543 -6.510 -13.897 1.00 87.00 206 ALA A C 1
ATOM 1621 O O . ALA A 1 206 ? 1.254 -7.284 -13.254 1.00 87.00 206 ALA A O 1
ATOM 1622 N N . ARG A 1 207 ? 0.875 -6.122 -15.137 1.00 86.00 207 ARG A N 1
ATOM 1623 C CA . ARG A 1 207 ? 2.095 -6.586 -15.821 1.00 86.00 207 ARG A CA 1
ATOM 1624 C C . ARG A 1 207 ? 3.366 -6.015 -15.194 1.00 86.00 207 ARG A C 1
ATOM 1626 O O . ARG A 1 207 ? 4.362 -6.728 -15.091 1.00 86.00 207 ARG A O 1
ATOM 1633 N N . ALA A 1 208 ? 3.334 -4.761 -14.753 1.00 87.12 208 ALA A N 1
ATOM 1634 C CA . ALA A 1 208 ? 4.471 -4.102 -14.131 1.00 87.12 208 ALA A CA 1
ATOM 1635 C C . ALA A 1 208 ? 4.847 -4.784 -12.805 1.00 87.12 208 ALA A C 1
ATOM 1637 O O . ALA A 1 208 ? 6.006 -5.145 -12.630 1.00 87.12 208 ALA A O 1
ATOM 1638 N N . LEU A 1 209 ? 3.881 -5.084 -11.921 1.00 84.69 209 LEU A N 1
ATOM 1639 C CA . LEU A 1 209 ? 4.131 -5.829 -10.670 1.00 84.69 209 LEU A CA 1
ATOM 1640 C C . LEU A 1 209 ? 4.740 -7.222 -10.896 1.00 84.69 209 LEU A C 1
ATOM 1642 O O . LEU A 1 209 ? 5.489 -7.729 -10.054 1.00 84.69 209 LEU A O 1
ATOM 1646 N N . ARG A 1 210 ? 4.433 -7.853 -12.033 1.00 82.12 210 ARG A N 1
ATOM 1647 C CA . ARG A 1 210 ? 5.043 -9.128 -12.415 1.00 82.12 210 ARG A CA 1
ATOM 1648 C C . ARG A 1 210 ? 6.511 -8.961 -12.814 1.00 82.12 210 ARG A C 1
ATOM 1650 O O . ARG A 1 210 ? 7.321 -9.791 -12.417 1.00 82.12 210 ARG A O 1
ATOM 1657 N N . LEU A 1 211 ? 6.843 -7.920 -13.577 1.00 81.88 211 LEU A N 1
ATOM 1658 C CA . LEU A 1 211 ? 8.186 -7.702 -14.130 1.00 81.88 211 LEU A CA 1
ATOM 1659 C C . LEU A 1 211 ? 9.138 -6.950 -13.191 1.00 81.88 211 LEU A C 1
ATOM 1661 O O . LEU A 1 211 ? 10.352 -7.063 -13.349 1.00 81.88 211 LEU A O 1
ATOM 1665 N N . PHE A 1 212 ? 8.623 -6.177 -12.233 1.00 82.94 212 PHE A N 1
ATOM 1666 C CA . PHE A 1 212 ? 9.461 -5.445 -11.290 1.00 82.94 212 PHE A CA 1
ATOM 1667 C C . PHE A 1 212 ? 10.316 -6.386 -10.433 1.00 82.94 212 PHE A C 1
ATOM 1669 O O . PHE A 1 212 ? 9.861 -7.438 -9.975 1.00 82.94 212 PHE A O 1
ATOM 1676 N N . SER A 1 213 ? 11.557 -5.959 -10.186 1.00 77.06 213 SER A N 1
ATOM 1677 C CA . SER A 1 213 ? 12.391 -6.500 -9.115 1.00 77.06 213 SER A CA 1
ATOM 1678 C C . SER A 1 213 ? 11.841 -6.090 -7.746 1.00 77.06 213 SER A C 1
ATOM 1680 O O . SER A 1 213 ? 10.991 -5.204 -7.647 1.00 77.06 213 SER A O 1
ATOM 1682 N N . ASP A 1 214 ? 12.325 -6.723 -6.679 1.00 75.44 214 ASP A N 1
ATOM 1683 C CA . ASP A 1 214 ? 11.695 -6.627 -5.356 1.00 75.44 214 ASP A CA 1
ATOM 1684 C C . ASP A 1 214 ? 11.593 -5.194 -4.820 1.00 75.44 214 ASP A C 1
ATOM 1686 O O . ASP A 1 214 ? 10.561 -4.827 -4.271 1.00 75.44 214 ASP A O 1
ATOM 1690 N N . VAL A 1 215 ? 12.612 -4.354 -5.033 1.00 76.12 215 VAL A N 1
ATOM 1691 C CA . VAL A 1 215 ? 12.633 -2.962 -4.546 1.00 76.12 215 VAL A CA 1
ATOM 1692 C C . VAL A 1 215 ? 11.538 -2.090 -5.191 1.00 76.12 215 VAL A C 1
ATOM 1694 O O . VAL A 1 215 ? 10.678 -1.596 -4.457 1.00 76.12 215 VAL A O 1
ATOM 1697 N N . PRO A 1 216 ? 11.500 -1.897 -6.527 1.00 79.06 216 PRO A N 1
ATOM 1698 C CA . PRO A 1 216 ? 10.440 -1.115 -7.165 1.00 79.06 216 PRO A CA 1
ATOM 1699 C C . PRO A 1 216 ? 9.061 -1.777 -7.040 1.00 79.06 216 PRO A C 1
ATOM 1701 O O . PRO A 1 216 ? 8.062 -1.068 -6.929 1.00 79.06 216 PRO A O 1
ATOM 1704 N N . ALA A 1 217 ? 8.983 -3.115 -7.000 1.00 82.12 217 ALA A N 1
ATOM 1705 C CA . ALA A 1 217 ? 7.725 -3.821 -6.754 1.00 82.12 217 ALA A CA 1
ATOM 1706 C C . ALA A 1 217 ? 7.168 -3.493 -5.364 1.00 82.12 217 ALA A C 1
ATOM 1708 O O . ALA A 1 217 ? 5.989 -3.176 -5.233 1.00 82.12 217 ALA A O 1
ATOM 1709 N N . ALA A 1 218 ? 8.014 -3.533 -4.334 1.00 80.31 218 ALA A N 1
ATOM 1710 C CA . ALA A 1 218 ? 7.633 -3.230 -2.964 1.00 80.31 218 ALA A CA 1
ATOM 1711 C C . ALA A 1 218 ? 7.245 -1.754 -2.783 1.00 80.31 218 ALA A C 1
ATOM 1713 O O . ALA A 1 218 ? 6.241 -1.470 -2.132 1.00 80.31 218 ALA A O 1
ATOM 1714 N N . ALA A 1 219 ? 7.970 -0.818 -3.407 1.00 83.00 219 ALA A N 1
ATOM 1715 C CA . ALA A 1 219 ? 7.593 0.596 -3.402 1.00 83.00 219 ALA A CA 1
ATOM 1716 C C . ALA A 1 219 ? 6.245 0.832 -4.107 1.00 83.00 219 ALA A C 1
ATOM 1718 O O . ALA A 1 219 ? 5.386 1.532 -3.573 1.00 83.00 219 ALA A O 1
ATOM 1719 N N . LEU A 1 220 ? 6.016 0.206 -5.268 1.00 87.31 220 LEU A N 1
ATOM 1720 C CA . LEU A 1 220 ? 4.728 0.282 -5.959 1.00 87.31 220 LEU A CA 1
ATOM 1721 C C . LEU A 1 220 ? 3.597 -0.316 -5.110 1.00 87.31 220 LEU A C 1
ATOM 1723 O O . LEU A 1 220 ? 2.520 0.271 -5.020 1.00 87.31 220 LEU A O 1
ATOM 1727 N N . LEU A 1 221 ? 3.848 -1.451 -4.452 1.00 88.12 221 LEU A N 1
ATOM 1728 C CA . LEU A 1 221 ? 2.881 -2.097 -3.569 1.00 88.12 221 LEU A CA 1
ATOM 1729 C C . LEU A 1 221 ? 2.489 -1.193 -2.395 1.00 88.12 221 LEU A C 1
ATOM 1731 O O . LEU A 1 221 ? 1.306 -1.095 -2.082 1.00 88.12 221 LEU A O 1
ATOM 1735 N N . GLN A 1 222 ? 3.457 -0.505 -1.780 1.00 87.06 222 GLN A N 1
ATOM 1736 C CA . GLN A 1 222 ? 3.199 0.461 -0.708 1.00 87.06 222 GLN A CA 1
ATOM 1737 C C . GLN A 1 222 ? 2.254 1.581 -1.168 1.00 87.06 222 GLN A C 1
ATOM 1739 O O . GLN A 1 222 ? 1.321 1.917 -0.441 1.00 87.06 222 GLN A O 1
ATOM 1744 N N . ILE A 1 223 ? 2.438 2.121 -2.381 1.00 88.31 223 ILE A N 1
ATOM 1745 C CA . ILE A 1 223 ? 1.544 3.165 -2.909 1.00 88.31 223 ILE A CA 1
ATOM 1746 C C . ILE A 1 223 ? 0.161 2.587 -3.228 1.00 88.31 223 ILE A C 1
ATOM 1748 O O . ILE A 1 223 ? -0.839 3.178 -2.837 1.00 88.31 223 ILE A O 1
ATOM 1752 N N . LEU A 1 224 ? 0.090 1.435 -3.912 1.00 90.88 224 LEU A N 1
ATOM 1753 C CA . LEU A 1 224 ? -1.182 0.799 -4.280 1.00 90.88 224 LEU A CA 1
ATOM 1754 C C . LEU A 1 224 ? -2.022 0.466 -3.046 1.00 90.88 224 LEU A C 1
ATOM 1756 O O . LEU A 1 224 ? -3.225 0.712 -3.035 1.00 90.88 224 LEU A O 1
ATOM 1760 N N . LEU A 1 225 ? -1.382 -0.043 -1.992 1.00 90.81 225 LEU A N 1
ATOM 1761 C CA . LEU A 1 225 ? -2.035 -0.299 -0.713 1.00 90.81 225 LEU A CA 1
ATOM 1762 C C . LEU A 1 225 ? -2.472 0.996 -0.016 1.00 90.81 225 LEU A C 1
ATOM 1764 O O . LEU A 1 225 ? -3.464 1.005 0.696 1.00 90.81 225 LEU A O 1
ATOM 1768 N N . ALA A 1 226 ? -1.796 2.117 -0.251 1.00 88.19 226 ALA A N 1
ATOM 1769 C CA . ALA A 1 226 ? -2.195 3.422 0.266 1.00 88.19 226 ALA A CA 1
ATOM 1770 C C . ALA A 1 226 ? -3.263 4.140 -0.585 1.00 88.19 226 ALA A C 1
ATOM 1772 O O . ALA A 1 226 ? -3.668 5.249 -0.232 1.00 88.19 226 ALA A O 1
ATOM 1773 N N . CYS A 1 227 ? -3.737 3.555 -1.692 1.00 89.62 227 CYS A N 1
ATOM 1774 C CA . CYS A 1 227 ? -4.751 4.148 -2.570 1.00 89.62 227 CYS A CA 1
ATOM 1775 C C . CYS A 1 227 ? -6.184 3.713 -2.179 1.00 89.62 227 CYS A C 1
ATOM 1777 O O . CYS A 1 227 ? -6.624 2.635 -2.588 1.00 89.62 227 CYS A O 1
ATOM 1779 N N . PRO A 1 228 ? -6.964 4.559 -1.474 1.00 83.25 228 PRO A N 1
ATOM 1780 C CA . PRO A 1 228 ? -8.307 4.223 -1.000 1.00 83.25 228 PRO A CA 1
ATOM 1781 C C . PRO A 1 228 ? -9.344 4.154 -2.125 1.00 83.25 228 PRO A C 1
ATOM 1783 O O . PRO A 1 228 ? -10.414 3.615 -1.915 1.00 83.25 228 PRO A O 1
ATOM 1786 N N . THR A 1 229 ? -9.054 4.675 -3.319 1.00 85.25 229 THR A N 1
ATOM 1787 C CA . THR A 1 229 ? -9.942 4.591 -4.493 1.00 85.25 229 THR A CA 1
ATOM 1788 C C . THR A 1 229 ? -9.718 3.311 -5.300 1.00 85.25 229 THR A C 1
ATOM 1790 O O . THR A 1 229 ? -10.650 2.741 -5.864 1.00 85.25 229 THR A O 1
ATOM 1793 N N . VAL A 1 230 ? -8.474 2.827 -5.341 1.00 90.06 230 VAL A N 1
ATOM 1794 C CA . VAL A 1 230 ? -8.077 1.656 -6.132 1.00 90.06 230 VAL A CA 1
ATOM 1795 C C . VAL A 1 230 ? -8.571 0.368 -5.482 1.00 90.06 230 VAL A C 1
ATOM 1797 O O . VAL A 1 230 ? -9.128 -0.493 -6.162 1.00 90.06 230 VAL A O 1
ATOM 1800 N N . LEU A 1 231 ? -8.389 0.226 -4.166 1.00 91.44 231 LEU A N 1
ATOM 1801 C CA . LEU A 1 231 ? -8.646 -1.037 -3.472 1.00 91.44 231 LEU A CA 1
ATOM 1802 C C . LEU A 1 231 ? -10.124 -1.439 -3.384 1.00 91.44 231 LEU A C 1
ATOM 1804 O O . LEU A 1 231 ? -10.388 -2.616 -3.628 1.00 91.44 231 LEU A O 1
ATOM 1808 N N . PRO A 1 232 ? -11.093 -0.545 -3.103 1.00 90.50 232 PRO A N 1
ATOM 1809 C CA . PRO A 1 232 ? -12.511 -0.900 -3.154 1.00 90.50 232 PRO A CA 1
ATOM 1810 C C . PRO A 1 232 ? -12.932 -1.358 -4.549 1.00 90.50 232 PRO A C 1
ATOM 1812 O O . PRO A 1 232 ? -13.578 -2.391 -4.689 1.00 90.50 232 PRO A O 1
ATOM 1815 N N . SER A 1 233 ? -12.488 -0.661 -5.602 1.00 90.19 233 SER A N 1
ATOM 1816 C CA . SER A 1 233 ? -12.765 -1.061 -6.987 1.00 90.19 233 SER A CA 1
ATOM 1817 C C . SER A 1 233 ? -12.147 -2.421 -7.332 1.00 90.19 233 SER A C 1
ATOM 1819 O O . SER A 1 233 ? -12.790 -3.254 -7.972 1.00 90.19 233 SER A O 1
ATOM 1821 N N . LEU A 1 234 ? -10.913 -2.664 -6.885 1.00 91.69 234 LEU A N 1
ATOM 1822 C CA . LEU A 1 234 ? -10.221 -3.942 -7.038 1.00 91.69 234 LEU A CA 1
ATOM 1823 C C . LEU A 1 234 ? -10.978 -5.076 -6.336 1.00 91.69 234 LEU A C 1
ATOM 1825 O O . LEU A 1 234 ? -11.227 -6.119 -6.935 1.00 91.69 234 LEU A O 1
ATOM 1829 N N . CYS A 1 235 ? -11.368 -4.854 -5.081 1.00 92.69 235 CYS A N 1
ATOM 1830 C CA . CYS A 1 235 ? -12.074 -5.832 -4.263 1.00 92.69 235 CYS A CA 1
ATOM 1831 C C . CYS A 1 235 ? -13.483 -6.116 -4.789 1.00 92.69 235 CYS A C 1
ATOM 1833 O O . CYS A 1 235 ? -13.869 -7.274 -4.893 1.00 92.69 235 CYS A O 1
ATOM 1835 N N . SER A 1 236 ? -14.206 -5.085 -5.225 1.00 91.19 236 SER A N 1
ATOM 1836 C CA . SER A 1 236 ? -15.507 -5.213 -5.886 1.00 91.19 236 SER A CA 1
ATOM 1837 C C . SER A 1 236 ? -15.443 -6.128 -7.111 1.00 91.19 236 SER A C 1
ATOM 1839 O O . SER A 1 236 ? -16.245 -7.052 -7.247 1.00 91.19 236 SER A O 1
ATOM 1841 N N . ALA A 1 237 ? -14.443 -5.933 -7.979 1.00 89.44 237 ALA A N 1
ATOM 1842 C CA . ALA A 1 237 ? -14.260 -6.765 -9.166 1.00 89.44 237 ALA A CA 1
ATOM 1843 C C . ALA A 1 237 ? -13.930 -8.227 -8.815 1.00 89.44 237 ALA A C 1
ATOM 1845 O O . ALA A 1 237 ? -14.471 -9.146 -9.432 1.00 89.44 237 ALA A O 1
ATOM 1846 N N . VAL A 1 238 ? -13.064 -8.442 -7.820 1.00 90.62 238 VAL A N 1
ATOM 1847 C CA . VAL A 1 238 ? -12.681 -9.779 -7.336 1.00 90.62 238 VAL A CA 1
ATOM 1848 C C . VAL A 1 238 ? -13.885 -10.505 -6.742 1.00 90.62 238 VAL A C 1
ATOM 1850 O O . VAL A 1 238 ? -14.187 -11.626 -7.151 1.00 90.62 238 VAL A O 1
ATOM 1853 N N . ASP A 1 239 ? -14.614 -9.856 -5.839 1.00 89.56 239 ASP A N 1
ATOM 1854 C CA . ASP A 1 239 ? -15.803 -10.427 -5.213 1.00 89.56 239 ASP A CA 1
ATOM 1855 C C . ASP A 1 239 ? -16.887 -10.735 -6.250 1.00 89.56 239 ASP A C 1
ATOM 1857 O O . ASP A 1 239 ? -17.480 -11.812 -6.207 1.00 89.56 239 ASP A O 1
ATOM 1861 N N . HIS A 1 240 ? -17.105 -9.852 -7.230 1.00 87.69 240 HIS A N 1
ATOM 1862 C CA . HIS A 1 240 ? -18.060 -10.098 -8.311 1.00 87.69 240 HIS A CA 1
ATOM 1863 C C . HIS A 1 240 ? -17.700 -11.355 -9.117 1.00 87.69 240 HIS A C 1
ATOM 1865 O O . HIS A 1 240 ? -18.573 -12.177 -9.392 1.00 87.69 240 HIS A O 1
ATOM 1871 N N . VAL A 1 241 ? -16.422 -11.551 -9.463 1.00 86.75 241 VAL A N 1
ATOM 1872 C CA . VAL A 1 241 ? -15.955 -12.759 -10.171 1.00 86.75 241 VAL A CA 1
ATOM 1873 C C . VAL A 1 241 ? -16.170 -14.014 -9.322 1.00 86.75 241 VAL A C 1
ATOM 1875 O O . VAL A 1 241 ? -16.703 -15.007 -9.822 1.00 86.75 241 VAL A O 1
ATOM 1878 N N . LEU A 1 242 ? -15.811 -13.966 -8.036 1.00 84.56 242 LEU A N 1
ATOM 1879 C CA . LEU A 1 242 ? -15.964 -15.104 -7.125 1.00 84.56 242 LEU A CA 1
ATOM 1880 C C . LEU A 1 242 ? -17.437 -15.475 -6.890 1.00 84.56 242 LEU A C 1
ATOM 1882 O O . LEU A 1 242 ? -17.776 -16.659 -6.815 1.00 84.56 242 LEU A O 1
ATOM 1886 N N . LEU A 1 243 ? -18.325 -14.483 -6.793 1.00 82.12 243 LEU A N 1
ATOM 1887 C CA . LEU A 1 243 ? -19.766 -14.698 -6.641 1.00 82.12 243 LEU A CA 1
ATOM 1888 C C . LEU A 1 243 ? -20.410 -15.202 -7.943 1.00 82.12 243 LEU A C 1
ATOM 1890 O O . LEU A 1 243 ? -21.257 -16.099 -7.903 1.00 82.12 243 LEU A O 1
ATOM 1894 N N . PHE A 1 244 ? -19.992 -14.679 -9.101 1.00 78.75 244 PHE A N 1
ATOM 1895 C CA . PHE A 1 244 ? -20.536 -15.060 -10.406 1.00 78.75 244 PHE A CA 1
ATOM 1896 C C . PHE A 1 244 ? -20.247 -16.525 -10.766 1.00 78.75 244 PHE A C 1
ATOM 1898 O O . PHE A 1 244 ? -21.167 -17.266 -11.114 1.00 78.75 244 PHE A O 1
ATOM 1905 N N . GLU A 1 245 ? -18.998 -16.976 -10.626 1.00 72.06 245 GLU A N 1
ATOM 1906 C CA . GLU A 1 245 ? -18.597 -18.363 -10.927 1.00 72.06 245 GLU A CA 1
ATOM 1907 C C . GLU A 1 245 ? -19.326 -19.389 -10.043 1.00 72.06 245 GLU A C 1
ATOM 1909 O O . GLU A 1 245 ? -19.751 -20.450 -10.507 1.00 72.06 245 GLU A O 1
ATOM 1914 N N . ARG A 1 246 ? -19.587 -19.047 -8.776 1.00 66.94 246 ARG A N 1
ATOM 1915 C CA . ARG A 1 246 ? -20.387 -19.889 -7.873 1.00 66.94 246 ARG A CA 1
ATOM 1916 C C . ARG A 1 246 ? -21.844 -19.996 -8.325 1.00 66.94 246 ARG A C 1
ATOM 1918 O O . ARG A 1 246 ? -22.410 -21.091 -8.323 1.00 66.94 246 ARG A O 1
ATOM 1925 N N . ASN A 1 247 ? -22.445 -18.880 -8.731 1.00 63.75 247 ASN A N 1
ATOM 1926 C CA . ASN A 1 247 ? -23.814 -18.869 -9.244 1.00 63.75 247 ASN A CA 1
ATOM 1927 C C . ASN A 1 247 ? -23.938 -19.661 -10.558 1.00 63.75 247 ASN A C 1
ATOM 1929 O O . ASN A 1 247 ? -24.970 -20.293 -10.786 1.00 63.75 247 ASN A O 1
ATOM 1933 N N . GLY A 1 248 ? -22.882 -19.694 -11.379 1.00 59.28 248 GLY A N 1
ATOM 1934 C CA . GLY A 1 248 ? -22.773 -20.570 -12.551 1.00 59.28 248 GLY A CA 1
ATOM 1935 C C . GLY A 1 248 ? -22.780 -22.058 -12.184 1.00 59.28 248 GLY A C 1
ATOM 1936 O O . GLY A 1 248 ? -23.633 -22.804 -12.665 1.00 59.28 248 GLY A O 1
ATOM 1937 N N . ARG A 1 249 ? -21.919 -22.476 -11.243 1.00 57.38 249 ARG A N 1
ATOM 1938 C CA . ARG A 1 249 ? -21.848 -23.875 -10.765 1.00 57.38 249 ARG A CA 1
ATOM 1939 C C . ARG A 1 249 ? -23.148 -24.358 -10.105 1.00 57.38 249 ARG A C 1
ATOM 1941 O O . ARG A 1 249 ? -23.539 -25.510 -10.277 1.00 57.38 249 ARG A O 1
ATOM 1948 N N . SER A 1 250 ? -23.849 -23.485 -9.377 1.00 52.97 250 SER A N 1
ATOM 1949 C CA . SER A 1 250 ? -25.140 -23.811 -8.742 1.00 52.97 250 SER A CA 1
ATOM 1950 C C . SER A 1 250 ? -26.258 -24.063 -9.769 1.00 52.97 250 SER A C 1
ATOM 1952 O O . SER A 1 250 ? -27.099 -24.946 -9.585 1.00 52.97 250 SER A O 1
ATOM 1954 N N . LYS A 1 251 ? -26.245 -23.341 -10.898 1.00 50.53 251 LYS A N 1
ATOM 1955 C CA . LYS A 1 251 ? -27.214 -23.525 -11.992 1.00 50.53 251 LYS A CA 1
ATOM 1956 C C . LYS A 1 251 ? -26.944 -24.784 -12.822 1.00 50.53 251 LYS A C 1
ATOM 1958 O O . LYS A 1 251 ? -27.897 -25.448 -13.231 1.00 50.53 251 LYS A O 1
ATOM 1963 N N . GLU A 1 252 ? -25.679 -25.159 -13.007 1.00 45.28 252 GLU A N 1
ATOM 1964 C CA . GLU A 1 252 ? -25.311 -26.442 -13.625 1.00 45.28 252 GLU A CA 1
ATOM 1965 C C . GLU A 1 252 ? -25.686 -27.635 -12.728 1.00 45.28 252 GLU A C 1
ATOM 1967 O O . GLU A 1 252 ? -26.185 -28.643 -13.225 1.00 45.28 252 GLU A O 1
ATOM 1972 N N . GLY A 1 253 ? -25.573 -27.492 -11.402 1.00 42.00 253 GLY A N 1
ATOM 1973 C CA . GLY A 1 253 ? -26.007 -28.507 -10.434 1.00 42.00 253 GLY A CA 1
ATOM 1974 C C . GLY A 1 253 ? -27.528 -28.679 -10.307 1.00 42.00 253 GLY A C 1
ATOM 1975 O O . GLY A 1 253 ? -27.990 -29.766 -9.971 1.00 42.00 253 GLY A O 1
ATOM 1976 N N . ARG A 1 254 ? -28.327 -27.646 -10.615 1.00 38.72 254 ARG A N 1
ATOM 1977 C CA . ARG A 1 254 ? -29.805 -27.722 -10.620 1.00 38.72 254 ARG A CA 1
ATOM 1978 C C . ARG A 1 254 ? -30.407 -28.222 -11.938 1.00 38.72 254 ARG A C 1
ATOM 1980 O O . ARG A 1 254 ? -31.607 -28.459 -11.991 1.00 38.72 254 ARG A O 1
ATOM 1987 N N . SER A 1 255 ? -29.596 -28.433 -12.977 1.00 38.09 255 SER A N 1
ATOM 1988 C CA . SER A 1 255 ? -30.048 -29.029 -14.249 1.00 38.09 255 SER A CA 1
ATOM 1989 C C . SER A 1 255 ? -29.853 -30.551 -14.312 1.00 38.09 255 SER A C 1
ATOM 1991 O O . SER A 1 255 ? -29.975 -31.148 -15.380 1.00 38.09 255 SER A O 1
ATOM 1993 N N . ALA A 1 256 ? -29.565 -31.196 -13.179 1.00 38.59 256 ALA A N 1
ATOM 1994 C CA . ALA A 1 256 ? -29.354 -32.635 -13.080 1.00 38.59 256 ALA A CA 1
ATOM 1995 C C . ALA A 1 256 ? -30.503 -33.339 -12.341 1.00 38.59 256 ALA A C 1
ATOM 1997 O O . ALA A 1 256 ? -30.285 -34.039 -11.360 1.00 38.59 256 ALA A O 1
ATOM 1998 N N . ASP A 1 257 ? -31.718 -33.201 -12.868 1.00 36.84 257 ASP A N 1
ATOM 1999 C CA . ASP A 1 257 ? -32.749 -34.232 -12.737 1.00 36.84 257 ASP A CA 1
ATOM 2000 C C . ASP A 1 257 ? -33.214 -34.599 -14.151 1.00 36.84 257 ASP A C 1
ATOM 2002 O O . ASP A 1 257 ? -34.079 -33.955 -14.744 1.00 36.84 257 ASP A O 1
ATOM 2006 N N . GLY A 1 258 ? -32.552 -35.597 -14.752 1.00 32.75 258 GLY A N 1
ATOM 2007 C CA . GLY A 1 258 ? -32.911 -36.037 -16.102 1.00 32.75 258 GLY A CA 1
ATOM 2008 C C . GLY A 1 258 ? -31.862 -36.787 -16.923 1.00 32.75 258 GLY A C 1
ATOM 2009 O O . GLY A 1 258 ? -31.691 -36.460 -18.090 1.00 32.75 258 GLY A O 1
ATOM 2010 N N . ARG A 1 259 ? -31.284 -37.863 -16.364 1.00 28.20 259 ARG A N 1
ATOM 2011 C CA . ARG A 1 259 ? -30.519 -38.956 -17.027 1.00 28.20 259 ARG A CA 1
ATOM 2012 C C . ARG A 1 259 ? -29.016 -38.734 -17.296 1.00 28.20 259 ARG A C 1
ATOM 2014 O O . ARG A 1 259 ? -28.628 -37.716 -17.857 1.00 28.20 259 ARG A O 1
ATOM 2021 N N . PRO A 1 260 ? -28.170 -39.755 -17.034 1.00 32.78 260 PRO A N 1
ATOM 2022 C CA . PRO A 1 260 ? -26.804 -39.784 -17.529 1.00 32.78 260 PRO A CA 1
ATOM 2023 C C . PRO A 1 260 ? -26.819 -40.277 -18.984 1.00 32.78 260 PRO A C 1
ATOM 2025 O O . PRO A 1 260 ? -27.197 -41.418 -19.254 1.00 32.78 260 PRO A O 1
ATOM 2028 N N . ALA A 1 261 ? -26.415 -39.440 -19.936 1.00 28.8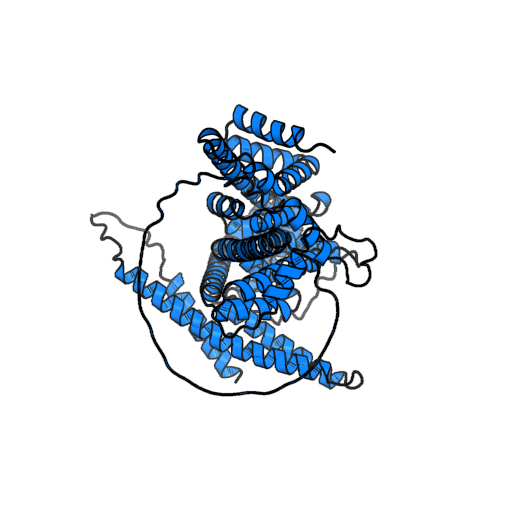3 261 ALA A N 1
ATOM 2029 C CA . ALA A 1 261 ? -26.025 -39.911 -21.263 1.00 28.83 261 ALA A CA 1
ATOM 2030 C C . ALA A 1 261 ? -24.505 -40.097 -21.266 1.00 28.83 261 ALA A C 1
ATOM 2032 O O . ALA A 1 261 ? -23.745 -39.157 -21.045 1.00 28.83 261 ALA A O 1
ATOM 2033 N N . GLY A 1 262 ? -24.089 -41.351 -21.426 1.00 28.97 262 GLY A N 1
ATOM 2034 C CA . GLY A 1 262 ? -22.701 -41.772 -21.366 1.00 28.97 262 GLY A CA 1
ATOM 2035 C C . GLY A 1 262 ? -21.816 -41.213 -22.480 1.00 28.97 262 GLY A C 1
ATOM 2036 O O . GLY A 1 262 ? -22.268 -40.833 -23.554 1.00 28.97 262 GLY A O 1
ATOM 2037 N N . GLN A 1 263 ? -20.527 -41.209 -22.149 1.00 28.53 263 GLN A N 1
ATOM 2038 C CA . GLN A 1 263 ? -19.370 -41.549 -22.980 1.00 28.53 263 GLN A CA 1
ATOM 2039 C C . GLN A 1 263 ? -19.564 -41.591 -24.509 1.00 28.53 263 GLN A C 1
ATOM 2041 O O . GLN A 1 263 ? -20.285 -42.424 -25.044 1.00 28.53 263 GLN A O 1
ATOM 2046 N N . ASN A 1 264 ? -18.720 -40.797 -25.173 1.00 29.00 264 ASN A N 1
ATOM 2047 C CA . ASN A 1 264 ? -17.989 -41.117 -26.402 1.00 29.00 264 ASN A CA 1
ATOM 2048 C C . ASN A 1 264 ? -18.777 -41.684 -27.594 1.00 29.00 264 ASN A C 1
ATOM 2050 O O . ASN A 1 264 ? -19.011 -42.884 -27.682 1.00 29.00 264 ASN A O 1
ATOM 2054 N N . SER A 1 265 ? -18.954 -40.859 -28.629 1.00 25.70 265 SER A N 1
ATOM 2055 C CA . SER A 1 265 ? -18.840 -41.317 -30.020 1.00 25.70 265 SER A CA 1
ATOM 2056 C C . SER A 1 265 ? -18.720 -40.130 -30.976 1.00 25.70 265 SER A C 1
ATOM 2058 O O . SER A 1 265 ? -19.676 -39.397 -31.215 1.00 25.70 265 SER A O 1
ATOM 2060 N N . ILE A 1 266 ? -17.534 -39.985 -31.561 1.00 33.94 266 ILE A N 1
ATOM 2061 C CA . ILE A 1 266 ? -17.269 -39.200 -32.767 1.00 33.94 266 ILE A CA 1
ATOM 2062 C C . ILE A 1 266 ? -18.010 -39.856 -33.939 1.00 33.94 266 ILE A C 1
ATOM 2064 O O . ILE A 1 266 ? -17.768 -41.028 -34.212 1.00 33.94 266 ILE A O 1
ATOM 2068 N N . ALA A 1 267 ? -18.820 -39.104 -34.689 1.00 26.28 267 ALA A N 1
ATOM 2069 C CA . ALA A 1 267 ? -19.043 -39.373 -36.111 1.00 26.28 267 ALA A CA 1
ATOM 2070 C C . ALA A 1 267 ? -19.593 -38.139 -36.844 1.00 26.28 267 ALA A C 1
ATOM 2072 O O . ALA A 1 267 ? -20.625 -37.580 -36.487 1.00 26.28 267 ALA A O 1
ATOM 2073 N N . ASN A 1 268 ? -18.870 -37.761 -37.898 1.00 28.23 268 ASN A N 1
ATOM 2074 C CA . ASN A 1 268 ? -19.271 -36.879 -38.991 1.00 28.23 268 ASN A CA 1
ATOM 2075 C C . ASN A 1 268 ? -20.717 -37.108 -39.470 1.00 28.23 268 ASN A C 1
ATOM 2077 O O . ASN A 1 268 ? -21.164 -38.250 -39.510 1.00 28.23 268 ASN A O 1
ATOM 2081 N N . VAL A 1 269 ? -21.357 -36.057 -40.002 1.00 28.56 269 VAL A N 1
ATOM 2082 C CA . VAL A 1 269 ? -21.824 -35.957 -41.407 1.00 28.56 269 VAL A CA 1
ATOM 2083 C C . VAL A 1 269 ? -22.621 -34.651 -41.600 1.00 28.56 269 VAL A C 1
ATOM 2085 O O . VAL A 1 269 ? -23.731 -34.496 -41.117 1.00 28.56 269 VAL A O 1
ATOM 2088 N N . ARG A 1 270 ? -21.985 -33.733 -42.339 1.00 25.91 270 ARG A N 1
ATOM 2089 C CA . ARG A 1 270 ? -22.459 -33.034 -43.552 1.00 25.91 270 ARG A CA 1
ATOM 2090 C C . ARG A 1 270 ? -23.726 -32.154 -43.525 1.00 25.91 270 ARG A C 1
ATOM 2092 O O . ARG A 1 270 ? -24.816 -32.543 -43.141 1.00 25.91 270 ARG A O 1
ATOM 2099 N N . ALA A 1 271 ? -23.513 -30.978 -44.112 1.00 29.38 271 ALA A N 1
ATOM 2100 C CA . ALA A 1 271 ? -24.434 -29.900 -44.443 1.00 29.38 271 ALA A CA 1
ATOM 2101 C C . ALA A 1 271 ? -25.619 -30.247 -45.370 1.00 29.38 271 ALA A C 1
ATOM 2103 O O . ALA A 1 271 ? -25.472 -31.048 -46.292 1.00 29.38 271 ALA A O 1
ATOM 2104 N N . SER A 1 272 ? -26.708 -29.484 -45.200 1.00 26.20 272 SER A N 1
ATOM 2105 C CA . SER A 1 272 ? -27.674 -29.017 -46.223 1.00 26.20 272 SER A CA 1
ATOM 2106 C C . SER A 1 272 ? -28.587 -27.964 -45.554 1.00 26.20 272 SER A C 1
ATOM 2108 O O . SER A 1 272 ? -29.237 -28.288 -44.569 1.00 26.20 272 SER A O 1
ATOM 2110 N N . SER A 1 273 ? -28.453 -26.658 -45.808 1.00 26.20 273 SER A N 1
ATOM 2111 C CA . SER A 1 273 ? -29.011 -25.853 -46.918 1.00 26.20 273 SER A CA 1
ATOM 2112 C C . SER A 1 273 ? -30.535 -25.623 -46.893 1.00 26.20 273 SER A C 1
ATOM 2114 O O . SER A 1 273 ? -31.293 -26.570 -47.076 1.00 26.20 273 SER A O 1
ATOM 2116 N N . GLY A 1 274 ? -30.920 -24.336 -46.840 1.00 24.27 274 GLY A N 1
ATOM 2117 C CA . GLY A 1 274 ? -32.245 -23.770 -47.165 1.00 24.27 274 GLY A CA 1
ATOM 2118 C C . GLY A 1 274 ? -33.209 -23.725 -45.976 1.00 24.27 274 GLY A C 1
ATOM 2119 O O . GLY A 1 274 ? -33.245 -24.659 -45.193 1.00 24.27 274 GLY A O 1
ATOM 2120 N N . SER A 1 275 ? -34.032 -22.712 -45.737 1.00 24.66 275 SER A N 1
ATOM 2121 C CA . SER A 1 275 ? -34.328 -21.414 -46.351 1.00 24.66 275 SER A CA 1
ATOM 2122 C C . SER A 1 275 ? -35.399 -20.766 -45.453 1.00 24.66 275 SER A C 1
ATOM 2124 O O . SER A 1 275 ? -36.067 -21.456 -44.690 1.00 24.66 275 SER A O 1
ATOM 2126 N N . ASP A 1 276 ? -35.596 -19.465 -45.634 1.00 25.23 276 ASP A N 1
ATOM 2127 C CA . ASP A 1 276 ? -36.779 -18.681 -45.262 1.00 25.23 276 ASP A CA 1
ATOM 2128 C C . ASP A 1 276 ? -36.950 -18.196 -43.821 1.00 25.23 276 ASP A C 1
ATOM 2130 O O . ASP A 1 276 ? -37.031 -18.926 -42.836 1.00 25.23 276 ASP A O 1
ATOM 2134 N N . GLY A 1 277 ? -37.047 -16.869 -43.756 1.00 26.86 277 GLY A N 1
ATOM 2135 C CA . GLY A 1 277 ? -37.331 -16.105 -42.564 1.00 26.86 277 GLY A CA 1
ATOM 2136 C C . GLY A 1 277 ? -38.804 -16.095 -42.179 1.00 26.86 277 GLY A C 1
ATOM 2137 O O . GLY A 1 277 ? -39.701 -16.346 -42.981 1.00 26.86 277 GLY A O 1
ATOM 2138 N N . ARG A 1 278 ? -39.017 -15.713 -40.922 1.00 25.06 278 ARG A N 1
ATOM 2139 C CA . ARG A 1 278 ? -40.199 -15.027 -40.395 1.00 25.06 278 ARG A CA 1
ATOM 2140 C C . ARG A 1 278 ? -39.907 -14.643 -38.946 1.00 25.06 278 ARG A C 1
ATOM 2142 O O . ARG A 1 278 ? -39.792 -15.510 -38.089 1.00 25.06 278 ARG A O 1
ATOM 2149 N N . THR A 1 279 ? -39.827 -13.349 -38.665 1.00 35.81 279 THR A N 1
ATOM 2150 C CA . THR A 1 279 ? -40.419 -12.810 -37.431 1.00 35.81 279 THR A CA 1
ATOM 2151 C C . THR A 1 279 ? -41.947 -12.931 -37.576 1.00 35.81 279 THR A C 1
ATOM 2153 O O . THR A 1 279 ? -42.440 -12.849 -38.709 1.00 35.81 279 THR A O 1
ATOM 2156 N N . PRO A 1 280 ? -42.710 -13.222 -36.502 1.00 37.16 280 PRO A N 1
ATOM 2157 C CA . PRO A 1 280 ? -43.129 -12.141 -35.601 1.00 37.16 280 PRO A CA 1
ATOM 2158 C C . PRO A 1 280 ? -43.339 -12.528 -34.114 1.00 37.16 280 PRO A C 1
ATOM 2160 O O . PRO A 1 280 ? -43.711 -13.647 -33.781 1.00 37.16 280 PRO A O 1
ATOM 2163 N N . ASP A 1 281 ? -43.080 -11.552 -33.241 1.00 28.00 281 ASP A N 1
ATOM 2164 C CA . ASP A 1 281 ? -44.041 -10.935 -32.309 1.00 28.00 281 ASP A CA 1
ATOM 2165 C C . ASP A 1 281 ? -45.080 -11.842 -31.597 1.00 28.00 281 ASP A C 1
ATOM 2167 O O . ASP A 1 281 ? -45.932 -12.435 -32.252 1.00 28.00 281 ASP A O 1
ATOM 2171 N N . TRP A 1 282 ? -45.055 -11.874 -30.251 1.00 27.00 282 TRP A N 1
ATOM 2172 C CA . TRP A 1 282 ? -46.149 -11.414 -29.366 1.00 27.00 282 TRP A CA 1
ATOM 2173 C C . TRP A 1 282 ? -45.845 -11.630 -27.875 1.00 27.00 282 TRP A C 1
ATOM 2175 O O . TRP A 1 282 ? -45.587 -12.733 -27.400 1.00 27.00 282 TRP A O 1
ATOM 2185 N N . VAL A 1 283 ? -45.979 -10.526 -27.141 1.00 35.22 283 VAL A N 1
ATOM 2186 C CA . VAL A 1 283 ? -46.209 -10.428 -25.698 1.00 35.22 283 VAL A CA 1
ATOM 2187 C C . VAL A 1 283 ? -47.486 -11.184 -25.318 1.00 35.22 283 VAL A C 1
ATOM 2189 O O . VAL A 1 283 ? -48.522 -10.986 -25.956 1.00 35.22 283 VAL A O 1
ATOM 2192 N N . LYS A 1 284 ? -47.449 -11.963 -24.230 1.00 26.33 284 LYS A N 1
ATOM 2193 C CA . LYS A 1 284 ? -48.597 -12.090 -23.322 1.00 26.33 284 LYS A CA 1
ATOM 2194 C C . LYS A 1 284 ? -48.178 -12.508 -21.919 1.00 26.33 284 LYS A C 1
ATOM 2196 O O . LYS A 1 284 ? -47.351 -13.390 -21.722 1.00 26.33 284 LYS A O 1
ATOM 2201 N N . ASP A 1 285 ? -48.792 -11.799 -20.989 1.00 30.97 285 ASP A N 1
ATOM 2202 C CA . ASP A 1 285 ? -48.590 -11.779 -19.556 1.00 30.97 285 ASP A CA 1
ATOM 2203 C C . ASP A 1 285 ? -48.677 -13.147 -18.877 1.00 30.97 285 ASP A C 1
ATOM 2205 O O . ASP A 1 285 ? -49.612 -13.916 -19.099 1.00 30.97 285 ASP A O 1
ATOM 2209 N N . ALA A 1 286 ? -47.781 -13.358 -17.917 1.00 28.52 286 ALA A N 1
ATOM 2210 C CA . ALA A 1 286 ? -48.066 -14.158 -16.738 1.00 28.52 286 ALA A CA 1
ATOM 2211 C C . ALA A 1 286 ? -47.550 -13.397 -15.510 1.00 28.52 286 ALA A C 1
ATOM 2213 O O . ALA A 1 286 ? -46.419 -13.567 -15.065 1.00 28.52 286 ALA A O 1
ATOM 2214 N N . LYS A 1 287 ? -48.407 -12.525 -14.963 1.00 32.34 287 LYS A N 1
ATOM 2215 C CA . LYS A 1 287 ? -48.375 -12.221 -13.531 1.00 32.34 287 LYS A CA 1
ATOM 2216 C C . LYS A 1 287 ? -48.704 -13.520 -12.798 1.00 32.34 287 LYS A C 1
ATOM 2218 O O . LYS A 1 287 ? -49.861 -13.926 -12.763 1.00 32.34 287 LYS A O 1
ATOM 2223 N N . GLY A 1 288 ? -47.682 -14.148 -12.242 1.00 25.86 288 GLY A N 1
ATOM 2224 C CA . GLY A 1 288 ? -47.791 -15.173 -11.220 1.00 25.86 288 GLY A CA 1
ATOM 2225 C C . GLY A 1 288 ? -46.797 -14.810 -10.134 1.00 25.86 288 GLY A C 1
ATOM 2226 O O . GLY A 1 288 ? -45.593 -14.839 -10.366 1.00 25.86 288 GLY A O 1
ATOM 2227 N N . GLU A 1 289 ? -47.307 -14.375 -8.988 1.00 34.12 289 GLU A N 1
ATOM 2228 C CA . GLU A 1 289 ? -46.528 -14.292 -7.762 1.00 34.12 289 GLU A CA 1
ATOM 2229 C C . GLU A 1 289 ? -45.993 -15.690 -7.434 1.00 34.12 289 GLU A C 1
ATOM 2231 O O . GLU A 1 289 ? -46.751 -16.558 -7.015 1.00 34.12 289 GLU A O 1
ATOM 2236 N N . GLU A 1 290 ? -44.686 -15.888 -7.573 1.00 28.67 290 GLU A N 1
ATOM 2237 C CA . GLU A 1 290 ? -43.945 -16.821 -6.731 1.00 28.67 290 GLU A CA 1
ATOM 2238 C C . GLU A 1 290 ? -42.920 -16.007 -5.941 1.00 28.67 290 GLU A C 1
ATOM 2240 O O . GLU A 1 290 ? -41.766 -15.818 -6.317 1.00 28.67 290 GLU A O 1
ATOM 2245 N N . LYS A 1 291 ? -43.392 -15.501 -4.795 1.00 34.66 291 LYS A N 1
ATOM 2246 C CA . LYS A 1 291 ? -42.584 -15.495 -3.576 1.00 34.66 291 LYS A CA 1
ATOM 2247 C C . LYS A 1 291 ? -42.239 -16.959 -3.282 1.00 34.66 291 LYS A C 1
ATOM 2249 O O . LYS A 1 291 ? -42.998 -17.644 -2.607 1.00 34.66 291 LYS A O 1
ATOM 2254 N N . GLY A 1 292 ? -41.142 -17.420 -3.861 1.00 25.12 292 GLY A N 1
ATOM 2255 C CA . GLY A 1 292 ? -40.569 -18.740 -3.651 1.00 25.12 292 GLY A CA 1
ATOM 2256 C C . GLY A 1 292 ? -39.057 -18.594 -3.638 1.00 25.12 292 GLY A C 1
ATOM 2257 O O . GLY A 1 292 ? -38.432 -18.459 -4.683 1.00 25.12 292 GLY A O 1
ATOM 2258 N N . ASP A 1 293 ? -38.511 -18.558 -2.429 1.00 29.88 293 ASP A N 1
ATOM 2259 C CA . ASP A 1 293 ? -37.139 -18.935 -2.105 1.00 29.88 293 ASP A CA 1
ATOM 2260 C C . ASP A 1 293 ? -36.014 -18.090 -2.733 1.00 29.88 293 ASP A C 1
ATOM 2262 O O . ASP A 1 293 ? -35.120 -18.583 -3.420 1.00 29.88 293 ASP A O 1
ATOM 2266 N N . LEU A 1 294 ? -35.962 -16.817 -2.322 1.00 33.38 294 LEU A N 1
ATOM 2267 C CA . LEU A 1 294 ? -34.705 -16.073 -2.093 1.00 33.38 294 LEU A CA 1
ATOM 2268 C C . LEU A 1 294 ? -33.961 -16.615 -0.846 1.00 33.38 294 LEU A C 1
ATOM 2270 O O . LEU A 1 294 ? -33.328 -15.876 -0.095 1.00 33.38 294 LEU A O 1
ATOM 2274 N N . GLU A 1 295 ? -34.072 -17.917 -0.582 1.00 32.50 295 GLU A N 1
ATOM 2275 C CA . GLU A 1 295 ? -33.400 -18.586 0.520 1.00 32.50 295 GLU A CA 1
ATOM 2276 C C . GLU A 1 295 ? -32.022 -19.078 0.043 1.00 32.50 295 GLU A C 1
ATOM 2278 O O . GLU A 1 295 ? -31.907 -19.877 -0.889 1.00 32.50 295 GLU A O 1
ATOM 2283 N N . ALA A 1 296 ? -30.986 -18.579 0.731 1.00 35.91 296 ALA A N 1
ATOM 2284 C CA . ALA A 1 296 ? -29.552 -18.879 0.627 1.00 35.91 296 ALA A CA 1
ATOM 2285 C C . ALA A 1 296 ? -28.691 -18.044 -0.354 1.00 35.91 296 ALA A C 1
ATOM 2287 O O . ALA A 1 296 ? -27.901 -18.590 -1.124 1.00 35.91 296 ALA A O 1
ATOM 2288 N N . GLU A 1 297 ? -28.681 -16.715 -0.198 1.00 37.66 297 GLU A N 1
ATOM 2289 C CA . GLU A 1 297 ? -27.536 -15.853 -0.576 1.00 37.66 297 GLU A CA 1
ATOM 2290 C C . GLU A 1 297 ? -26.332 -15.991 0.388 1.00 37.66 297 GLU A C 1
ATOM 2292 O O . GLU A 1 297 ? -25.627 -15.029 0.696 1.00 37.66 297 GLU A O 1
ATOM 2297 N N . ASN A 1 298 ? -26.037 -17.202 0.870 1.00 49.16 298 ASN A N 1
ATOM 2298 C CA . ASN A 1 298 ? -24.803 -17.428 1.618 1.00 49.16 298 ASN A CA 1
ATOM 2299 C C . ASN A 1 298 ? -23.666 -17.653 0.610 1.00 49.16 298 ASN A C 1
ATOM 2301 O O . ASN A 1 298 ? -23.488 -18.741 0.040 1.00 49.16 298 ASN A O 1
ATOM 2305 N N . GLY A 1 299 ? -22.915 -16.575 0.361 1.00 60.38 299 GLY A N 1
ATOM 2306 C CA . GLY A 1 299 ? -21.626 -16.603 -0.333 1.00 60.38 299 GLY A CA 1
ATOM 2307 C C . GLY A 1 299 ? -20.622 -17.560 0.331 1.00 60.38 299 GLY A C 1
ATOM 2308 O O . GLY A 1 299 ? -20.936 -18.277 1.278 1.00 60.38 299 GLY A O 1
ATOM 2309 N N . PHE A 1 300 ? -19.389 -17.619 -0.170 1.00 67.50 300 PHE A N 1
ATOM 2310 C CA . PHE A 1 300 ? -18.336 -18.383 0.511 1.00 67.50 300 PHE A CA 1
ATOM 2311 C C . PHE A 1 300 ? -17.908 -17.665 1.813 1.00 67.50 300 PHE A C 1
ATOM 2313 O O . PHE A 1 300 ? -17.952 -16.429 1.864 1.00 67.50 300 PHE A O 1
ATOM 2320 N N . PRO A 1 301 ? -17.475 -18.399 2.856 1.00 76.19 301 PRO A N 1
ATOM 2321 C CA . PRO A 1 301 ? -16.934 -17.780 4.063 1.00 76.19 301 PRO A CA 1
ATOM 2322 C C . PRO A 1 301 ? -15.625 -17.042 3.756 1.00 76.19 301 PRO A C 1
ATOM 2324 O O . PRO A 1 301 ? -14.732 -17.607 3.120 1.00 76.19 301 PRO A O 1
ATOM 2327 N N . SER A 1 302 ? -15.458 -15.814 4.255 1.00 78.56 302 SER A N 1
ATOM 2328 C CA . SER A 1 302 ? -14.214 -15.041 4.080 1.00 78.56 302 SER A CA 1
ATOM 2329 C C . SER A 1 302 ? -12.979 -15.773 4.633 1.00 78.56 302 SER A C 1
ATOM 2331 O O . SER A 1 302 ? -11.866 -15.597 4.140 1.00 78.56 302 SER A O 1
ATOM 2333 N N . SER A 1 303 ? -13.161 -16.644 5.631 1.00 78.44 303 SER A N 1
ATOM 2334 C CA . SER A 1 303 ? -12.094 -17.490 6.180 1.00 78.44 303 SER A CA 1
ATOM 2335 C C . SER A 1 303 ? -11.521 -18.473 5.154 1.00 78.44 303 SER A C 1
ATOM 2337 O O . SER A 1 303 ? -10.317 -18.720 5.154 1.00 78.44 303 SER A O 1
ATOM 2339 N N . VAL A 1 304 ? -12.347 -18.991 4.237 1.00 81.00 304 VAL A N 1
ATOM 2340 C CA . VAL A 1 304 ? -11.898 -19.884 3.156 1.00 81.00 304 VAL A CA 1
ATOM 2341 C C . VAL A 1 304 ? -11.008 -19.127 2.174 1.00 81.00 304 VAL A C 1
ATOM 2343 O O . VAL A 1 304 ? -9.924 -19.605 1.846 1.00 81.00 304 VAL A O 1
ATOM 2346 N N . LEU A 1 305 ? -11.420 -17.923 1.759 1.00 80.56 305 LEU A N 1
ATOM 2347 C CA . LEU A 1 305 ? -10.624 -17.090 0.855 1.00 80.56 305 LEU A CA 1
ATOM 2348 C C . LEU A 1 305 ? -9.276 -16.713 1.482 1.00 80.56 305 LEU A C 1
ATOM 2350 O O . LEU A 1 305 ? -8.248 -16.854 0.826 1.00 80.56 305 LEU A O 1
ATOM 2354 N N . LEU A 1 306 ? -9.255 -16.297 2.755 1.00 81.75 306 LEU A N 1
ATOM 2355 C CA . LEU A 1 306 ? -8.001 -15.984 3.450 1.00 81.75 306 LEU A CA 1
ATOM 2356 C C . LEU A 1 306 ? -7.060 -17.198 3.505 1.00 81.75 306 LEU A C 1
ATOM 2358 O O . LEU A 1 306 ? -5.868 -17.062 3.233 1.00 81.75 306 LEU A O 1
ATOM 2362 N N . ASN A 1 307 ? -7.591 -18.386 3.808 1.00 82.06 307 ASN A N 1
ATOM 2363 C CA . ASN A 1 307 ? -6.800 -19.614 3.849 1.00 82.06 307 ASN A CA 1
ATOM 2364 C C . ASN A 1 307 ? -6.200 -19.956 2.481 1.00 82.06 307 ASN A C 1
ATOM 2366 O O . ASN A 1 307 ? -5.012 -20.265 2.408 1.00 82.06 307 ASN A O 1
ATOM 2370 N N . GLU A 1 308 ? -6.977 -19.873 1.396 1.00 81.00 308 GLU A N 1
ATOM 2371 C CA . GLU A 1 308 ? -6.444 -20.120 0.052 1.00 81.00 308 GLU A CA 1
ATOM 2372 C C . GLU A 1 308 ? -5.412 -19.058 -0.373 1.00 81.00 308 GLU A C 1
ATOM 2374 O O . GLU A 1 308 ? -4.407 -19.401 -0.995 1.00 81.00 308 GLU A O 1
ATOM 2379 N N . LEU A 1 309 ? -5.598 -17.787 0.002 1.00 82.50 309 LEU A N 1
ATOM 2380 C CA . LEU A 1 309 ? -4.622 -16.724 -0.267 1.00 82.50 309 LEU A CA 1
ATOM 2381 C C . LEU A 1 309 ? -3.281 -16.986 0.426 1.00 82.50 309 LEU A C 1
ATOM 2383 O O . LEU A 1 309 ? -2.234 -16.821 -0.194 1.00 82.50 309 LEU A O 1
ATOM 2387 N N . LEU A 1 310 ? -3.294 -17.452 1.678 1.00 80.62 310 LEU A N 1
ATOM 2388 C CA . LEU A 1 310 ? -2.077 -17.825 2.409 1.00 80.62 310 LEU A CA 1
ATOM 2389 C C . LEU A 1 310 ? -1.328 -19.001 1.755 1.00 80.62 310 LEU A C 1
ATOM 2391 O O . LEU A 1 310 ? -0.109 -19.114 1.896 1.00 80.62 310 LEU A O 1
ATOM 2395 N N . LEU A 1 311 ? -2.019 -19.861 0.997 1.00 76.81 311 LEU A N 1
ATOM 2396 C CA . LEU A 1 311 ? -1.384 -20.957 0.259 1.00 76.81 311 LEU A CA 1
ATOM 2397 C C . LEU A 1 311 ? -0.561 -20.479 -0.946 1.00 76.81 311 LEU A C 1
ATOM 2399 O O . LEU A 1 311 ? 0.309 -21.229 -1.383 1.00 76.81 311 LEU A O 1
ATOM 2403 N N . LEU A 1 312 ? -0.742 -19.241 -1.430 1.00 71.50 312 LEU A N 1
ATOM 2404 C CA . LEU A 1 312 ? 0.103 -18.656 -2.487 1.00 71.50 312 LEU A CA 1
ATOM 2405 C C . LEU A 1 312 ? 1.587 -18.554 -2.087 1.00 71.50 312 LEU A C 1
ATOM 2407 O O . LEU A 1 312 ? 2.440 -18.382 -2.953 1.00 71.50 312 LEU A O 1
ATOM 2411 N N . GLN A 1 313 ? 1.905 -18.655 -0.793 1.00 67.12 313 GLN A N 1
ATOM 2412 C CA . GLN A 1 313 ? 3.276 -18.655 -0.280 1.00 67.12 313 GLN A CA 1
ATOM 2413 C C . GLN A 1 313 ? 3.986 -20.013 -0.446 1.00 67.12 313 GLN A C 1
ATOM 2415 O O . GLN A 1 313 ? 5.216 -20.067 -0.420 1.00 67.12 313 GLN A O 1
ATOM 2420 N N . LYS A 1 314 ? 3.241 -21.121 -0.565 1.00 54.81 314 LYS A N 1
ATOM 2421 C CA . LYS A 1 314 ? 3.815 -22.471 -0.635 1.00 54.81 314 LYS A CA 1
ATOM 2422 C C . LYS A 1 314 ? 4.105 -22.817 -2.093 1.00 54.81 314 LYS A C 1
ATOM 2424 O O . LYS A 1 314 ? 3.174 -22.945 -2.884 1.00 54.81 314 LYS A O 1
ATOM 2429 N N . ASP A 1 315 ? 5.386 -22.973 -2.427 1.00 45.44 315 ASP A N 1
ATOM 2430 C CA . ASP A 1 315 ? 5.839 -23.441 -3.740 1.00 45.44 315 ASP A CA 1
ATOM 2431 C C . ASP A 1 315 ? 5.018 -24.647 -4.226 1.00 45.44 315 ASP A C 1
ATOM 2433 O O . ASP A 1 315 ? 4.654 -25.541 -3.453 1.00 45.44 315 ASP A O 1
ATOM 2437 N N . GLU A 1 316 ? 4.780 -24.698 -5.539 1.00 41.47 316 GLU A N 1
ATOM 2438 C CA . GLU A 1 316 ? 4.016 -25.741 -6.242 1.00 41.47 316 GLU A CA 1
ATOM 2439 C C . GLU A 1 316 ? 4.492 -27.181 -5.949 1.00 41.47 316 GLU A C 1
ATOM 2441 O O . GLU A 1 316 ? 3.774 -28.143 -6.222 1.00 41.47 316 GLU A O 1
ATOM 2446 N N . THR A 1 317 ? 5.672 -27.347 -5.350 1.00 36.69 317 THR A N 1
ATOM 2447 C CA . THR A 1 317 ? 6.321 -28.622 -5.027 1.00 36.69 317 THR A CA 1
ATOM 2448 C C . THR A 1 317 ? 5.865 -29.272 -3.714 1.00 36.69 317 THR A C 1
ATOM 2450 O O . THR A 1 317 ? 6.193 -30.435 -3.489 1.00 36.69 317 THR A O 1
ATOM 2453 N N . GLN A 1 318 ? 5.074 -28.596 -2.866 1.00 39.06 318 GLN A N 1
ATOM 2454 C CA . GLN A 1 318 ? 4.517 -29.169 -1.622 1.00 39.06 318 GLN A CA 1
ATOM 2455 C C . GLN A 1 318 ? 2.978 -29.216 -1.592 1.00 39.06 318 GLN A C 1
ATOM 2457 O O . GLN A 1 318 ? 2.360 -29.149 -0.528 1.00 39.06 318 GLN A O 1
ATOM 2462 N N . ARG A 1 319 ? 2.325 -29.390 -2.749 1.00 43.44 319 ARG A N 1
ATOM 2463 C CA . ARG A 1 319 ? 0.891 -29.742 -2.828 1.00 43.44 319 ARG A CA 1
ATOM 2464 C C . ARG A 1 319 ? 0.637 -31.207 -2.419 1.00 43.44 319 ARG A C 1
ATOM 2466 O O . ARG A 1 319 ? 0.072 -31.969 -3.193 1.00 43.44 319 ARG A O 1
ATOM 2473 N N . SER A 1 320 ? 1.084 -31.631 -1.233 1.00 35.16 320 SER A N 1
ATOM 2474 C CA . SER A 1 320 ? 0.918 -33.017 -0.752 1.00 35.16 320 SER A CA 1
ATOM 2475 C C . SER A 1 320 ? -0.046 -33.179 0.426 1.00 35.16 320 SER A C 1
ATOM 2477 O O . SER A 1 320 ? -0.052 -34.230 1.060 1.00 35.16 320 SER A O 1
ATOM 2479 N N . THR A 1 321 ? -0.884 -32.187 0.717 1.00 36.94 321 THR A N 1
ATOM 2480 C CA . THR A 1 321 ? -2.094 -32.389 1.525 1.00 36.94 321 THR A CA 1
ATOM 2481 C C . THR A 1 321 ? -3.228 -31.607 0.883 1.00 36.94 321 THR A C 1
ATOM 2483 O O . THR A 1 321 ? -3.180 -30.378 0.847 1.00 36.94 321 THR A O 1
ATOM 2486 N N . GLU A 1 322 ? -4.185 -32.340 0.314 1.00 42.81 322 GLU A N 1
ATOM 2487 C CA . GLU A 1 322 ? -5.406 -31.841 -0.324 1.00 42.81 322 GLU A CA 1
ATOM 2488 C C . GLU A 1 322 ? -6.031 -30.700 0.503 1.00 42.81 322 GLU A C 1
ATOM 2490 O O . GLU A 1 322 ? -6.431 -30.932 1.649 1.00 42.81 322 GLU A O 1
ATOM 2495 N N . PRO A 1 323 ? -6.140 -29.462 -0.015 1.00 45.78 323 PRO A N 1
ATOM 2496 C CA . PRO A 1 323 ? -7.165 -28.568 0.487 1.00 45.78 323 PRO A CA 1
ATOM 2497 C C . PRO A 1 323 ? -8.497 -29.146 0.006 1.00 45.78 323 PRO A C 1
ATOM 2499 O O . PRO A 1 323 ? -8.603 -29.551 -1.149 1.00 45.78 323 PRO A O 1
ATOM 2502 N N . ALA A 1 324 ? -9.493 -29.225 0.886 1.00 44.47 324 ALA A N 1
ATOM 2503 C CA . ALA A 1 324 ? -10.823 -29.693 0.517 1.00 44.47 324 ALA A CA 1
ATOM 2504 C C . ALA A 1 324 ? -11.264 -29.026 -0.800 1.00 44.47 324 ALA A C 1
ATOM 2506 O O . ALA A 1 324 ? -11.363 -27.800 -0.862 1.00 44.47 324 ALA A O 1
ATOM 2507 N N . ASP A 1 325 ? -11.518 -29.835 -1.833 1.00 50.97 325 ASP A N 1
ATOM 2508 C CA . ASP A 1 325 ? -11.847 -29.470 -3.226 1.00 50.97 325 ASP A CA 1
ATOM 2509 C C . ASP A 1 325 ? -13.077 -28.550 -3.400 1.00 50.97 325 ASP A C 1
ATOM 2511 O O . ASP A 1 325 ? -13.557 -28.318 -4.509 1.00 50.97 325 ASP A O 1
ATOM 2515 N N . GLN A 1 326 ? -13.639 -28.029 -2.314 1.00 54.66 326 GLN A N 1
ATOM 2516 C CA . GLN A 1 326 ? -14.992 -27.505 -2.277 1.00 54.66 326 GLN A CA 1
ATOM 2517 C C . GLN A 1 326 ? -15.139 -26.094 -2.870 1.00 54.66 326 GLN A C 1
ATOM 2519 O O . GLN A 1 326 ? -16.203 -25.798 -3.412 1.00 54.66 326 GLN A O 1
ATOM 2524 N N . TYR A 1 327 ? -14.116 -25.226 -2.796 1.00 61.25 327 TYR A N 1
ATOM 2525 C CA . TYR A 1 327 ? -14.250 -23.812 -3.195 1.00 61.25 327 TYR A CA 1
ATOM 2526 C C . TYR A 1 327 ? -13.360 -23.391 -4.379 1.00 61.25 327 TYR A C 1
ATOM 2528 O O . TYR A 1 327 ? -13.892 -22.796 -5.315 1.00 61.25 327 TYR A O 1
ATOM 2536 N N . GLN A 1 328 ? -12.066 -23.744 -4.402 1.00 75.75 328 GLN A N 1
ATOM 2537 C CA . GLN A 1 328 ? -11.144 -23.475 -5.527 1.00 75.75 328 GLN A CA 1
ATOM 2538 C C . GLN A 1 328 ? -11.171 -22.003 -6.008 1.00 75.75 328 GLN A C 1
ATOM 2540 O O . GLN A 1 328 ? -11.175 -21.728 -7.211 1.00 75.75 328 GLN A O 1
ATOM 2545 N N . LEU A 1 329 ? -11.184 -21.046 -5.076 1.00 80.50 329 LEU A N 1
ATOM 2546 C CA . LEU A 1 329 ? -11.354 -19.614 -5.359 1.00 80.50 329 LEU A CA 1
ATOM 2547 C C . LEU A 1 329 ? -10.128 -19.012 -6.062 1.00 80.50 329 LEU A C 1
ATOM 2549 O O . LEU A 1 329 ? -10.266 -18.251 -7.019 1.00 80.50 329 LEU A O 1
ATOM 2553 N N . ILE A 1 330 ? -8.916 -19.380 -5.641 1.00 82.75 330 ILE A N 1
ATOM 2554 C CA . ILE A 1 330 ? -7.676 -18.887 -6.263 1.00 82.75 330 ILE A CA 1
ATOM 2555 C C . ILE A 1 330 ? -7.511 -19.377 -7.708 1.00 82.75 330 ILE A C 1
ATOM 2557 O O . ILE A 1 330 ? -7.223 -18.545 -8.571 1.00 82.75 330 ILE A O 1
ATOM 2561 N N . PRO A 1 331 ? -7.736 -20.667 -8.036 1.00 83.94 331 PRO A N 1
ATOM 2562 C CA . PRO A 1 331 ? -7.795 -21.124 -9.424 1.00 83.94 331 PRO A CA 1
ATOM 2563 C C . PRO A 1 331 ? -8.779 -20.338 -10.299 1.00 83.94 331 PRO A C 1
ATOM 2565 O O . PRO A 1 331 ? -8.452 -20.041 -11.446 1.00 83.94 331 PRO A O 1
ATOM 2568 N N . VAL A 1 332 ? -9.951 -19.968 -9.769 1.00 84.19 332 VAL A N 1
ATOM 2569 C CA . VAL A 1 332 ? -10.937 -19.143 -10.489 1.00 84.19 332 VAL A CA 1
ATOM 2570 C C . VAL A 1 332 ? -10.368 -17.761 -10.806 1.00 84.19 332 VAL A C 1
ATOM 2572 O O . VAL A 1 332 ? -10.406 -17.332 -11.960 1.00 84.19 332 VAL A O 1
ATOM 2575 N N . LEU A 1 333 ? -9.779 -17.085 -9.817 1.00 85.00 333 LEU A N 1
ATOM 2576 C CA . LEU A 1 333 ? -9.149 -15.780 -10.029 1.00 85.00 333 LEU A CA 1
ATOM 2577 C C . LEU A 1 333 ? -7.966 -15.864 -10.997 1.00 85.00 333 LEU A C 1
ATOM 2579 O O . LEU A 1 333 ? -7.809 -14.989 -11.846 1.00 85.00 333 LEU A O 1
ATOM 2583 N N . LEU A 1 334 ? -7.159 -16.925 -10.914 1.00 84.69 334 LEU A N 1
ATOM 2584 C CA . LEU A 1 334 ? -6.040 -17.163 -11.826 1.00 84.69 334 LEU A CA 1
ATOM 2585 C C . LEU A 1 334 ? -6.530 -17.389 -13.256 1.00 84.69 334 LEU A C 1
ATOM 2587 O O . LEU A 1 334 ? -5.997 -16.776 -14.179 1.00 84.69 334 LEU A O 1
ATOM 2591 N N . LYS A 1 335 ? -7.571 -18.204 -13.446 1.00 85.00 335 LYS A N 1
ATOM 2592 C CA . LYS A 1 335 ? -8.194 -18.412 -14.756 1.00 85.00 335 LYS A CA 1
ATOM 2593 C C . LYS A 1 335 ? -8.714 -17.089 -15.317 1.00 85.00 335 LYS A C 1
ATOM 2595 O O . LYS A 1 335 ? -8.330 -16.724 -16.424 1.00 85.00 335 LYS A O 1
ATOM 2600 N N . LYS A 1 336 ? -9.480 -16.323 -14.527 1.00 84.44 336 LYS A N 1
ATOM 2601 C CA . LYS A 1 336 ? -9.995 -15.010 -14.941 1.00 84.44 336 LYS A CA 1
ATOM 2602 C C . LYS A 1 336 ? -8.866 -14.031 -15.274 1.00 84.44 336 LYS A C 1
ATOM 2604 O O . LYS A 1 336 ? -8.968 -13.302 -16.250 1.00 84.44 336 LYS A O 1
ATOM 2609 N N . SER A 1 337 ? -7.765 -14.051 -14.521 1.00 83.00 337 SER A N 1
ATOM 2610 C CA . SER A 1 337 ? -6.592 -13.195 -14.769 1.00 83.00 337 SER A CA 1
ATOM 2611 C C . SER A 1 337 ? -5.855 -13.501 -16.082 1.00 83.00 337 SER A C 1
ATOM 2613 O O . SER A 1 337 ? -5.126 -12.653 -16.594 1.00 83.00 337 SER A O 1
ATOM 2615 N N . GLN A 1 338 ? -6.021 -14.715 -16.618 1.00 81.25 338 GLN A N 1
ATOM 2616 C CA . GLN A 1 338 ? -5.398 -15.169 -17.865 1.00 81.25 338 GLN A CA 1
ATOM 2617 C C . GLN A 1 338 ? -6.301 -14.967 -19.085 1.00 81.25 338 GLN A C 1
ATOM 2619 O O . GLN A 1 338 ? -5.833 -15.106 -20.216 1.00 81.25 338 GLN A O 1
ATOM 2624 N N . GLU A 1 339 ? -7.574 -14.621 -18.882 1.00 79.00 339 GLU A N 1
ATOM 2625 C CA . GLU A 1 339 ? -8.489 -14.281 -19.964 1.00 79.00 339 GLU A CA 1
ATOM 2626 C C . GLU A 1 339 ? -8.032 -12.969 -20.607 1.00 79.00 339 GLU A C 1
ATOM 2628 O O . GLU A 1 339 ? -8.285 -11.869 -20.115 1.00 79.00 339 GLU A O 1
ATOM 2633 N N . SER A 1 340 ? -7.323 -13.101 -21.727 1.00 55.66 340 SER A N 1
ATOM 2634 C CA . SER A 1 340 ? -6.872 -12.006 -22.583 1.00 55.66 340 SER A CA 1
ATOM 2635 C C . SER A 1 340 ? -7.972 -11.567 -23.558 1.00 55.66 340 SER A C 1
ATOM 2637 O O . SER A 1 340 ? -7.700 -11.377 -24.747 1.00 55.66 340 SER A O 1
ATOM 2639 N N . GLY A 1 341 ? -9.224 -11.505 -23.098 1.00 52.72 341 GLY A N 1
ATOM 2640 C CA . GLY A 1 341 ? -10.347 -11.145 -23.957 1.00 52.72 341 GLY A CA 1
ATOM 2641 C C . GLY A 1 341 ? -10.134 -9.754 -24.553 1.00 52.72 341 GLY A C 1
ATOM 2642 O O . GLY A 1 341 ? -9.725 -8.835 -23.854 1.00 52.72 341 GLY A O 1
ATOM 2643 N N . MET A 1 342 ? -10.400 -9.616 -25.852 1.00 43.97 342 MET A N 1
ATOM 2644 C CA . MET A 1 342 ? -10.422 -8.344 -26.594 1.00 43.97 342 MET A CA 1
ATOM 2645 C C . MET A 1 342 ? -11.536 -7.391 -26.123 1.00 43.97 342 MET A C 1
ATOM 2647 O O . MET A 1 342 ? -11.664 -6.295 -26.663 1.00 43.97 342 MET A O 1
ATOM 2651 N N . ASP A 1 343 ? -12.335 -7.814 -25.145 1.00 51.97 343 ASP A N 1
ATOM 2652 C CA . ASP A 1 343 ? -13.391 -7.024 -24.535 1.00 51.97 343 ASP A CA 1
ATOM 2653 C C . ASP A 1 343 ? -12.814 -6.188 -23.386 1.00 51.97 343 ASP A C 1
ATOM 2655 O O . ASP A 1 343 ? -11.881 -6.615 -22.700 1.00 51.97 343 ASP A O 1
ATOM 2659 N N . ASP A 1 344 ? -13.377 -4.997 -23.164 1.00 54.97 344 ASP A N 1
ATOM 2660 C CA . ASP A 1 344 ? -13.048 -4.053 -22.080 1.00 54.97 344 ASP A CA 1
ATOM 2661 C C . ASP A 1 344 ? -13.419 -4.602 -20.677 1.00 54.97 344 ASP A C 1
ATOM 2663 O O . ASP A 1 344 ? -13.944 -3.901 -19.809 1.00 54.97 344 ASP A O 1
ATOM 2667 N N . ASP A 1 345 ? -13.170 -5.889 -20.441 1.00 63.53 345 ASP A N 1
ATOM 2668 C CA . ASP A 1 345 ? -13.582 -6.638 -19.269 1.00 63.53 345 ASP A CA 1
ATOM 2669 C C . ASP A 1 345 ? -12.648 -6.288 -18.107 1.00 63.53 345 ASP A C 1
ATOM 2671 O O . ASP A 1 345 ? -11.597 -6.888 -17.865 1.00 63.53 345 ASP A O 1
ATOM 2675 N N . SER A 1 346 ? -13.028 -5.233 -17.389 1.00 66.88 346 SER A N 1
ATOM 2676 C CA . SER A 1 346 ? -12.214 -4.598 -16.351 1.00 66.88 346 SER A CA 1
ATOM 2677 C C . SER A 1 346 ? -11.896 -5.506 -15.145 1.00 66.88 346 SER A C 1
ATOM 2679 O O . SER A 1 346 ? -11.028 -5.177 -14.331 1.00 66.88 346 SER A O 1
ATOM 2681 N N . ALA A 1 347 ? -12.557 -6.668 -15.068 1.00 80.19 347 ALA A N 1
ATOM 2682 C CA . ALA A 1 347 ? -12.411 -7.680 -14.028 1.00 80.19 347 ALA A CA 1
ATOM 2683 C C . ALA A 1 347 ? -11.151 -8.553 -14.176 1.00 80.19 347 ALA A C 1
ATOM 2685 O O . ALA A 1 347 ? -10.525 -8.875 -13.168 1.00 80.19 347 ALA A O 1
ATOM 2686 N N . SER A 1 348 ? -10.741 -8.907 -15.402 1.00 84.56 348 SER A N 1
ATOM 2687 C CA . SER A 1 348 ? -9.525 -9.710 -15.652 1.00 84.56 348 SER A CA 1
ATOM 2688 C C . SER A 1 348 ? -8.248 -9.036 -15.113 1.00 84.56 348 SER A C 1
ATOM 2690 O O . SER A 1 348 ? -7.574 -9.623 -14.255 1.00 84.56 348 SER A O 1
ATOM 2692 N N . PRO A 1 349 ? -7.929 -7.775 -15.486 1.00 85.50 349 PRO A N 1
ATOM 2693 C CA . PRO A 1 349 ? -6.743 -7.102 -14.965 1.00 85.50 349 PRO A CA 1
ATOM 2694 C C . PRO A 1 349 ? -6.848 -6.780 -13.470 1.00 85.50 349 PRO A C 1
ATOM 2696 O O . PRO A 1 349 ? -5.822 -6.746 -12.795 1.00 85.50 349 PRO A O 1
ATOM 2699 N N . ALA A 1 350 ? -8.058 -6.587 -12.933 1.00 87.94 350 ALA A N 1
ATOM 2700 C CA . ALA A 1 350 ? -8.273 -6.426 -11.497 1.00 87.94 350 ALA A CA 1
ATOM 2701 C C . ALA A 1 350 ? -7.928 -7.721 -10.734 1.00 87.94 350 ALA A C 1
ATOM 2703 O O . ALA A 1 350 ? -7.142 -7.690 -9.792 1.00 87.94 350 ALA A O 1
ATOM 2704 N N . CYS A 1 351 ? -8.406 -8.883 -11.189 1.00 88.81 351 CYS A N 1
ATOM 2705 C CA . CYS A 1 351 ? -8.047 -10.171 -10.586 1.00 88.81 351 CYS A CA 1
ATOM 2706 C C . CYS A 1 351 ? -6.534 -10.429 -10.655 1.00 88.81 351 CYS A C 1
ATOM 2708 O O . CYS A 1 351 ? -5.932 -10.837 -9.660 1.00 88.81 351 CYS A O 1
ATOM 2710 N N . ALA A 1 352 ? -5.905 -10.131 -11.799 1.00 87.69 352 ALA A N 1
ATOM 2711 C CA . ALA A 1 352 ? -4.454 -10.228 -11.964 1.00 87.69 352 ALA A CA 1
ATOM 2712 C C . ALA A 1 352 ? -3.708 -9.337 -10.960 1.00 87.69 352 ALA A C 1
ATOM 2714 O O . ALA A 1 352 ? -2.789 -9.795 -10.280 1.00 87.69 352 ALA A O 1
ATOM 2715 N N . LEU A 1 353 ? -4.122 -8.071 -10.839 1.00 89.62 353 LEU A N 1
ATOM 2716 C CA . LEU A 1 353 ? -3.514 -7.115 -9.920 1.00 89.62 353 LEU A CA 1
ATOM 2717 C C . LEU A 1 353 ? -3.669 -7.561 -8.461 1.00 89.62 353 LEU A C 1
ATOM 2719 O O . LEU A 1 353 ? -2.692 -7.514 -7.721 1.00 89.62 353 LEU A O 1
ATOM 2723 N N . TYR A 1 354 ? -4.849 -8.043 -8.061 1.00 91.19 354 TYR A N 1
ATOM 2724 C CA . TYR A 1 354 ? -5.110 -8.524 -6.701 1.00 91.19 354 TYR A CA 1
ATOM 2725 C C . TYR A 1 354 ? -4.248 -9.742 -6.344 1.00 91.19 354 TYR A C 1
ATOM 2727 O O . TYR A 1 354 ? -3.595 -9.754 -5.300 1.00 91.19 354 TYR A O 1
ATOM 2735 N N . ILE A 1 355 ? -4.167 -10.738 -7.235 1.00 88.38 355 ILE A N 1
ATOM 2736 C CA . ILE A 1 355 ? -3.319 -11.922 -7.030 1.00 88.38 355 ILE A CA 1
ATOM 2737 C C . ILE A 1 355 ? -1.844 -11.526 -6.951 1.00 88.38 355 ILE A C 1
ATOM 2739 O O . ILE A 1 355 ? -1.135 -11.982 -6.054 1.00 88.38 355 ILE A O 1
ATOM 2743 N N . HIS A 1 356 ? -1.366 -10.679 -7.867 1.00 87.12 356 HIS A N 1
ATOM 2744 C CA . HIS A 1 356 ? 0.025 -10.232 -7.856 1.00 87.12 356 HIS A CA 1
ATOM 2745 C C . HIS A 1 356 ? 0.352 -9.410 -6.612 1.00 87.12 356 HIS A C 1
ATOM 2747 O O . HIS A 1 356 ? 1.419 -9.606 -6.036 1.00 87.12 356 HIS A O 1
ATOM 2753 N N . LEU A 1 357 ? -0.564 -8.553 -6.162 1.00 89.81 357 LEU A N 1
ATOM 2754 C CA . LEU A 1 357 ? -0.421 -7.791 -4.927 1.00 89.81 357 LEU A CA 1
ATOM 2755 C C . LEU A 1 357 ? -0.253 -8.736 -3.733 1.00 89.81 357 LEU A C 1
ATOM 2757 O O . LEU A 1 357 ? 0.716 -8.603 -2.990 1.00 89.81 357 LEU A O 1
ATOM 2761 N N . ILE A 1 358 ? -1.127 -9.732 -3.576 1.00 89.81 358 ILE A N 1
ATOM 2762 C CA . ILE A 1 358 ? -1.057 -10.655 -2.434 1.00 89.81 358 ILE A CA 1
ATOM 2763 C C . ILE A 1 358 ? 0.155 -11.579 -2.524 1.00 89.81 358 ILE A C 1
ATOM 2765 O O . ILE A 1 358 ? 0.869 -11.753 -1.540 1.00 89.81 358 ILE A O 1
ATOM 2769 N N . SER A 1 359 ? 0.439 -12.125 -3.705 1.00 85.75 359 SER A N 1
ATOM 2770 C CA . SER A 1 359 ? 1.615 -12.967 -3.930 1.00 85.75 359 SER A CA 1
ATOM 2771 C C . SER A 1 359 ? 2.910 -12.213 -3.620 1.00 85.75 359 SER A C 1
ATOM 2773 O O . SER A 1 359 ? 3.770 -12.743 -2.918 1.00 85.75 359 SER A O 1
ATOM 2775 N N . ARG A 1 360 ? 3.040 -10.954 -4.063 1.00 82.44 360 ARG A N 1
ATOM 2776 C CA . ARG A 1 360 ? 4.210 -10.118 -3.761 1.00 82.44 360 ARG A CA 1
ATOM 2777 C C . ARG A 1 360 ? 4.275 -9.726 -2.291 1.00 82.44 360 ARG A C 1
ATOM 2779 O O . ARG A 1 360 ? 5.356 -9.796 -1.717 1.00 82.44 360 ARG A O 1
ATOM 2786 N N . LEU A 1 361 ? 3.148 -9.379 -1.671 1.00 86.44 361 LEU A N 1
ATOM 2787 C CA . LEU A 1 361 ? 3.078 -9.101 -0.236 1.00 86.44 361 LEU A CA 1
ATOM 2788 C C . LEU A 1 361 ? 3.590 -10.300 0.576 1.00 86.44 361 LEU A C 1
ATOM 2790 O O . LEU A 1 361 ? 4.465 -10.131 1.417 1.00 86.44 361 LEU A O 1
ATOM 2794 N N . LEU A 1 362 ? 3.110 -11.510 0.276 1.00 84.88 362 LEU A N 1
ATOM 2795 C CA . LEU A 1 362 ? 3.541 -12.748 0.931 1.00 84.88 362 LEU A CA 1
ATOM 2796 C C . LEU A 1 362 ? 5.003 -13.095 0.633 1.00 84.88 362 LEU A C 1
ATOM 2798 O O . LEU A 1 362 ? 5.716 -13.545 1.526 1.00 84.88 362 LEU A O 1
ATOM 2802 N N . HIS A 1 363 ? 5.460 -12.875 -0.602 1.00 80.56 363 HIS A N 1
ATOM 2803 C CA . HIS A 1 363 ? 6.842 -13.123 -1.002 1.00 80.56 363 HIS A CA 1
ATOM 2804 C C . HIS A 1 363 ? 7.823 -12.235 -0.230 1.00 80.56 363 HIS A C 1
ATOM 2806 O O . HIS A 1 363 ? 8.775 -12.746 0.352 1.00 80.56 363 HIS A O 1
ATOM 2812 N N . VAL A 1 364 ? 7.565 -10.924 -0.176 1.00 73.69 364 VAL A N 1
ATOM 2813 C CA . VAL A 1 364 ? 8.426 -9.963 0.532 1.00 73.69 364 VAL A CA 1
ATOM 2814 C C . VAL A 1 364 ? 8.293 -10.118 2.050 1.00 73.69 364 VAL A C 1
ATOM 2816 O O . VAL A 1 364 ? 9.265 -9.920 2.777 1.00 73.69 364 VAL A O 1
ATOM 2819 N N . ALA A 1 365 ? 7.118 -10.528 2.540 1.00 73.81 365 ALA A N 1
ATOM 2820 C CA . ALA A 1 365 ? 6.915 -10.816 3.955 1.00 73.81 365 ALA A CA 1
ATOM 2821 C C . ALA A 1 365 ? 7.592 -12.124 4.414 1.00 73.81 365 ALA A C 1
ATOM 2823 O O . ALA A 1 365 ? 7.802 -12.309 5.618 1.00 73.81 365 ALA A O 1
ATOM 2824 N N . ASN A 1 366 ? 7.943 -13.025 3.490 1.00 72.31 366 ASN A N 1
ATOM 2825 C CA . ASN A 1 366 ? 8.487 -14.337 3.811 1.00 72.31 366 ASN A CA 1
ATOM 2826 C C . ASN A 1 366 ? 9.840 -14.228 4.534 1.00 72.31 366 ASN A C 1
ATOM 2828 O O . ASN A 1 366 ? 10.809 -13.671 4.028 1.00 72.31 366 ASN A O 1
ATOM 2832 N N . GLN A 1 367 ? 9.909 -14.813 5.727 1.00 62.50 367 GLN A N 1
ATOM 2833 C CA . GLN A 1 367 ? 11.092 -14.781 6.592 1.00 62.50 367 GLN A CA 1
ATOM 2834 C C . GLN A 1 367 ? 12.067 -15.934 6.297 1.00 62.50 367 GLN A C 1
ATOM 2836 O O . GLN A 1 367 ? 13.137 -16.022 6.904 1.00 62.50 367 GLN A O 1
ATOM 2841 N N . ASN A 1 368 ? 11.704 -16.838 5.382 1.00 52.34 368 ASN A N 1
ATOM 2842 C CA . ASN A 1 368 ? 12.461 -18.053 5.120 1.00 52.34 368 ASN A CA 1
ATOM 2843 C C . ASN A 1 368 ? 13.758 -17.744 4.362 1.00 52.34 368 ASN A C 1
ATOM 2845 O O . ASN A 1 368 ? 13.741 -17.340 3.203 1.00 52.34 368 ASN A O 1
ATOM 2849 N N . GLY A 1 369 ? 14.897 -17.995 5.010 1.00 50.41 369 GLY A N 1
ATOM 2850 C CA . GLY A 1 369 ? 16.177 -18.167 4.324 1.00 50.41 369 GLY A CA 1
ATOM 2851 C C . GLY A 1 369 ? 17.383 -17.570 5.037 1.00 50.41 369 GLY A C 1
ATOM 2852 O O . GLY A 1 369 ? 18.434 -18.194 5.010 1.00 50.41 369 GLY A O 1
ATOM 2853 N N . HIS A 1 370 ? 17.278 -16.399 5.674 1.00 52.19 370 HIS A N 1
ATOM 2854 C CA . HIS A 1 370 ? 18.444 -15.683 6.220 1.00 52.19 370 HIS A CA 1
ATOM 2855 C C . HIS A 1 370 ? 18.047 -14.755 7.382 1.00 52.19 370 HIS A C 1
ATOM 2857 O O . HIS A 1 370 ? 16.965 -14.176 7.371 1.00 52.19 370 HIS A O 1
ATOM 2863 N N . SER A 1 371 ? 18.940 -14.523 8.355 1.00 54.25 371 SER A N 1
ATOM 2864 C CA . SER A 1 371 ? 18.688 -13.610 9.492 1.00 54.25 371 SER A CA 1
ATOM 2865 C C . SER A 1 371 ? 18.398 -12.159 9.074 1.00 54.25 371 SER A C 1
ATOM 2867 O O . SER A 1 371 ? 17.717 -11.434 9.793 1.00 54.25 371 SER A O 1
ATOM 2869 N N . GLN A 1 372 ? 18.870 -11.744 7.894 1.00 58.34 372 GLN A N 1
ATOM 2870 C CA . GLN A 1 372 ? 18.583 -10.436 7.296 1.00 58.34 372 GLN A CA 1
ATOM 2871 C C . GLN A 1 372 ? 17.214 -10.371 6.593 1.00 58.34 372 GLN A C 1
ATOM 2873 O O . GLN A 1 372 ? 16.664 -9.283 6.450 1.00 58.34 372 GLN A O 1
ATOM 2878 N N . ALA A 1 373 ? 16.634 -11.508 6.190 1.00 65.62 373 ALA A N 1
ATOM 2879 C CA . ALA A 1 373 ? 15.355 -11.542 5.475 1.00 65.62 373 ALA A CA 1
ATOM 2880 C C . ALA A 1 373 ? 14.191 -11.095 6.374 1.00 65.62 373 ALA A C 1
ATOM 2882 O O . ALA A 1 373 ? 13.355 -10.301 5.954 1.00 65.62 373 ALA A O 1
ATOM 2883 N N . ALA A 1 374 ? 14.194 -11.513 7.645 1.00 68.38 374 ALA A N 1
ATOM 2884 C CA . ALA A 1 374 ? 13.198 -11.078 8.627 1.00 68.38 374 ALA A CA 1
ATOM 2885 C C . ALA A 1 374 ? 13.235 -9.558 8.861 1.00 68.38 374 ALA A C 1
ATOM 2887 O O . ALA A 1 374 ? 12.195 -8.919 8.989 1.00 68.38 374 ALA A O 1
ATOM 2888 N N . ALA A 1 375 ? 14.434 -8.973 8.861 1.00 68.44 375 ALA A N 1
ATOM 2889 C CA . ALA A 1 375 ? 14.632 -7.539 9.008 1.00 68.44 375 ALA A CA 1
ATOM 2890 C C . ALA A 1 375 ? 14.105 -6.732 7.811 1.00 68.44 375 ALA A C 1
ATOM 2892 O O . ALA A 1 375 ? 13.410 -5.732 7.984 1.00 68.44 375 ALA A O 1
ATOM 2893 N N . ILE A 1 376 ? 14.422 -7.183 6.598 1.00 70.12 376 ILE A N 1
ATOM 2894 C CA . ILE A 1 376 ? 13.956 -6.574 5.346 1.00 70.12 376 ILE A CA 1
ATOM 2895 C C . ILE A 1 376 ? 12.427 -6.648 5.251 1.00 70.12 376 ILE A C 1
ATOM 2897 O O . ILE A 1 376 ? 11.782 -5.642 4.962 1.00 70.12 376 ILE A O 1
ATOM 2901 N N . SER A 1 377 ? 11.859 -7.814 5.567 1.00 75.88 377 SER A N 1
ATOM 2902 C CA . SER A 1 377 ? 10.413 -8.043 5.636 1.00 75.88 377 SER A CA 1
ATOM 2903 C C . SER A 1 377 ? 9.741 -7.091 6.633 1.00 75.88 377 SER A C 1
ATOM 2905 O O . SER A 1 377 ? 8.810 -6.372 6.268 1.00 75.88 377 SER A O 1
ATOM 2907 N N . ALA A 1 378 ? 10.261 -6.992 7.863 1.00 77.06 378 ALA A N 1
ATOM 2908 C CA . ALA A 1 378 ? 9.715 -6.097 8.882 1.00 77.06 378 ALA A CA 1
ATOM 2909 C C . ALA A 1 378 ? 9.763 -4.622 8.455 1.00 77.06 378 ALA A C 1
ATOM 2911 O O . ALA A 1 378 ? 8.765 -3.917 8.590 1.00 77.06 378 ALA A O 1
ATOM 2912 N N . ALA A 1 379 ? 10.886 -4.162 7.893 1.00 74.75 379 ALA A N 1
ATOM 2913 C CA . ALA A 1 379 ? 11.030 -2.796 7.396 1.00 74.75 379 ALA A CA 1
ATOM 2914 C C . ALA A 1 379 ? 10.027 -2.487 6.273 1.00 74.75 379 ALA A C 1
ATOM 2916 O O . ALA A 1 379 ? 9.346 -1.462 6.305 1.00 74.75 379 ALA A O 1
ATOM 2917 N N . PHE A 1 380 ? 9.891 -3.394 5.307 1.00 81.00 380 PHE A N 1
ATOM 2918 C CA . PHE A 1 380 ? 8.924 -3.258 4.225 1.00 81.00 380 PHE A CA 1
ATOM 2919 C C . PHE A 1 380 ? 7.480 -3.158 4.742 1.00 81.00 380 PHE A C 1
ATOM 2921 O O . PHE A 1 380 ? 6.743 -2.260 4.326 1.00 81.00 380 PHE A O 1
ATOM 2928 N N . LEU A 1 381 ? 7.097 -4.045 5.665 1.00 85.06 381 LEU A N 1
ATOM 2929 C CA . LEU A 1 381 ? 5.759 -4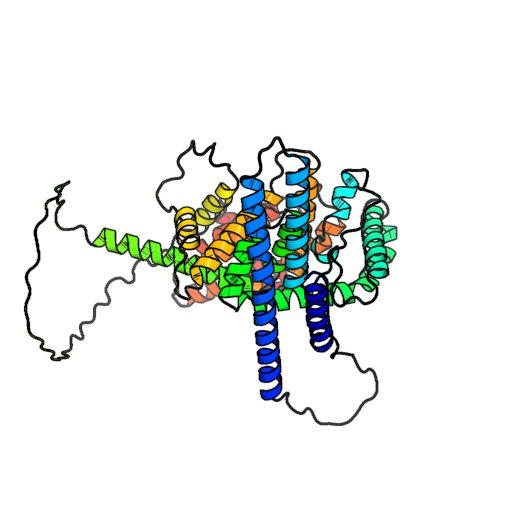.086 6.253 1.00 85.06 381 LEU A CA 1
ATOM 2930 C C . LEU A 1 381 ? 5.466 -2.824 7.072 1.00 85.06 381 LEU A C 1
ATOM 2932 O O . LEU A 1 381 ? 4.397 -2.242 6.921 1.00 85.06 381 LEU A O 1
ATOM 2936 N N . VAL A 1 382 ? 6.429 -2.334 7.861 1.00 84.75 382 VAL A N 1
ATOM 2937 C CA . VAL A 1 382 ? 6.334 -1.032 8.550 1.00 84.75 382 VAL A CA 1
ATOM 2938 C C . VAL A 1 382 ? 6.030 0.093 7.559 1.00 84.75 382 VAL A C 1
ATOM 2940 O O . VAL A 1 382 ? 5.130 0.893 7.812 1.00 84.75 382 VAL A O 1
ATOM 2943 N N . GLY A 1 383 ? 6.710 0.119 6.410 1.00 83.50 383 GLY A N 1
ATOM 2944 C CA . GLY A 1 383 ? 6.430 1.086 5.350 1.00 83.50 383 GLY A CA 1
ATOM 2945 C C . GLY A 1 383 ? 5.016 0.964 4.779 1.00 83.50 383 GLY A C 1
ATOM 2946 O O . GLY A 1 383 ? 4.352 1.976 4.577 1.00 83.50 383 GLY A O 1
ATOM 2947 N N . VAL A 1 384 ? 4.514 -0.259 4.574 1.00 88.38 384 VAL A N 1
ATOM 2948 C CA . VAL A 1 384 ? 3.119 -0.494 4.157 1.00 88.38 384 VAL A CA 1
ATOM 2949 C C . VAL A 1 384 ? 2.141 0.085 5.183 1.00 88.38 384 VAL A C 1
ATOM 2951 O O . VAL A 1 384 ? 1.241 0.836 4.809 1.00 88.38 384 VAL A O 1
ATOM 2954 N N . TYR A 1 385 ? 2.326 -0.214 6.470 1.00 90.38 385 TYR A N 1
ATOM 2955 C CA . TYR A 1 385 ? 1.426 0.253 7.527 1.00 90.38 385 TYR A CA 1
ATOM 2956 C C . TYR A 1 385 ? 1.437 1.771 7.675 1.00 90.38 385 TYR A C 1
ATOM 2958 O O . TYR A 1 385 ? 0.371 2.368 7.811 1.00 90.38 385 TYR A O 1
ATOM 2966 N N . GLU A 1 386 ? 2.610 2.407 7.597 1.00 87.25 386 GLU A N 1
ATOM 2967 C CA . GLU A 1 386 ? 2.696 3.867 7.636 1.00 87.25 386 GLU A CA 1
ATOM 2968 C C . GLU A 1 386 ? 1.972 4.501 6.444 1.00 87.25 386 GLU A C 1
ATOM 2970 O O . GLU A 1 386 ? 1.207 5.445 6.627 1.00 87.25 386 GLU A O 1
ATOM 2975 N N . GLN A 1 387 ? 2.166 3.974 5.232 1.00 87.25 387 GLN A N 1
ATOM 2976 C CA . GLN A 1 387 ? 1.538 4.521 4.029 1.00 87.25 387 GLN A CA 1
ATOM 2977 C C . GLN A 1 387 ? 0.013 4.354 4.046 1.00 87.25 387 GLN A C 1
ATOM 2979 O O . GLN A 1 387 ? -0.703 5.282 3.671 1.00 87.25 387 GLN A O 1
ATOM 2984 N N . ILE A 1 388 ? -0.499 3.219 4.534 1.00 90.00 388 ILE A N 1
ATOM 2985 C CA . ILE A 1 388 ? -1.944 3.018 4.722 1.00 90.00 388 ILE A CA 1
ATOM 2986 C C . ILE A 1 388 ? -2.483 3.972 5.792 1.00 90.00 388 ILE A C 1
ATOM 2988 O O . ILE A 1 388 ? -3.452 4.683 5.539 1.00 90.00 388 ILE A O 1
ATOM 2992 N N . ALA A 1 389 ? -1.848 4.024 6.968 1.00 88.75 389 ALA A N 1
ATOM 2993 C CA . ALA A 1 389 ? -2.297 4.864 8.079 1.00 88.75 389 ALA A CA 1
ATOM 2994 C C . ALA A 1 389 ? -2.263 6.361 7.746 1.00 88.75 389 ALA A C 1
ATOM 2996 O O . ALA A 1 389 ? -3.084 7.126 8.243 1.00 88.75 389 ALA A O 1
ATOM 2997 N N . TRP A 1 390 ? -1.319 6.775 6.904 1.00 87.19 390 TRP A N 1
ATOM 2998 C CA . TRP A 1 390 ? -1.257 8.126 6.369 1.00 87.19 390 TRP A CA 1
ATOM 2999 C C . TRP A 1 390 ? -2.308 8.363 5.277 1.00 87.19 390 TRP A C 1
ATOM 3001 O O . TRP A 1 390 ? -2.905 9.435 5.204 1.00 87.19 390 TRP A O 1
ATOM 3011 N N . GLY A 1 391 ? -2.526 7.378 4.403 1.00 84.31 391 GLY A N 1
ATOM 3012 C CA . GLY A 1 391 ? -3.316 7.577 3.200 1.00 84.31 391 GLY A CA 1
ATOM 3013 C C . GLY A 1 391 ? -4.825 7.462 3.387 1.00 84.31 391 GLY A C 1
ATOM 3014 O O . GLY A 1 391 ? -5.571 8.019 2.578 1.00 84.31 391 GLY A O 1
ATOM 3015 N N . TRP A 1 392 ? -5.270 6.734 4.405 1.00 92.12 392 TRP A N 1
ATOM 3016 C CA . TRP A 1 392 ? -6.668 6.366 4.582 1.00 92.12 392 TRP A CA 1
ATOM 3017 C C . TRP A 1 392 ? -7.274 7.042 5.806 1.00 92.12 392 TRP A C 1
ATOM 3019 O O . TRP A 1 392 ? -6.628 7.203 6.840 1.00 92.12 392 TRP A O 1
ATOM 3029 N N . ASN A 1 393 ? -8.563 7.352 5.716 1.00 92.06 393 ASN A N 1
ATOM 3030 C CA . ASN A 1 393 ? -9.391 7.616 6.888 1.00 92.06 393 ASN A CA 1
ATOM 3031 C C . ASN A 1 393 ? -10.190 6.362 7.293 1.00 92.06 393 ASN A C 1
ATOM 3033 O O . ASN A 1 393 ? -10.225 5.351 6.586 1.00 92.06 393 ASN A O 1
ATOM 3037 N N . LYS A 1 394 ? -10.814 6.414 8.475 1.00 92.38 394 LYS A N 1
ATOM 3038 C CA . LYS A 1 394 ? -11.559 5.278 9.038 1.00 92.38 394 LYS A CA 1
ATOM 3039 C C . LYS A 1 394 ? -12.786 4.905 8.200 1.00 92.38 394 LYS A C 1
ATOM 3041 O O . LYS A 1 394 ? -13.141 3.734 8.173 1.00 92.38 394 LYS A O 1
ATOM 3046 N N . GLU A 1 395 ? -13.403 5.867 7.516 1.00 92.62 395 GLU A N 1
ATOM 3047 C CA . GLU A 1 395 ? -14.555 5.653 6.639 1.00 92.62 395 GLU A CA 1
ATOM 3048 C C . GLU A 1 395 ? -14.156 4.884 5.371 1.00 92.62 395 GLU A C 1
ATOM 3050 O O . GLU A 1 395 ? -14.780 3.883 5.047 1.00 92.62 395 GLU A O 1
ATOM 3055 N N . GLN A 1 396 ? -13.059 5.272 4.717 1.00 92.25 396 GLN A N 1
ATOM 3056 C CA . GLN A 1 396 ? -12.484 4.569 3.561 1.00 92.25 396 GLN A CA 1
ATOM 3057 C C . GLN A 1 396 ? -12.040 3.152 3.931 1.00 92.25 396 GLN A C 1
ATOM 3059 O O . GLN A 1 396 ? -12.221 2.205 3.169 1.00 92.25 396 GLN A O 1
ATOM 3064 N N . ALA A 1 397 ? -11.462 2.994 5.123 1.00 91.94 397 ALA A N 1
ATOM 3065 C CA . ALA A 1 397 ? -11.105 1.680 5.633 1.00 91.94 397 ALA A CA 1
ATOM 3066 C C . ALA A 1 397 ? -12.342 0.814 5.912 1.00 91.94 397 ALA A C 1
ATOM 3068 O O . ALA A 1 397 ? -12.296 -0.384 5.647 1.00 91.94 397 ALA A O 1
ATOM 3069 N N . ALA A 1 398 ? -13.433 1.403 6.414 1.00 91.88 398 ALA A N 1
ATOM 3070 C CA . ALA A 1 398 ? -14.700 0.707 6.626 1.00 91.88 398 ALA A CA 1
ATOM 3071 C C . ALA A 1 398 ? -15.366 0.317 5.298 1.00 91.88 398 ALA A C 1
ATOM 3073 O O . ALA A 1 398 ? -15.829 -0.812 5.179 1.00 91.88 398 ALA A O 1
ATOM 3074 N N . GLU A 1 399 ? -15.323 1.185 4.282 1.00 90.44 399 GLU A N 1
ATOM 3075 C CA . GLU A 1 399 ? -15.858 0.901 2.943 1.00 90.44 399 GLU A CA 1
ATOM 3076 C C . GLU A 1 399 ? -15.227 -0.362 2.338 1.00 90.44 399 GLU A C 1
ATOM 3078 O O . GLU A 1 399 ? -15.903 -1.196 1.735 1.00 90.44 399 GLU A O 1
ATOM 3083 N N . LEU A 1 400 ? -13.922 -0.561 2.554 1.00 91.12 400 LEU A N 1
ATOM 3084 C CA . LEU A 1 400 ? -13.235 -1.764 2.094 1.00 91.12 400 LEU A CA 1
ATOM 3085 C C . LEU A 1 400 ? -13.782 -3.050 2.744 1.00 91.12 400 LEU A C 1
ATOM 3087 O O . LEU A 1 400 ? -13.711 -4.118 2.133 1.00 91.12 400 LEU A O 1
ATOM 3091 N N . LEU A 1 401 ? -14.335 -2.965 3.958 1.00 91.00 401 LEU A N 1
ATOM 3092 C CA . LEU A 1 401 ? -14.881 -4.110 4.694 1.00 91.00 401 LEU A CA 1
ATOM 3093 C C . LEU A 1 401 ? -16.236 -4.589 4.165 1.00 91.00 401 LEU A C 1
ATOM 3095 O O . LEU A 1 401 ? -16.645 -5.698 4.504 1.00 91.00 401 LEU A O 1
ATOM 3099 N N . HIS A 1 402 ? -16.895 -3.834 3.280 1.00 87.38 402 HIS A N 1
ATOM 3100 C CA . HIS A 1 402 ? -18.053 -4.348 2.539 1.00 87.38 402 HIS A CA 1
ATOM 3101 C C . HIS A 1 402 ? -17.681 -5.499 1.597 1.00 87.38 402 HIS A C 1
ATOM 3103 O O . HIS A 1 402 ? -18.533 -6.312 1.239 1.00 87.38 402 HIS A O 1
ATOM 3109 N N . TYR A 1 403 ? -16.407 -5.588 1.207 1.00 89.00 403 TYR A N 1
ATOM 3110 C CA . TYR A 1 403 ? -15.905 -6.625 0.318 1.00 89.00 403 TYR A CA 1
ATOM 3111 C C . TYR A 1 403 ? -15.243 -7.752 1.121 1.00 89.00 403 TYR A C 1
ATOM 3113 O O . TYR A 1 403 ? -14.389 -7.509 1.980 1.00 89.00 403 TYR A O 1
ATOM 3121 N N . ARG A 1 404 ? -15.566 -9.010 0.801 1.00 88.69 404 ARG A N 1
ATOM 3122 C CA . ARG A 1 404 ? -14.932 -10.206 1.384 1.00 88.69 404 ARG A CA 1
ATOM 3123 C C . ARG A 1 404 ? -13.434 -10.200 1.104 1.00 88.69 404 ARG A C 1
ATOM 3125 O O . ARG A 1 404 ? -12.640 -10.384 2.025 1.00 88.69 404 ARG A O 1
ATOM 3132 N N . SER A 1 405 ? -13.032 -9.921 -0.136 1.00 90.06 405 SER A N 1
ATOM 3133 C CA . SER A 1 405 ? -11.620 -9.792 -0.510 1.00 90.06 405 SER A CA 1
ATOM 3134 C C . SER A 1 405 ? -10.911 -8.636 0.212 1.00 90.06 405 SER A C 1
ATOM 3136 O O . SER A 1 405 ? -9.712 -8.728 0.489 1.00 90.06 405 SER A O 1
ATOM 3138 N N . GLY A 1 406 ? -11.638 -7.563 0.545 1.00 91.56 406 GLY A N 1
ATOM 3139 C CA . GLY A 1 406 ? -11.139 -6.424 1.319 1.00 91.56 406 GLY A CA 1
ATOM 3140 C C . GLY A 1 406 ? -10.910 -6.777 2.790 1.00 91.56 406 GLY A C 1
ATOM 3141 O O . GLY A 1 406 ? -9.825 -6.540 3.326 1.00 91.56 406 GLY A O 1
ATOM 3142 N N . CYS A 1 407 ? -11.879 -7.459 3.408 1.00 91.19 407 CYS A N 1
ATOM 3143 C CA . CYS A 1 407 ? -11.743 -8.055 4.738 1.00 91.19 407 CYS A CA 1
ATOM 3144 C C . CYS A 1 407 ? -10.537 -9.000 4.823 1.00 91.19 407 CYS A C 1
ATOM 3146 O O . CYS A 1 407 ? -9.733 -8.892 5.750 1.00 91.19 407 CYS A O 1
ATOM 3148 N N . CYS A 1 408 ? -10.374 -9.901 3.847 1.00 90.94 408 CYS A N 1
ATOM 3149 C CA . CYS A 1 408 ? -9.233 -10.816 3.786 1.00 90.94 408 CYS A CA 1
ATOM 3150 C C . CYS A 1 408 ? -7.900 -10.073 3.639 1.00 90.94 408 CYS A C 1
ATOM 3152 O O . CYS A 1 408 ? -6.928 -10.463 4.280 1.00 90.94 408 CYS A O 1
ATOM 3154 N N . LEU A 1 409 ? -7.843 -9.004 2.838 1.00 92.56 409 LEU A N 1
ATOM 3155 C CA . LEU A 1 409 ? -6.628 -8.206 2.664 1.00 92.56 409 LEU A CA 1
ATOM 3156 C C . LEU A 1 409 ? -6.205 -7.525 3.973 1.00 92.56 409 LEU A C 1
ATOM 3158 O O . LEU A 1 409 ? -5.042 -7.621 4.362 1.00 92.56 409 LEU A O 1
ATOM 3162 N N . LEU A 1 410 ? -7.134 -6.872 4.679 1.00 93.38 410 LEU A N 1
ATOM 3163 C CA . LEU A 1 410 ? -6.831 -6.234 5.965 1.00 93.38 410 LEU A CA 1
ATOM 3164 C C . LEU A 1 410 ? -6.497 -7.261 7.054 1.00 93.38 410 LEU A C 1
ATOM 3166 O O . LEU A 1 410 ? -5.560 -7.048 7.823 1.00 93.38 410 LEU A O 1
ATOM 3170 N N . ALA A 1 411 ? -7.198 -8.397 7.088 1.00 92.31 411 ALA A N 1
ATOM 3171 C CA . ALA A 1 411 ? -6.871 -9.499 7.990 1.00 92.31 411 ALA A CA 1
ATOM 3172 C C . ALA A 1 411 ? -5.468 -10.065 7.712 1.00 92.31 411 ALA A C 1
ATOM 3174 O O . ALA A 1 411 ? -4.708 -10.297 8.650 1.00 92.31 411 ALA A O 1
ATOM 3175 N N . LEU A 1 412 ? -5.095 -10.225 6.437 1.00 91.56 412 LEU A N 1
ATOM 3176 C CA . LEU A 1 412 ? -3.759 -10.654 6.029 1.00 91.56 412 LEU A CA 1
ATOM 3177 C C . LEU A 1 412 ? -2.691 -9.648 6.472 1.00 91.56 412 LEU A C 1
ATOM 3179 O O . LEU A 1 412 ? -1.692 -10.043 7.063 1.00 91.56 412 LEU A O 1
ATOM 3183 N N . LEU A 1 413 ? -2.905 -8.352 6.237 1.00 92.44 413 LEU A N 1
ATOM 3184 C CA . LEU A 1 413 ? -1.983 -7.302 6.676 1.00 92.44 413 LEU A CA 1
ATOM 3185 C C . LEU A 1 413 ? -1.811 -7.296 8.202 1.00 92.44 413 LEU A C 1
ATOM 3187 O O . LEU A 1 413 ? -0.693 -7.175 8.688 1.00 92.44 413 LEU A O 1
ATOM 3191 N N . LEU A 1 414 ? -2.882 -7.500 8.973 1.00 91.94 414 LEU A N 1
ATOM 3192 C CA . LEU A 1 414 ? -2.776 -7.650 10.426 1.00 91.94 414 LEU A CA 1
ATOM 3193 C C . LEU A 1 414 ? -2.056 -8.937 10.840 1.00 91.94 414 LEU A C 1
ATOM 3195 O O . LEU A 1 414 ? -1.309 -8.921 11.814 1.00 91.94 414 LEU A O 1
ATOM 3199 N N . ALA A 1 415 ? -2.250 -10.046 10.127 1.00 87.75 415 ALA A N 1
ATOM 3200 C CA . ALA A 1 415 ? -1.544 -11.299 10.399 1.00 87.75 415 ALA A CA 1
ATOM 3201 C C . ALA A 1 415 ? -0.037 -11.194 10.101 1.00 87.75 415 ALA A C 1
ATOM 3203 O O . ALA A 1 415 ? 0.772 -11.838 10.764 1.00 87.75 415 ALA A O 1
ATOM 3204 N N . LEU A 1 416 ? 0.341 -10.350 9.138 1.00 88.00 416 LEU A N 1
ATOM 3205 C CA . LEU A 1 416 ? 1.728 -10.078 8.765 1.00 88.00 416 LEU A CA 1
ATOM 3206 C C . LEU A 1 416 ? 2.396 -9.005 9.637 1.00 88.00 416 LEU A C 1
ATOM 3208 O O . LEU A 1 416 ? 3.542 -8.650 9.377 1.00 88.00 416 LEU A O 1
ATOM 3212 N N . LEU A 1 417 ? 1.735 -8.460 10.664 1.00 87.88 417 LEU A N 1
ATOM 3213 C CA . LEU A 1 417 ? 2.367 -7.480 11.550 1.00 87.88 417 LEU A CA 1
ATOM 3214 C C . LEU A 1 417 ? 3.629 -8.068 12.205 1.00 87.88 417 LEU A C 1
ATOM 3216 O O . LEU A 1 417 ? 3.536 -9.099 12.879 1.00 87.88 417 LEU A O 1
ATOM 3220 N N . PRO A 1 418 ? 4.799 -7.407 12.079 1.00 83.69 418 PRO A N 1
ATOM 3221 C CA . PRO A 1 418 ? 6.007 -7.860 12.748 1.00 83.69 418 PRO A CA 1
ATOM 3222 C C . PRO A 1 418 ? 5.788 -7.948 14.264 1.00 83.69 418 PRO A C 1
ATOM 3224 O O . PRO A 1 418 ? 5.049 -7.127 14.832 1.00 83.69 418 PRO A O 1
ATOM 3227 N N . PRO A 1 419 ? 6.412 -8.921 14.952 1.00 79.38 419 PRO A N 1
ATOM 3228 C CA . PRO A 1 419 ? 6.318 -9.002 16.401 1.00 79.38 419 PRO A CA 1
ATOM 3229 C C . PRO A 1 419 ? 6.916 -7.732 17.032 1.00 79.38 419 PRO A C 1
ATOM 3231 O O . PRO A 1 419 ? 7.920 -7.228 16.522 1.00 79.38 419 PRO A O 1
ATOM 3234 N N . PRO A 1 420 ? 6.366 -7.225 18.150 1.00 79.44 420 PRO A N 1
ATOM 3235 C CA . PRO A 1 420 ? 6.860 -6.000 18.788 1.00 79.44 420 PRO A CA 1
ATOM 3236 C C . PRO A 1 420 ? 8.354 -6.058 19.129 1.00 79.44 420 PRO A C 1
ATOM 3238 O O . PRO A 1 420 ? 9.060 -5.064 19.020 1.00 79.44 420 PRO A O 1
ATOM 3241 N N . SER A 1 421 ? 8.868 -7.246 19.465 1.00 78.25 421 SER A N 1
ATOM 3242 C CA . SER A 1 421 ? 10.292 -7.484 19.738 1.00 78.25 421 SER A CA 1
ATOM 3243 C C . SER A 1 421 ? 11.218 -7.245 18.538 1.00 78.25 421 SER A C 1
ATOM 3245 O O . SER A 1 421 ? 12.423 -7.097 18.727 1.00 78.25 421 SER A O 1
ATOM 3247 N N . SER A 1 422 ? 10.679 -7.222 17.316 1.00 76.50 422 SER A N 1
ATOM 3248 C CA . SER A 1 422 ? 11.427 -6.954 16.080 1.00 76.50 422 SER A CA 1
ATOM 3249 C C . SER A 1 422 ? 11.400 -5.486 15.649 1.00 76.50 422 SER A C 1
ATOM 3251 O O . SER A 1 422 ? 12.056 -5.133 14.670 1.00 76.50 422 SER A O 1
ATOM 3253 N N . LEU A 1 423 ? 10.660 -4.638 16.366 1.00 78.12 423 LEU A N 1
ATOM 3254 C CA . LEU A 1 423 ? 10.425 -3.242 16.015 1.00 78.12 423 LEU A CA 1
ATOM 3255 C C . LEU A 1 423 ? 11.062 -2.301 17.033 1.00 78.12 423 LEU A C 1
ATOM 3257 O O . LEU A 1 423 ? 11.178 -2.609 18.220 1.00 78.12 423 LEU A O 1
ATOM 3261 N N . THR A 1 424 ? 11.457 -1.115 16.577 1.00 76.94 424 THR A N 1
ATOM 3262 C CA . THR A 1 424 ? 11.831 -0.043 17.503 1.00 76.94 424 THR A CA 1
ATOM 3263 C C . THR A 1 424 ? 10.581 0.593 18.122 1.00 76.94 424 THR A C 1
ATOM 3265 O O . THR A 1 424 ? 9.522 0.620 17.486 1.00 76.94 424 THR A O 1
ATOM 3268 N N . PRO A 1 425 ? 10.681 1.193 19.326 1.00 77.19 425 PRO A N 1
ATOM 3269 C CA . PRO A 1 425 ? 9.568 1.938 19.921 1.00 77.19 425 PRO A CA 1
ATOM 3270 C C . PRO A 1 425 ? 9.029 3.053 19.014 1.00 77.19 425 PRO A C 1
ATOM 3272 O O . PRO A 1 425 ? 7.845 3.389 19.075 1.00 77.19 425 PRO A O 1
ATOM 3275 N N . TYR A 1 426 ? 9.896 3.626 18.175 1.00 78.00 426 TYR A N 1
ATOM 3276 C CA . TYR A 1 426 ? 9.519 4.606 17.166 1.00 78.00 426 TYR A CA 1
ATOM 3277 C C . TYR A 1 426 ? 8.630 3.981 16.081 1.00 78.00 426 TYR A C 1
ATOM 3279 O O . TYR A 1 426 ? 7.517 4.458 15.879 1.00 78.00 426 TYR A O 1
ATOM 3287 N N . GLN A 1 427 ? 9.061 2.879 15.453 1.00 80.69 427 GLN A N 1
ATOM 3288 C CA . GLN A 1 427 ? 8.303 2.190 14.396 1.00 80.69 427 GLN A CA 1
ATOM 3289 C C . GLN A 1 427 ? 6.935 1.697 14.881 1.00 80.69 427 GLN A C 1
ATOM 3291 O O . GLN A 1 427 ? 5.930 1.852 14.183 1.00 80.69 427 GLN A O 1
ATOM 3296 N N . GLU A 1 428 ? 6.879 1.150 16.097 1.00 85.12 428 GLU A N 1
ATOM 3297 C CA . GLU A 1 428 ? 5.618 0.722 16.704 1.00 85.12 428 GLU A CA 1
ATOM 3298 C C . GLU A 1 428 ? 4.651 1.914 16.841 1.00 85.12 428 GLU A C 1
ATOM 3300 O O . GLU A 1 428 ? 3.475 1.815 16.494 1.00 85.12 428 GLU A O 1
ATOM 3305 N N . ARG A 1 429 ? 5.152 3.082 17.270 1.00 84.00 429 ARG A N 1
ATOM 3306 C CA . ARG A 1 429 ? 4.342 4.292 17.483 1.00 84.00 429 ARG A CA 1
ATOM 3307 C C . ARG A 1 429 ? 3.920 4.988 16.190 1.00 84.00 429 ARG A C 1
ATOM 3309 O O . ARG A 1 429 ? 2.830 5.553 16.162 1.00 84.00 429 ARG A O 1
ATOM 3316 N N . THR A 1 430 ? 4.773 5.028 15.168 1.00 81.31 430 THR A N 1
ATOM 3317 C CA . THR A 1 430 ? 4.523 5.834 13.960 1.00 81.31 430 THR A CA 1
ATOM 3318 C C . THR A 1 430 ? 3.865 5.065 12.827 1.00 81.31 430 THR A C 1
ATOM 3320 O O . THR A 1 430 ? 3.226 5.698 11.994 1.00 81.31 430 THR A O 1
ATOM 3323 N N . ALA A 1 431 ? 3.981 3.735 12.801 1.00 87.56 431 ALA A N 1
ATOM 3324 C CA . ALA A 1 431 ? 3.422 2.910 11.732 1.00 87.56 431 ALA A CA 1
ATOM 3325 C C . ALA A 1 431 ? 2.381 1.910 12.250 1.00 87.56 431 ALA A C 1
ATOM 3327 O O . ALA A 1 431 ? 1.224 1.944 11.831 1.00 87.56 431 ALA A O 1
ATOM 3328 N N . VAL A 1 432 ? 2.764 1.048 13.199 1.00 89.75 432 VAL A N 1
ATOM 3329 C CA . VAL A 1 432 ? 1.921 -0.082 13.628 1.00 89.75 432 VAL A CA 1
ATOM 3330 C C . VAL A 1 432 ? 0.697 0.371 14.419 1.00 89.75 432 VAL A C 1
ATOM 3332 O O . VAL A 1 432 ? -0.423 -0.003 14.077 1.00 89.75 432 VAL A O 1
ATOM 3335 N N . VAL A 1 433 ? 0.875 1.194 15.455 1.00 91.25 433 VAL A N 1
ATOM 3336 C CA . VAL A 1 433 ? -0.235 1.677 16.292 1.00 91.25 433 VAL A CA 1
ATOM 3337 C C . VAL A 1 433 ? -1.247 2.510 15.489 1.00 91.25 433 VAL A C 1
ATOM 3339 O O . VAL A 1 433 ? -2.448 2.263 15.642 1.00 91.25 433 VAL A O 1
ATOM 3342 N N . PRO A 1 434 ? -0.835 3.451 14.614 1.00 92.69 434 PRO A N 1
ATOM 3343 C CA . PRO A 1 434 ? -1.762 4.162 13.735 1.00 92.69 434 PRO A CA 1
ATOM 3344 C C . PRO A 1 434 ? -2.538 3.228 12.801 1.00 92.69 434 PRO A C 1
ATOM 3346 O O . PRO A 1 434 ? -3.759 3.347 12.712 1.00 92.69 434 PRO A O 1
ATOM 3349 N N . PHE A 1 435 ? -1.870 2.253 12.176 1.00 94.69 435 PHE A N 1
ATOM 3350 C CA . PHE A 1 435 ? -2.531 1.269 11.316 1.00 94.69 435 PHE A CA 1
ATOM 3351 C C . PHE A 1 435 ? -3.525 0.387 12.087 1.00 94.69 435 PHE A C 1
ATOM 3353 O O . PHE A 1 435 ? -4.660 0.212 11.649 1.00 94.69 435 PHE A O 1
ATOM 3360 N N . LEU A 1 436 ? -3.150 -0.112 13.270 1.00 94.31 436 LEU A N 1
ATOM 3361 C CA . LEU A 1 436 ? -4.053 -0.864 14.149 1.00 94.31 436 LEU A CA 1
ATOM 3362 C C . LEU A 1 436 ? -5.270 -0.029 14.553 1.00 94.31 436 LEU A C 1
ATOM 3364 O O . LEU A 1 436 ? -6.399 -0.513 14.514 1.00 94.31 436 LEU A O 1
ATOM 3368 N N . THR A 1 437 ? -5.052 1.237 14.910 1.00 94.12 437 THR A N 1
ATOM 3369 C CA . THR A 1 437 ? -6.127 2.170 15.274 1.00 94.12 437 THR A CA 1
ATOM 3370 C C . THR A 1 437 ? -7.087 2.377 14.106 1.00 94.12 437 THR A C 1
ATOM 3372 O O . THR A 1 437 ? -8.302 2.359 14.310 1.00 94.12 437 THR A O 1
ATOM 3375 N N . LEU A 1 438 ? -6.563 2.526 12.887 1.00 95.25 438 LEU A N 1
ATOM 3376 C CA . LEU A 1 438 ? -7.351 2.637 11.663 1.00 95.25 438 LEU A CA 1
ATOM 3377 C C . LEU A 1 438 ? -8.179 1.367 11.413 1.00 95.25 438 LEU A C 1
ATOM 3379 O O . LEU A 1 438 ? -9.395 1.461 11.262 1.00 95.25 438 LEU A O 1
ATOM 3383 N N . ALA A 1 439 ? -7.546 0.190 11.429 1.00 94.75 439 ALA A N 1
ATOM 3384 C CA . ALA A 1 439 ? -8.206 -1.091 11.168 1.00 94.75 439 ALA A CA 1
ATOM 3385 C C . ALA A 1 439 ? -9.314 -1.398 12.191 1.00 94.75 439 ALA A C 1
ATOM 3387 O O . ALA A 1 439 ? -10.400 -1.842 11.823 1.00 94.75 439 ALA A O 1
ATOM 3388 N N . VAL A 1 440 ? -9.077 -1.108 13.475 1.00 94.44 440 VAL A N 1
ATOM 3389 C CA . VAL A 1 440 ? -10.093 -1.264 14.527 1.00 94.44 440 VAL A CA 1
ATOM 3390 C C . VAL A 1 440 ? -11.214 -0.248 14.363 1.00 94.44 440 VAL A C 1
ATOM 3392 O O . VAL A 1 440 ? -12.378 -0.606 14.506 1.00 94.44 440 VAL A O 1
ATOM 3395 N N . SER A 1 441 ? -10.891 1.005 14.039 1.00 94.25 441 SER A N 1
ATOM 3396 C CA . SER A 1 441 ? -11.910 2.033 13.801 1.00 94.25 441 SER A CA 1
ATOM 3397 C C . SER A 1 441 ? -12.827 1.651 12.639 1.00 94.25 441 SER A C 1
ATOM 3399 O O . SER A 1 441 ? -14.042 1.780 12.756 1.00 94.25 441 SER A O 1
ATOM 3401 N N . ALA A 1 442 ? -12.254 1.124 11.557 1.00 93.69 442 ALA A N 1
ATOM 3402 C CA . ALA A 1 442 ? -12.990 0.599 10.415 1.00 93.69 442 ALA A CA 1
ATOM 3403 C C . ALA A 1 442 ? -13.899 -0.570 10.807 1.00 93.69 442 ALA A C 1
ATOM 3405 O O . ALA A 1 442 ? -15.089 -0.558 10.505 1.00 93.69 442 ALA A O 1
ATOM 3406 N N . LEU A 1 443 ? -13.359 -1.542 11.550 1.00 93.06 443 LEU A N 1
ATOM 3407 C CA . LEU A 1 443 ? -14.116 -2.693 12.037 1.00 93.06 443 LEU A CA 1
ATOM 3408 C C . LEU A 1 443 ? -15.282 -2.270 12.941 1.00 93.06 443 LEU A C 1
ATOM 3410 O O . LEU A 1 443 ? -16.368 -2.826 12.839 1.00 93.06 443 LEU A O 1
ATOM 3414 N N . VAL A 1 444 ? -15.084 -1.274 13.809 1.00 92.00 444 VAL A N 1
ATOM 3415 C CA . VAL A 1 444 ? -16.151 -0.714 14.652 1.00 92.00 444 VAL A CA 1
ATOM 3416 C C . VAL A 1 444 ? -17.263 -0.102 13.807 1.00 92.00 444 VAL A C 1
ATOM 3418 O O . VAL A 1 444 ? -18.434 -0.333 14.102 1.00 92.00 444 VAL A O 1
ATOM 3421 N N . LEU A 1 445 ? -16.919 0.672 12.776 1.00 91.25 445 LEU A N 1
ATOM 3422 C CA . LEU A 1 445 ? -17.910 1.265 11.879 1.00 91.25 445 LEU A CA 1
ATOM 3423 C C . LEU A 1 445 ? -18.685 0.184 11.116 1.00 91.25 445 LEU A C 1
ATOM 3425 O O . LEU A 1 445 ? -19.912 0.199 11.161 1.00 91.25 445 LEU A O 1
ATOM 3429 N N . ALA A 1 446 ? -17.988 -0.797 10.540 1.00 88.69 446 ALA A N 1
ATOM 3430 C CA . ALA A 1 446 ? -18.617 -1.906 9.825 1.00 88.69 446 ALA A CA 1
ATOM 3431 C C . ALA A 1 446 ? -19.537 -2.733 10.741 1.00 88.69 446 ALA A C 1
ATOM 3433 O O . ALA A 1 446 ? -20.682 -2.998 10.395 1.00 88.69 446 ALA A O 1
ATOM 3434 N N . VAL A 1 447 ? -19.098 -3.081 11.958 1.00 86.19 447 VAL A N 1
ATOM 3435 C CA . VAL A 1 447 ? -19.939 -3.829 12.912 1.00 86.19 447 VAL A CA 1
ATOM 3436 C C . VAL A 1 447 ? -21.187 -3.036 13.305 1.00 86.19 447 VAL A C 1
ATOM 3438 O O . VAL A 1 447 ? -22.268 -3.610 13.427 1.00 86.19 447 VAL A O 1
ATOM 3441 N N . ARG A 1 448 ? -21.079 -1.714 13.484 1.00 84.38 448 ARG A N 1
ATOM 3442 C CA . ARG A 1 448 ? -22.251 -0.875 13.772 1.00 84.38 448 ARG A CA 1
ATOM 3443 C C . ARG A 1 448 ? -23.265 -0.900 12.638 1.00 84.38 448 ARG A C 1
ATOM 3445 O O . ARG A 1 448 ? -24.448 -1.042 12.920 1.00 84.38 448 ARG A O 1
ATOM 3452 N N . GLU A 1 449 ? -22.797 -0.776 11.405 1.00 83.00 449 GLU A N 1
ATOM 3453 C CA . GLU A 1 449 ? -23.645 -0.822 10.218 1.00 83.00 449 GLU A CA 1
ATOM 3454 C C . GLU A 1 449 ? -24.360 -2.172 10.113 1.00 83.00 449 GLU A C 1
ATOM 3456 O O . GLU A 1 449 ? -25.585 -2.210 10.052 1.00 83.00 449 GLU A O 1
ATOM 3461 N N . THR A 1 450 ? -23.632 -3.282 10.283 1.00 75.88 450 THR A N 1
ATOM 3462 C CA . THR A 1 450 ? -24.242 -4.623 10.291 1.00 75.88 450 THR A CA 1
ATOM 3463 C C . THR A 1 450 ? -25.283 -4.801 11.401 1.00 75.88 450 THR A C 1
ATOM 3465 O O . THR A 1 450 ? -26.335 -5.391 11.178 1.00 75.88 450 THR A O 1
ATOM 3468 N N . ALA A 1 451 ? -25.052 -4.234 12.590 1.00 74.88 451 ALA A N 1
ATOM 3469 C CA . ALA A 1 451 ? -25.997 -4.306 13.703 1.00 74.88 451 ALA A CA 1
ATOM 3470 C C . ALA A 1 451 ? -27.243 -3.420 13.498 1.00 74.88 451 ALA A C 1
ATOM 3472 O O . ALA A 1 451 ? -28.288 -3.667 14.108 1.00 74.88 451 ALA A O 1
ATOM 3473 N N . GLU A 1 452 ? -27.143 -2.358 12.697 1.00 73.75 452 GLU A N 1
ATOM 3474 C CA . GLU A 1 452 ? -28.291 -1.555 12.267 1.00 73.75 452 GLU A CA 1
ATOM 3475 C C . GLU A 1 452 ? -29.085 -2.284 11.173 1.00 73.75 452 GLU A C 1
ATOM 3477 O O . GLU A 1 452 ? -30.315 -2.340 11.257 1.00 73.75 452 GLU A O 1
ATOM 3482 N N . GLU A 1 453 ? -28.401 -2.942 10.232 1.00 66.00 453 GLU A N 1
ATOM 3483 C CA . GLU A 1 453 ? -29.020 -3.784 9.204 1.00 66.00 453 GLU A CA 1
ATOM 3484 C C . GLU A 1 453 ? -29.791 -4.967 9.813 1.00 66.00 453 GLU A C 1
ATOM 3486 O O . GLU A 1 453 ? -30.970 -5.149 9.501 1.00 66.00 453 GLU A O 1
ATOM 3491 N N . GLU A 1 454 ? -29.199 -5.712 10.752 1.00 65.44 454 GLU A N 1
ATOM 3492 C CA . GLU A 1 454 ? -29.852 -6.830 11.457 1.00 65.44 454 GLU A CA 1
ATOM 3493 C C . GLU A 1 454 ? -31.135 -6.387 12.187 1.00 65.44 454 GLU A C 1
ATOM 3495 O O . GLU A 1 454 ? -32.165 -7.064 12.141 1.00 65.44 454 GLU A O 1
ATOM 3500 N N . LYS A 1 455 ? -31.130 -5.199 12.808 1.00 66.38 455 LYS A N 1
ATOM 3501 C CA . LYS A 1 455 ? -32.327 -4.629 13.460 1.00 66.38 455 LYS A CA 1
ATOM 3502 C C . LYS A 1 455 ? -33.426 -4.249 12.471 1.00 66.38 455 LYS A C 1
ATOM 3504 O O . LYS A 1 455 ? -34.595 -4.218 12.853 1.00 66.38 455 LYS A O 1
ATOM 3509 N N . SER A 1 456 ? -33.064 -3.957 11.226 1.00 62.72 456 SER A N 1
ATOM 3510 C CA . SER A 1 456 ? -34.002 -3.650 10.143 1.00 62.72 456 SER A CA 1
ATOM 3511 C C . SER A 1 456 ? -34.505 -4.890 9.388 1.00 62.72 456 SER A C 1
ATOM 3513 O O . SER A 1 456 ? -35.243 -4.755 8.415 1.00 62.72 456 SER A O 1
ATOM 3515 N N . GLY A 1 457 ? -34.172 -6.097 9.866 1.00 53.38 457 GLY A N 1
ATOM 3516 C CA . GLY A 1 457 ? -34.551 -7.368 9.240 1.00 53.38 457 GLY A CA 1
ATOM 3517 C C . GLY A 1 457 ? -33.542 -7.879 8.206 1.00 53.38 457 GLY A C 1
ATOM 3518 O O . GLY A 1 457 ? -33.873 -8.783 7.441 1.00 53.38 457 GLY A O 1
ATOM 3519 N N . GLY A 1 458 ? -32.337 -7.300 8.171 1.00 50.78 458 GLY A N 1
ATOM 3520 C CA . GLY A 1 458 ? -31.203 -7.765 7.377 1.00 50.78 458 GLY A CA 1
ATOM 3521 C C . GLY A 1 458 ? -30.628 -9.094 7.880 1.00 50.78 458 GLY A C 1
ATOM 3522 O O . GLY A 1 458 ? -30.766 -9.465 9.042 1.00 50.78 458 GLY A O 1
ATOM 3523 N N . ASN A 1 459 ? -30.012 -9.830 6.959 1.00 47.69 459 ASN A N 1
ATOM 3524 C CA . ASN A 1 459 ? -29.571 -11.216 7.112 1.00 47.69 459 ASN A CA 1
ATOM 3525 C C . ASN A 1 459 ? -28.405 -11.356 8.126 1.00 47.69 459 ASN A C 1
ATOM 3527 O O . ASN A 1 459 ? -27.424 -10.626 8.022 1.00 47.69 459 ASN A O 1
ATOM 3531 N N . ASN A 1 460 ? -28.441 -12.360 9.017 1.00 49.31 460 ASN A N 1
ATOM 3532 C CA . ASN A 1 460 ? -27.415 -12.667 10.049 1.00 49.31 460 ASN A CA 1
ATOM 3533 C C . ASN A 1 460 ? -26.000 -13.028 9.507 1.00 49.31 460 ASN A C 1
ATOM 3535 O O . ASN A 1 460 ? -25.135 -13.459 10.267 1.00 49.31 460 ASN A O 1
ATOM 3539 N N . GLY A 1 461 ? -25.754 -12.937 8.196 1.00 52.50 461 GLY A N 1
ATOM 3540 C CA . GLY A 1 461 ? -24.523 -13.406 7.539 1.00 52.50 461 GLY A CA 1
ATOM 3541 C C . GLY A 1 461 ? -23.401 -12.367 7.415 1.00 52.50 461 GLY A C 1
ATOM 3542 O O . GLY A 1 461 ? -22.318 -12.686 6.924 1.00 52.50 461 GLY A O 1
ATOM 3543 N N . THR A 1 462 ? -23.626 -11.117 7.823 1.00 58.94 462 THR A N 1
ATOM 3544 C CA . THR A 1 462 ? -22.657 -10.017 7.659 1.00 58.94 462 THR A CA 1
ATOM 3545 C C . THR A 1 462 ? -21.515 -10.074 8.678 1.00 58.94 462 THR A C 1
ATOM 3547 O O . THR A 1 462 ? -20.367 -9.771 8.349 1.00 58.94 462 THR A O 1
ATOM 3550 N N . THR A 1 463 ? -21.768 -10.582 9.886 1.00 64.06 463 THR A N 1
ATOM 3551 C CA . THR A 1 463 ? -20.722 -10.834 10.891 1.00 64.06 463 THR A CA 1
ATOM 3552 C C . THR A 1 463 ? -19.757 -11.956 10.484 1.00 64.06 463 THR A C 1
ATOM 3554 O O . THR A 1 463 ? -18.570 -11.886 10.812 1.00 64.06 463 THR A O 1
ATOM 3557 N N . GLU A 1 464 ? -20.202 -12.943 9.694 1.00 70.88 464 GLU A N 1
ATOM 3558 C CA . GLU A 1 464 ? -19.325 -13.992 9.145 1.00 70.88 464 GLU A CA 1
ATOM 3559 C C . GLU A 1 464 ? -18.303 -13.439 8.139 1.00 70.88 464 GLU A C 1
ATOM 3561 O O . GLU A 1 464 ? -17.183 -13.950 8.044 1.00 70.88 464 GLU A O 1
ATOM 3566 N N . VAL A 1 465 ? -18.652 -12.369 7.414 1.00 79.94 465 VAL A N 1
ATOM 3567 C CA . VAL A 1 465 ? -17.746 -11.715 6.455 1.00 79.94 465 VAL A CA 1
ATOM 3568 C C . VAL A 1 465 ? -16.562 -11.066 7.173 1.00 79.94 465 VAL A C 1
ATOM 3570 O O . VAL A 1 465 ? -15.427 -11.176 6.700 1.00 79.94 465 VAL A O 1
ATOM 3573 N N . LEU A 1 466 ? -16.821 -10.455 8.333 1.00 85.62 466 LEU A N 1
ATOM 3574 C CA . LEU A 1 466 ? -15.835 -9.748 9.156 1.00 85.62 466 LEU A CA 1
ATOM 3575 C C . LEU A 1 466 ? -14.989 -10.686 10.032 1.00 85.62 466 LEU A C 1
ATOM 3577 O O . LEU A 1 466 ? -13.966 -10.262 10.577 1.00 85.62 466 LEU A O 1
ATOM 3581 N N . LEU A 1 467 ? -15.381 -11.957 10.171 1.00 85.50 467 LEU A N 1
ATOM 3582 C CA . LEU A 1 467 ? -14.761 -12.908 11.096 1.00 85.50 467 LEU A CA 1
ATOM 3583 C C . LEU A 1 467 ? -13.227 -13.019 10.965 1.00 85.50 467 LEU A C 1
ATOM 3585 O O . LEU A 1 467 ? -12.562 -12.977 12.004 1.00 85.50 467 LEU A O 1
ATOM 3589 N N . PRO A 1 468 ? -12.618 -13.102 9.762 1.00 87.06 468 PRO A N 1
ATOM 3590 C CA . PRO A 1 468 ? -11.160 -13.181 9.652 1.00 87.06 468 PRO A CA 1
ATOM 3591 C C . PRO A 1 468 ? -10.457 -11.942 10.214 1.00 87.06 468 PRO A C 1
ATOM 3593 O O . PRO A 1 468 ? -9.404 -12.048 10.842 1.00 87.06 468 PRO A O 1
ATOM 3596 N N . LEU A 1 469 ? -11.060 -10.765 10.029 1.00 90.12 469 LEU A N 1
ATOM 3597 C CA . LEU A 1 469 ? -10.526 -9.514 10.549 1.00 90.12 469 LEU A CA 1
ATOM 3598 C C . LEU A 1 469 ? -10.660 -9.448 12.073 1.00 90.12 469 LEU A C 1
ATOM 3600 O O . LEU A 1 469 ? -9.704 -9.083 12.755 1.00 90.12 469 LEU A O 1
ATOM 3604 N N . ILE A 1 470 ? -11.808 -9.864 12.615 1.00 90.25 470 ILE A N 1
ATOM 3605 C CA . ILE A 1 470 ? -12.032 -9.972 14.064 1.00 90.25 470 ILE A CA 1
ATOM 3606 C C . ILE A 1 470 ? -10.973 -10.884 14.696 1.00 90.25 470 ILE A C 1
ATOM 3608 O O . ILE A 1 470 ? -10.339 -10.510 15.683 1.00 90.25 470 ILE A O 1
ATOM 3612 N N . GLN A 1 471 ? -10.731 -12.055 14.101 1.00 90.06 471 GLN A N 1
ATOM 3613 C CA . GLN A 1 471 ? -9.720 -13.000 14.574 1.00 90.06 471 GLN A CA 1
ATOM 3614 C C . GLN A 1 471 ? -8.312 -12.394 14.544 1.00 90.06 471 GLN A C 1
ATOM 3616 O O . GLN A 1 471 ? -7.585 -12.506 15.532 1.00 90.06 471 GLN A O 1
ATOM 3621 N N . ALA A 1 472 ? -7.942 -11.701 13.463 1.00 90.56 472 ALA A N 1
ATOM 3622 C CA . ALA A 1 472 ? -6.643 -11.039 13.355 1.00 90.56 472 ALA A CA 1
ATOM 3623 C C . ALA A 1 472 ? -6.463 -9.930 14.412 1.00 90.56 472 ALA A C 1
ATOM 3625 O O . ALA A 1 472 ? -5.413 -9.847 15.049 1.00 90.56 472 ALA A O 1
ATOM 3626 N N . VAL A 1 473 ? -7.495 -9.120 14.678 1.00 91.75 473 VAL A N 1
ATOM 3627 C CA . VAL A 1 473 ? -7.466 -8.095 15.740 1.00 91.75 473 VAL A CA 1
ATOM 3628 C C . VAL A 1 473 ? -7.300 -8.733 17.122 1.00 91.75 473 VAL A C 1
ATOM 3630 O O . VAL A 1 473 ? -6.478 -8.275 17.916 1.00 91.75 473 VAL A O 1
ATOM 3633 N N . VAL A 1 474 ? -8.028 -9.818 17.411 1.00 90.25 474 VAL A N 1
ATOM 3634 C CA . VAL A 1 474 ? -7.899 -10.554 18.681 1.00 90.25 474 VAL A CA 1
ATOM 3635 C C . VAL A 1 474 ? -6.491 -11.135 18.841 1.00 90.25 474 VAL A C 1
ATOM 3637 O O . VAL A 1 474 ? -5.925 -11.066 19.932 1.00 90.25 474 VAL A O 1
ATOM 3640 N N . GLN A 1 475 ? -5.895 -11.668 17.772 1.00 89.88 475 GLN A N 1
ATOM 3641 C CA . GLN A 1 475 ? -4.512 -12.150 17.796 1.00 89.88 475 GLN A CA 1
ATOM 3642 C C . GLN A 1 475 ? -3.524 -11.021 18.113 1.00 89.88 475 GLN A C 1
ATOM 3644 O O . GLN A 1 475 ? -2.667 -11.197 18.978 1.00 89.88 475 GLN A O 1
ATOM 3649 N N . GLN A 1 476 ? -3.681 -9.842 17.502 1.00 90.31 476 GLN A N 1
ATOM 3650 C CA . GLN A 1 476 ? -2.819 -8.688 17.786 1.00 90.31 476 GLN A CA 1
ATOM 3651 C C . GLN A 1 476 ? -2.992 -8.148 19.211 1.00 90.31 476 GLN A C 1
ATOM 3653 O O . GLN A 1 476 ? -2.007 -7.769 19.842 1.00 90.31 476 GLN A O 1
ATOM 3658 N N . ALA A 1 477 ? -4.209 -8.176 19.762 1.00 88.44 477 ALA A N 1
ATOM 3659 C CA . ALA A 1 477 ? -4.448 -7.833 21.164 1.00 88.44 477 ALA A CA 1
ATOM 3660 C C . ALA A 1 477 ? -3.784 -8.824 22.136 1.00 88.44 477 ALA A C 1
ATOM 3662 O O . ALA A 1 477 ? -3.342 -8.433 23.211 1.00 88.44 477 ALA A O 1
ATOM 3663 N N . ARG A 1 478 ? -3.701 -10.110 21.777 1.00 87.50 478 ARG A N 1
ATOM 3664 C CA . ARG A 1 478 ? -3.019 -11.132 22.592 1.00 87.50 478 ARG A CA 1
ATOM 3665 C C . ARG A 1 478 ? -1.496 -11.075 22.466 1.00 87.50 478 ARG A C 1
ATOM 3667 O O . ARG A 1 478 ? -0.810 -11.582 23.348 1.00 87.50 478 ARG A O 1
ATOM 3674 N N . ALA A 1 479 ? -0.979 -10.497 21.383 1.00 84.00 479 ALA A N 1
ATOM 3675 C CA . ALA A 1 479 ? 0.451 -10.455 21.104 1.00 84.00 479 ALA A CA 1
ATOM 3676 C C . ALA A 1 479 ? 1.214 -9.477 22.012 1.00 84.00 479 ALA A C 1
ATOM 3678 O O . ALA A 1 479 ? 2.352 -9.768 22.373 1.00 84.00 479 ALA A O 1
ATOM 3679 N N . ASP A 1 480 ? 0.616 -8.333 22.366 1.00 86.69 480 ASP A N 1
ATOM 3680 C CA . ASP A 1 480 ? 1.285 -7.288 23.150 1.00 86.69 480 ASP A CA 1
ATOM 3681 C C . ASP A 1 480 ? 0.309 -6.363 23.890 1.00 86.69 480 ASP A C 1
ATOM 3683 O O . ASP A 1 480 ? -0.746 -5.993 23.367 1.00 86.69 480 ASP A O 1
ATOM 3687 N N . GLU A 1 481 ? 0.692 -5.922 25.091 1.00 86.69 481 GLU A N 1
ATOM 3688 C CA . GLU A 1 481 ? -0.127 -5.032 25.923 1.00 86.69 481 GLU A CA 1
ATOM 3689 C C . GLU A 1 481 ? -0.322 -3.644 25.288 1.00 86.69 481 GLU A C 1
ATOM 3691 O O . GLU A 1 481 ? -1.410 -3.067 25.370 1.00 86.69 481 GLU A O 1
ATOM 3696 N N . SER A 1 482 ? 0.695 -3.100 24.612 1.00 85.88 482 SER A N 1
ATOM 3697 C CA . SER A 1 482 ? 0.597 -1.786 23.965 1.00 85.88 482 SER A CA 1
ATOM 3698 C C . SER A 1 482 ? -0.370 -1.809 22.778 1.00 85.88 482 SER A C 1
ATOM 3700 O O . SER A 1 482 ? -1.180 -0.887 22.625 1.00 85.88 482 SER A O 1
ATOM 3702 N N . ARG A 1 483 ? -0.373 -2.903 22.005 1.00 91.31 483 ARG A N 1
ATOM 3703 C CA . ARG A 1 483 ? -1.335 -3.146 20.920 1.00 91.31 483 ARG A CA 1
ATOM 3704 C C . ARG A 1 483 ? -2.744 -3.359 21.464 1.00 91.31 483 ARG A C 1
ATOM 3706 O O . ARG A 1 483 ? -3.678 -2.726 20.974 1.00 91.31 483 ARG A O 1
ATOM 3713 N N . ALA A 1 484 ? -2.905 -4.155 22.524 1.00 90.31 484 ALA A N 1
ATOM 3714 C CA . ALA A 1 484 ? -4.190 -4.338 23.205 1.00 90.31 484 ALA A CA 1
ATOM 3715 C C . ALA A 1 484 ? -4.779 -3.004 23.688 1.00 90.31 484 ALA A C 1
ATOM 3717 O O . ALA A 1 484 ? -5.969 -2.725 23.500 1.00 90.31 484 ALA A O 1
ATOM 3718 N N . LYS A 1 485 ? -3.933 -2.143 24.266 1.00 91.06 485 LYS A N 1
ATOM 3719 C CA . LYS A 1 485 ? -4.318 -0.798 24.694 1.00 91.06 485 LYS A CA 1
ATOM 3720 C C . LYS A 1 485 ? -4.753 0.066 23.512 1.00 91.06 485 LYS A C 1
ATOM 3722 O O . LYS A 1 485 ? -5.791 0.714 23.611 1.00 91.06 485 LYS A O 1
ATOM 3727 N N . ALA A 1 486 ? -4.009 0.064 22.405 1.00 89.88 486 ALA A N 1
ATOM 3728 C CA . ALA A 1 486 ? -4.372 0.818 21.203 1.00 89.88 486 ALA A CA 1
ATOM 3729 C C . ALA A 1 486 ? -5.735 0.379 20.639 1.00 89.88 486 ALA A C 1
ATOM 3731 O O . ALA A 1 486 ? -6.595 1.223 20.395 1.00 89.88 486 ALA A O 1
ATOM 3732 N N . ILE A 1 487 ? -5.964 -0.934 20.527 1.00 92.00 487 ILE A N 1
ATOM 3733 C CA . ILE A 1 487 ? -7.237 -1.522 20.079 1.00 92.00 487 ILE A CA 1
ATOM 3734 C C . ILE A 1 487 ? -8.387 -1.083 20.995 1.00 92.00 487 ILE A C 1
ATOM 3736 O O . ILE A 1 487 ? -9.425 -0.612 20.529 1.00 92.00 487 ILE A O 1
ATOM 3740 N N . THR A 1 488 ? -8.185 -1.184 22.310 1.00 91.19 488 THR A N 1
ATOM 3741 C CA . THR A 1 488 ? -9.202 -0.819 23.304 1.00 91.19 488 THR A CA 1
ATOM 3742 C C . THR A 1 488 ? -9.540 0.670 23.235 1.00 91.19 488 THR A C 1
ATOM 3744 O O . THR A 1 488 ? -10.713 1.033 23.198 1.00 91.19 488 THR A O 1
ATOM 3747 N N . VAL A 1 489 ? -8.528 1.540 23.161 1.00 91.75 489 VAL A N 1
ATOM 3748 C CA . VAL A 1 489 ? -8.716 2.995 23.054 1.00 91.75 489 VAL A CA 1
ATOM 3749 C C . VAL A 1 489 ? -9.436 3.364 21.756 1.00 91.75 489 VAL A C 1
ATOM 3751 O O . VAL A 1 489 ? -10.363 4.170 21.792 1.00 91.75 489 VAL A O 1
ATOM 3754 N N . ALA A 1 490 ? -9.067 2.754 20.627 1.00 90.56 490 ALA A N 1
ATOM 3755 C CA . ALA A 1 490 ? -9.727 2.988 19.344 1.00 90.56 490 ALA A CA 1
ATOM 3756 C C . ALA A 1 490 ? -11.227 2.648 19.406 1.00 90.56 490 ALA A C 1
ATOM 3758 O O . ALA A 1 490 ? -12.064 3.466 19.021 1.00 90.56 490 ALA A O 1
ATOM 3759 N N . ALA A 1 491 ? -11.575 1.488 19.973 1.00 91.19 491 ALA A N 1
ATOM 3760 C CA . ALA A 1 491 ? -12.966 1.082 20.157 1.00 91.19 491 ALA A CA 1
ATOM 3761 C C . ALA A 1 491 ? -13.723 2.013 21.124 1.00 91.19 491 ALA A C 1
ATOM 3763 O O . ALA A 1 491 ? -14.837 2.448 20.826 1.00 91.19 491 ALA A O 1
ATOM 3764 N N . MET A 1 492 ? -13.111 2.372 22.259 1.00 91.75 492 MET A N 1
ATOM 3765 C CA . MET A 1 492 ? -13.707 3.280 23.248 1.00 91.75 492 MET A CA 1
ATOM 3766 C C . MET A 1 492 ? -13.990 4.668 22.675 1.00 91.75 492 MET A C 1
ATOM 3768 O O . MET A 1 492 ? -15.028 5.248 22.986 1.00 91.75 492 MET A O 1
ATOM 3772 N N . ASN A 1 493 ? -13.105 5.192 21.827 1.00 91.06 493 ASN A N 1
ATOM 3773 C CA . ASN A 1 493 ? -13.279 6.509 21.215 1.00 91.06 493 ASN A CA 1
ATOM 3774 C C . ASN A 1 493 ? -14.516 6.584 20.306 1.00 91.06 493 ASN A C 1
ATOM 3776 O O . ASN A 1 493 ? -15.074 7.664 20.132 1.00 91.06 493 ASN A O 1
ATOM 3780 N N . LEU A 1 494 ? -14.954 5.458 19.733 1.00 89.56 494 LEU A N 1
ATOM 3781 C CA . LEU A 1 494 ? -16.097 5.404 18.816 1.00 89.56 494 LEU A CA 1
ATOM 3782 C C . LEU A 1 494 ? -17.394 4.909 19.470 1.00 89.56 494 LEU A C 1
ATOM 3784 O O . LEU A 1 494 ? -18.473 5.331 19.059 1.00 89.56 494 LEU A O 1
ATOM 3788 N N . LEU A 1 495 ? -17.306 4.021 20.465 1.00 87.81 495 LEU A N 1
ATOM 3789 C CA . LEU A 1 495 ? -18.465 3.363 21.091 1.00 87.81 495 LEU A CA 1
ATOM 3790 C C . LEU A 1 495 ? -18.718 3.782 22.546 1.00 87.81 495 LEU A C 1
ATOM 3792 O O . LEU A 1 495 ? -19.725 3.391 23.139 1.00 87.81 495 LEU A O 1
ATOM 3796 N N . GLY A 1 496 ? -17.796 4.530 23.154 1.00 89.25 496 GLY A N 1
ATOM 3797 C CA . GLY A 1 496 ? -17.745 4.707 24.601 1.00 89.25 496 GLY A CA 1
ATOM 3798 C C . GLY A 1 496 ? -17.322 3.427 25.336 1.00 89.25 496 GLY A C 1
ATOM 3799 O O . GLY A 1 496 ? -17.137 2.362 24.747 1.00 89.25 496 GLY A O 1
ATOM 3800 N N . VAL A 1 497 ? -17.166 3.526 26.659 1.00 86.25 497 VAL A N 1
ATOM 3801 C CA . VAL A 1 497 ? -16.617 2.440 27.497 1.00 86.25 497 VAL A CA 1
ATOM 3802 C C . VAL A 1 497 ? -17.483 1.177 27.452 1.00 86.25 497 VAL A C 1
ATOM 3804 O O . VAL A 1 497 ? -16.982 0.088 27.186 1.00 86.25 497 VAL A O 1
ATOM 3807 N N . ALA A 1 498 ? -18.793 1.325 27.672 1.00 83.25 498 ALA A N 1
ATOM 3808 C CA . ALA A 1 498 ? -19.719 0.195 27.732 1.00 83.25 498 ALA A 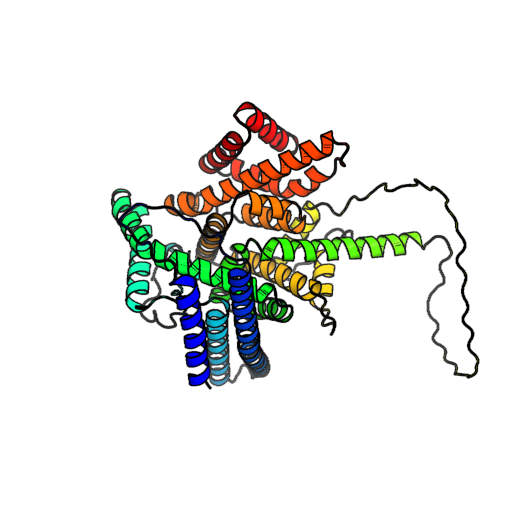CA 1
ATOM 3809 C C . ALA A 1 498 ? -19.893 -0.495 26.367 1.00 83.25 498 ALA A C 1
ATOM 3811 O O . ALA A 1 498 ? -19.913 -1.723 26.297 1.00 83.25 498 ALA A O 1
ATOM 3812 N N . GLY A 1 499 ? -19.971 0.285 25.281 1.00 83.31 499 GLY A N 1
ATOM 3813 C CA . GLY A 1 499 ? -20.096 -0.250 23.925 1.00 83.31 499 GLY A CA 1
ATOM 3814 C C . GLY A 1 499 ? -18.838 -0.993 23.473 1.00 83.31 499 GLY A C 1
ATOM 3815 O O . GLY A 1 499 ? -18.937 -2.099 22.945 1.00 83.31 499 GLY A O 1
ATOM 3816 N N . ALA A 1 500 ? -17.653 -0.446 23.761 1.00 85.25 500 ALA A N 1
ATOM 3817 C CA . ALA A 1 500 ? -16.387 -1.117 23.475 1.00 85.25 500 ALA A CA 1
ATOM 3818 C C . ALA A 1 500 ? -16.239 -2.428 24.261 1.00 85.25 500 ALA A C 1
ATOM 3820 O O . ALA A 1 500 ? -15.827 -3.439 23.697 1.00 85.25 500 ALA A O 1
ATOM 3821 N N . GLN A 1 501 ? -16.625 -2.447 25.541 1.00 86.19 501 GLN A N 1
ATOM 3822 C CA . GLN A 1 501 ? -16.583 -3.663 26.355 1.00 86.19 501 GLN A CA 1
ATOM 3823 C C . GLN A 1 501 ? -17.521 -4.752 25.811 1.00 86.19 501 GLN A C 1
ATOM 3825 O O . GLN A 1 501 ? -17.127 -5.916 25.730 1.00 86.19 501 GLN A O 1
ATOM 3830 N N . ALA A 1 502 ? -18.740 -4.391 25.400 1.00 84.31 502 ALA A N 1
ATOM 3831 C CA . ALA A 1 502 ? -19.691 -5.329 24.805 1.00 84.31 502 ALA A CA 1
ATOM 3832 C C . ALA A 1 502 ? -19.178 -5.911 23.473 1.00 84.31 502 ALA A C 1
ATOM 3834 O O . ALA A 1 502 ? -19.219 -7.121 23.272 1.00 84.31 502 ALA A O 1
ATOM 3835 N N . MET A 1 503 ? -18.627 -5.070 22.594 1.00 85.38 503 MET A N 1
ATOM 3836 C CA . MET A 1 503 ? -18.072 -5.505 21.307 1.00 85.38 503 MET A CA 1
ATOM 3837 C C . MET A 1 503 ? -16.828 -6.390 21.474 1.00 85.38 503 MET A C 1
ATOM 3839 O O . MET A 1 503 ? -16.728 -7.457 20.881 1.00 85.38 503 MET A O 1
ATOM 3843 N N . LEU A 1 504 ? -15.863 -5.983 22.300 1.00 84.88 504 LEU A N 1
ATOM 3844 C CA . LEU A 1 504 ? -14.636 -6.764 22.482 1.00 84.88 504 LEU A CA 1
ATOM 3845 C C . LEU A 1 504 ? -14.908 -8.094 23.200 1.00 84.88 504 LEU A C 1
ATOM 3847 O O . LEU A 1 504 ? -14.268 -9.100 22.900 1.00 84.88 504 LEU A O 1
ATOM 3851 N N . SER A 1 505 ? -15.876 -8.130 24.121 1.00 83.31 505 SER A N 1
ATOM 3852 C CA . SER A 1 505 ? -16.283 -9.384 24.766 1.00 83.31 505 SER A CA 1
ATOM 3853 C C . SER A 1 505 ? -16.986 -10.343 23.803 1.00 83.31 505 SER A C 1
ATOM 3855 O O . SER A 1 505 ? -16.727 -11.544 23.883 1.00 83.31 505 SER A O 1
ATOM 3857 N N . SER A 1 506 ? -17.789 -9.849 22.852 1.00 82.25 506 SER A N 1
ATOM 3858 C CA . SER A 1 506 ? -18.394 -10.710 21.825 1.00 82.25 506 SER A CA 1
ATOM 3859 C C . SER A 1 506 ? -17.340 -11.323 20.900 1.00 82.25 506 SER A C 1
ATOM 3861 O O . SER A 1 506 ? -17.423 -12.507 20.576 1.00 82.25 506 SER A O 1
ATOM 3863 N N . PHE A 1 507 ? -16.286 -10.576 20.564 1.00 82.06 507 PHE A N 1
ATOM 3864 C CA . PHE A 1 507 ? -15.161 -11.093 19.779 1.00 82.06 507 PHE A CA 1
ATOM 3865 C C . PHE A 1 507 ? -14.405 -12.207 20.498 1.00 82.06 507 PHE A C 1
ATOM 3867 O O . PHE A 1 507 ? -14.038 -13.203 19.882 1.00 82.06 507 PHE A O 1
ATOM 3874 N N . LEU A 1 508 ? -14.198 -12.068 21.808 1.00 75.81 508 LEU A N 1
ATOM 3875 C CA . LEU A 1 508 ? -13.526 -13.085 22.617 1.00 75.81 508 LEU A CA 1
ATOM 3876 C C . LEU A 1 508 ? -14.397 -14.327 22.854 1.00 75.81 508 LEU A C 1
ATOM 3878 O O . LEU A 1 508 ? -13.851 -15.418 22.981 1.00 75.81 508 LEU A O 1
ATOM 3882 N N . ALA A 1 509 ? -15.724 -14.176 22.898 1.00 67.56 509 ALA A N 1
ATOM 3883 C CA . ALA A 1 509 ? -16.662 -15.289 23.036 1.00 67.56 509 ALA A CA 1
ATOM 3884 C C . ALA A 1 509 ? -16.858 -16.071 21.722 1.00 67.56 509 ALA A C 1
ATOM 3886 O O . ALA A 1 509 ? -17.040 -17.286 21.761 1.00 67.56 509 ALA A O 1
ATOM 3887 N N . GLY A 1 510 ? -16.805 -15.389 20.571 1.00 54.66 510 GLY A N 1
ATOM 3888 C CA . GLY A 1 510 ? -16.890 -16.000 19.238 1.00 54.66 510 GLY A CA 1
ATOM 3889 C C . GLY A 1 510 ? -15.564 -16.571 18.718 1.00 54.66 510 GLY A C 1
ATOM 3890 O O . GLY A 1 510 ? -15.568 -17.491 17.905 1.00 54.66 510 GLY A O 1
ATOM 3891 N N . ALA A 1 511 ? -14.423 -16.077 19.208 1.00 50.16 511 ALA A N 1
ATOM 3892 C CA . ALA A 1 511 ? -13.092 -16.618 18.928 1.00 50.16 511 ALA A CA 1
ATOM 3893 C C . ALA A 1 511 ? -12.734 -17.748 19.915 1.00 50.16 511 ALA A C 1
ATOM 3895 O O . ALA A 1 511 ? -11.823 -17.610 20.740 1.00 50.16 511 ALA A O 1
ATOM 3896 N N . GLY A 1 512 ? -13.484 -18.852 19.854 1.00 31.22 512 GLY A N 1
ATOM 3897 C CA . GLY A 1 512 ? -13.106 -20.110 20.506 1.00 31.22 512 GLY A CA 1
ATOM 3898 C C . GLY A 1 512 ? -11.791 -20.677 19.937 1.00 31.22 512 GLY A C 1
ATOM 3899 O O . GLY A 1 512 ? -11.410 -20.286 18.833 1.00 31.22 512 GLY A O 1
ATOM 3900 N N . PRO A 1 513 ? -11.073 -21.522 20.704 1.00 32.25 513 PRO A N 1
ATOM 3901 C CA . PRO A 1 513 ? -9.764 -22.064 20.327 1.00 32.25 513 PRO A CA 1
ATOM 3902 C C . PRO A 1 513 ? -9.765 -22.869 19.026 1.00 32.25 513 PRO A C 1
ATOM 3904 O O . PRO A 1 513 ? -10.786 -23.536 18.738 1.00 32.25 513 PRO A O 1
#

Foldseek 3Di:
DVVVLVVLLVVLLVVLCVVVVPDDDDDDDDDDDDDDDPDPVVVVVVVVVLLVSLVVLLVVLVVLLVVLVVLVVVLVVDDPVPVVVSVVSVVVSQVSLQSSLCSQQQFHDPPDPPDDDPPDLLLLLLVFQALQQCTFHNNDPDPPVSNVLVVVLSVLVSVCLVPVVSVVVNVVSCVVCVVRSVSSLVSRLSSLLSLLVDLSSLLSLLSSLVSDDLSSNLNNLLSCLLHLNNLLVLLVLLLCLLLVVVVVVVVVVVVPPDDDDDDDDDDDDDDDDDDDDDDDDDDDDDPDDPPDDPDDPQGDFLVVVLVVLLCLLPPPVPPPDDDPPPRCSLVSLVVLLPPPDPDSSSSNSSSSNLSSSSSSLSVQLDCPDDPSSPSSNQSSLLSSQLSNLVRDALQSLLSLLVGSSSLSVLLVSLVSHRQPVSDRPVSCVRGVLSSLLSLLSSVLVNVVVVVVCVVVVHDPCSVSSNLSVLLSLVVQLVRDVVSVVSSLVSLCVPQNDVRSVVVNVVSVVVPDD

Secondary structure (DSSP, 8-state):
-HHHHHHHHHHHHHHHHHHHSS-----------------HHHHHHHHHHHHHHHHHHHHHHHHHHHHHHHHHHHHHHS-TT-HHHHHHHHHHHHHHHHHHHHHHHTEE-----TT---SSHHHHHHHSTTHHHHSEETT-S-HHHHHHHHHHHHHHHHHHTT-GGGHHHHHHHHHHHHHHHHHHHHHHHHHHHHHHHSHHHHHHHHHHHHHS-HHHHHHHHHHHHT-TTHHHHHHHHHHHHHHHHHHHHHHHHTT-SS----S--------------------------------------HHHHHHHHHHTTS-GGG--S---TT--HHHHHHHHHH---SS--THHHHHHHHHHHHHHHHHHH---S-HHHHHHHHHHHHHHHHHHHHH--HHHHHHHTTSHHHHHHHHHHHHTPPPGGGS-HHHIIIIIHHHHHHHHHHHHHHHHHHHHHHHTT--TTHHHHHHHHHHHHHHHHHH-HHHHHHHHHHHHHHHHHHHHHHHHHHHHHH---

Sequence (513 aa):
MLCGNRMRFFCVVLRCQLVFGSVAPQRDSVPEKRSAPATEEGEILSAFADGVLARRVVEDAFDLLLEAASLHSEILECPASHVAARSRLQDQQQHLMLQLFELVTLRHNLAAAENSPPTSAVATLYFLPFLLDAHVPASTVDVAAYHRRYVQLQQLQLAESRQPELRAQLEEARELLAEEVEKGRQASRWMLSGLYELPKGRQLLARALRLFSDVPAAALLQILLACPTVLPSLCSAVDHVLLFERNGRSKEGRSADGRPAGQNSIANVRASSGSDGRTPDWVKDAKGEEKGDLEAENGFPSSVLLNELLLLQKDETQRSTEPADQYQLIPVLLKKSQESGMDDDSASPACALYIHLISRLLHVANQNGHSQAAAISAAFLVGVYEQIAWGWNKEQAAELLHYRSGCCLLALLLALLPPPSSLTPYQERTAVVPFLTLAVSALVLAVRETAEEEKSGGNNGTTEVLLPLIQAVVQQARADESRAKAITVAAMNLLGVAGAQAMLSSFLAGAGP